Protein AF-0000000087107691 (afdb_homodimer)

Foldseek 3Di:
DPPPDDVVVVVVVVVVVVVVVVVVVVVVVVVVVVVVVVVVVVVVVVVVVVVVVVVVVVVVVVVVVVVVVVVVVVVVLQVAAAAEEEEACAFWPFDLVLLQQFLRSLLVLLVLVLVLCLVCVCVVPVPRDNPHYYAYEYEYQLVVVLVVCCVVVSHVDSVSNVSSQNNNCPNDVRHHYDNQHDDPCRSVVVRLVSQVVLLPRSSYFKYKYWGQQQPPDDPSPPPDQCPPVHRPDDPPPDHPPDDDVDDDPCVGDPDDDPVQVSSQVSVVNGTVGTRIDIDGNDPD/DPPDDDPVVVVVVVVVVVVVVVVVVVVVVVVVVVVVVVVVVVVVVVVVVVVVVVVVVVVVVVVVVVVVVVVVVVVVLQVAAAAEEEEACAFWPFDLVLLQQFLQSLLVLLVLVLVLCLVLVCVVPVPRDNPHYYAYEYEYQLVVVLVVCCVVVSYVDSVSNVSSQNNNCPNDVRHHYDNQHDDPCRSVVVSLVSQVVLLPRSSYFKYKYWGDPQPPGDPSPPPDDDDDPPPPDPPPPPRPPDDDPDDDPCPPPPPDPPSQVSSQVSVVNGTVGTRIDIDGNDPD

Secondary structure (DSSP, 8-state):
------HHHHHHHHHHHHHHHHHHHHHHHHHHHHHHHHHHHHHHHHHHHHHHHHHHHHHHHHHHHHHHHHHHHHHHHHHT-EEEEEEETTTSPBPHHHHHTHHHHHHHHHHHHHHHHHHHHHHH-TT--TT-EEEEEEEE-HHHHHHHHHHTTS-SSTHHHHHHHHHHHHH-TTEEEEE--S-HHHHHHHHHHHHHHHHH-TTEEEEEEE----TTS----------TT---------------SSS----------GGGHHHHHHHTTTBSS--EEEEE----/------HHHHHHHHHHHHHHHHHHHHHHHHHHHHHHHHHHHHHHHHHHHHHHHHHHHHHHHHHHHHHHHHHHHHHHHHHT-EEEEEEETTTSPBPHHHHHTHHHHHHHHHHHHHHHHHHHHHHH-TT--TT-EEEEEEEE-HHHHHHHHHHTTS-SSTHHHHHHHHHHHHH-TTEEEEE--S-HHHHHHHHHHHHHHHHH-TTEEEEEEE----TTS-----------S---------------S-S----------TTHHHHHHHHTTTBSS--EEEEE----

Nearest PDB structures (foldseek):
  6z2f-assembly1_A  TM=3.473E-01  e=1.505E-01  Homo sapiens
  5uof-assembly1_A  TM=3.361E-01  e=4.500E-01  Burkholderia multivorans ATCC 17616
  7lkz-assembly1_A  TM=2.094E-01  e=1.825E+00  Homo sapiens
  6z2f-assembly1_A  TM=3.328E-01  e=1.531E-01  Homo sapiens
  5uof-assembly1_A  TM=3.393E-01  e=5.480E-01  Burkholderia multivorans ATCC 17616

InterPro domains:
  IPR057683 Domain of unknown function DUF7923 [PF25540] (78-216)

Solvent-accessible surface area (backbone atoms only — not comparable to full-atom values): 30664 Å² total; per-residue (Å²): 129,83,75,78,76,57,66,69,60,52,54,53,52,49,51,53,51,52,52,52,51,50,52,52,52,50,48,52,54,50,47,52,54,50,42,53,53,42,52,50,52,36,52,52,40,52,51,51,42,51,54,50,50,54,47,50,54,51,51,50,53,52,47,52,52,50,52,50,50,44,49,50,59,51,48,54,34,60,76,52,26,26,30,35,34,35,27,33,38,76,59,31,42,62,37,66,75,34,47,67,48,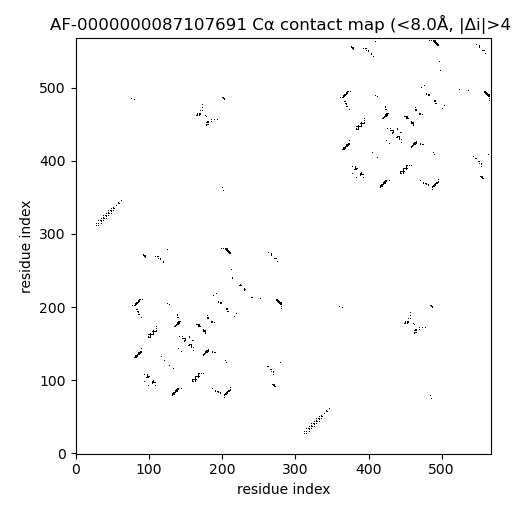12,34,64,19,14,26,50,46,39,46,51,48,50,50,46,48,61,67,43,41,53,76,76,36,75,82,56,60,89,84,46,46,70,37,38,39,32,24,18,28,49,71,59,48,35,50,52,33,42,77,68,64,69,34,94,49,61,63,34,51,55,33,11,40,23,20,22,18,53,51,34,61,46,31,41,50,33,46,19,27,81,48,89,61,31,25,54,44,25,41,51,51,54,46,49,51,32,62,56,32,79,29,26,50,34,30,33,34,31,43,60,80,66,60,80,58,79,70,76,67,78,67,87,61,65,59,61,79,34,46,76,78,77,72,73,78,76,76,62,79,80,78,66,97,61,84,83,76,68,86,65,80,63,84,74,64,79,79,62,56,58,64,44,60,56,32,50,72,50,16,78,60,50,44,69,49,77,50,64,53,76,79,122,129,84,75,78,75,57,68,68,58,53,52,53,54,49,52,54,50,53,53,50,50,51,51,50,52,50,50,52,54,51,48,51,52,49,42,51,51,44,52,50,54,34,52,52,41,51,51,50,42,52,53,50,51,54,48,50,53,52,51,51,52,51,46,51,51,49,51,50,50,46,49,48,59,53,47,56,35,60,75,52,26,28,31,35,34,35,27,32,37,76,59,30,40,64,38,67,74,36,47,68,48,11,35,63,20,14,27,50,44,40,47,52,49,51,50,47,48,60,66,44,42,53,78,76,36,75,81,56,60,91,82,46,44,69,36,37,39,33,25,18,27,50,72,58,49,36,49,51,33,40,77,67,65,67,33,94,48,62,63,35,52,55,32,12,40,24,20,22,17,51,52,34,61,47,31,42,50,33,45,19,26,81,50,88,60,32,26,54,44,27,42,51,49,52,48,50,52,32,62,57,31,79,29,26,50,34,29,33,33,31,41,60,81,69,68,81,58,80,71,77,69,78,70,86,73,80,77,71,77,88,70,74,76,75,72,71,76,73,73,74,75,80,74,65,96,65,80,85,76,74,78,71,86,62,84,70,57,83,77,55,55,59,62,43,61,56,31,51,73,48,17,77,58,52,44,70,49,76,52,67,52,76,83,121

pLDDT: mean 74.42, std 25.96, range [20.38, 98.19]

Organism: NCBI:txid702518

Sequence (568 aa):
MAAILDIANLEERWTICKVEDDRKADLIVDLFNHVEMLTRKLAEAEQSLEEKNIYIKSVKQSGAEMKLQINQLQSEKDKYSFSSVVIDGDCMLFTDELVTQGFEGGKKASGMLRQTILEQLPELDPDMPHHSQVMIRVYANLKGLAKVYHDTQILKNVEILNDFVRGFNRGSSLCDFVDAGNGKECADEKVKENFELGLNDVHCRRVLLGGSGDNGGTPIREGAGRSSGQLPSPVPFQRIQGAEAPKRQTTGIVSTHPSDDTVRGLCSRCFESFRFINLGNHSDMAAILDIANLEERWTICKVEDDRKADLIVDLFNHVEMLTRKLAEAEQSLEEKNIYIKSVKQSGAEMKLQINQLQSEKDKYSFSSVVIDGDCMLFTDELVTQGFEGGKKASGMLRQTILEQLPELDPDMPHHSQVMIRVYANLKGLAKVYHDTQILKNVEILNDFVRGFNRGSSLCDFVDAGNGKECADEKVKENFELGLNDVHCRRVLLGGSGDNGGTPIREGAGRSSGQLPSPVPFQRIQGAEAPKRQTTGIVSTHPSDDTVRGLCSRCFESFRFINLGNHSD

Radius of gyration: 42.66 Å; Cα contacts (8 Å, |Δi|>4): 763; chains: 2; bounding box: 60×155×94 Å

Structure (mmCIF, N/CA/C/O backbone):
data_AF-0000000087107691-model_v1
#
loop_
_entity.id
_entity.type
_entity.pdbx_description
1 polymer 'Ccch zinc finger dna binding protein'
#
loop_
_atom_site.group_PDB
_atom_site.id
_atom_site.type_symbol
_atom_site.label_atom_id
_atom_site.label_alt_id
_atom_site.label_comp_id
_atom_site.label_asym_id
_atom_site.label_entity_id
_atom_site.label_seq_id
_atom_site.pdbx_PDB_ins_code
_atom_site.Cartn_x
_atom_site.Cartn_y
_atom_site.Cartn_z
_atom_site.occupancy
_atom_site.B_iso_or_equiv
_atom_site.auth_seq_id
_atom_site.auth_comp_id
_atom_site.auth_asym_id
_atom_site.auth_atom_id
_atom_site.pdbx_PDB_model_num
ATOM 1 N N . MET A 1 1 ? 10.781 -95.875 -62.625 1 40.56 1 MET A N 1
ATOM 2 C CA . MET A 1 1 ? 11.305 -96.625 -61.469 1 40.56 1 MET A CA 1
ATOM 3 C C . MET A 1 1 ? 11.359 -95.688 -60.25 1 40.56 1 MET A C 1
ATOM 5 O O . MET A 1 1 ? 12.023 -94.688 -60.25 1 40.56 1 MET A O 1
ATOM 9 N N . ALA A 1 2 ? 10.305 -95.625 -59.469 1 58.41 2 ALA A N 1
ATOM 10 C CA . ALA A 1 2 ? 10.156 -94.75 -58.312 1 58.41 2 ALA A CA 1
ATOM 11 C C . ALA A 1 2 ? 11.336 -94.938 -57.344 1 58.41 2 ALA A C 1
ATOM 13 O O . ALA A 1 2 ? 11.734 -96.062 -57.062 1 58.41 2 ALA A O 1
ATOM 14 N N . ALA A 1 3 ? 12.297 -94.188 -57.438 1 61.56 3 ALA A N 1
ATOM 15 C CA . ALA A 1 3 ? 13.57 -94.188 -56.719 1 61.56 3 ALA A CA 1
ATOM 16 C C . ALA A 1 3 ? 13.359 -94.625 -55.25 1 61.56 3 ALA A C 1
ATOM 18 O O . ALA A 1 3 ? 12.477 -94.062 -54.562 1 61.56 3 ALA A O 1
ATOM 19 N N . ILE A 1 4 ? 13.547 -95.688 -54.875 1 68.88 4 ILE A N 1
ATOM 20 C CA . ILE A 1 4 ? 13.516 -96.25 -53.5 1 68.88 4 ILE A CA 1
ATOM 21 C C . ILE A 1 4 ? 14.305 -95.312 -52.562 1 68.88 4 ILE A C 1
ATOM 23 O O . ILE A 1 4 ? 15.5 -95.125 -52.781 1 68.88 4 ILE A O 1
ATOM 27 N N . LEU A 1 5 ? 13.727 -94.562 -51.906 1 73.75 5 LEU A N 1
ATOM 28 C CA . LEU A 1 5 ? 14.336 -93.562 -51 1 73.75 5 LEU A CA 1
ATOM 29 C C . LEU A 1 5 ? 15.047 -94.312 -49.844 1 73.75 5 LEU A C 1
ATOM 31 O O . LEU A 1 5 ? 14.602 -95.375 -49.438 1 73.75 5 LEU A O 1
ATOM 35 N N . ASP A 1 6 ? 16.344 -93.938 -49.656 1 87.38 6 ASP A N 1
ATOM 36 C CA . ASP A 1 6 ? 17.203 -94.438 -48.594 1 87.38 6 ASP A CA 1
ATOM 37 C C . ASP A 1 6 ? 16.641 -94.062 -47.219 1 87.38 6 ASP A C 1
ATOM 39 O O . ASP A 1 6 ? 16.469 -92.938 -46.906 1 87.38 6 ASP A O 1
ATOM 43 N N . ILE A 1 7 ? 16.219 -95.125 -46.406 1 90.38 7 ILE A N 1
ATOM 44 C CA . ILE A 1 7 ? 15.594 -95 -45.094 1 90.38 7 ILE A CA 1
ATOM 45 C C . ILE A 1 7 ? 16.5 -94.188 -44.188 1 90.38 7 ILE A C 1
ATOM 47 O O . ILE A 1 7 ? 16.016 -93.375 -43.375 1 90.38 7 ILE A O 1
ATOM 51 N N . ALA A 1 8 ? 17.781 -94.312 -44.438 1 89.88 8 ALA A N 1
ATOM 52 C CA . ALA A 1 8 ? 18.75 -93.562 -43.656 1 89.88 8 ALA A CA 1
ATOM 53 C C . ALA A 1 8 ? 18.625 -92.062 -43.906 1 89.88 8 ALA A C 1
ATOM 55 O O . ALA A 1 8 ? 18.672 -91.25 -42.969 1 89.88 8 ALA A O 1
ATOM 56 N N . ASN A 1 9 ? 18.438 -91.688 -45.062 1 90.44 9 ASN A N 1
ATOM 57 C CA . ASN A 1 9 ? 18.25 -90.312 -45.469 1 90.44 9 ASN A CA 1
ATOM 58 C C . ASN A 1 9 ? 16.938 -89.75 -44.938 1 90.44 9 ASN A C 1
ATOM 60 O O . ASN A 1 9 ? 16.891 -88.625 -44.469 1 90.44 9 ASN A O 1
ATOM 64 N N . LEU A 1 10 ? 15.945 -90.562 -44.906 1 91.56 10 LEU A N 1
ATOM 65 C CA . LEU A 1 10 ? 14.633 -90.125 -44.406 1 91.56 10 LEU A CA 1
ATOM 66 C C . LEU A 1 10 ? 14.648 -89.875 -42.906 1 91.56 10 LEU A C 1
ATOM 68 O O . LEU A 1 10 ? 14.039 -88.938 -42.406 1 91.56 10 LEU A O 1
ATOM 72 N N . GLU A 1 11 ? 15.398 -90.75 -42.25 1 92.19 11 GLU A N 1
ATOM 73 C CA . GLU A 1 11 ? 15.539 -90.625 -40.781 1 92.19 11 GLU A CA 1
ATOM 74 C C . GLU A 1 11 ? 16.312 -89.375 -40.438 1 92.19 11 GLU A C 1
ATOM 76 O O . GLU A 1 11 ? 15.984 -88.688 -39.438 1 92.19 11 GLU A O 1
ATOM 81 N N . GLU A 1 12 ? 17.297 -88.938 -41.219 1 92.06 12 GLU A N 1
ATOM 82 C CA . GLU A 1 12 ? 18.047 -87.75 -41.031 1 92.06 12 GLU A CA 1
ATOM 83 C C . GLU A 1 12 ? 17.172 -86.5 -41.219 1 92.06 12 GLU A C 1
ATOM 85 O O . GLU A 1 12 ? 17.234 -85.562 -40.406 1 92.06 12 GLU A O 1
ATOM 90 N N . ARG A 1 13 ? 16.312 -86.5 -42.188 1 92.75 13 ARG A N 1
ATOM 91 C CA . ARG A 1 13 ? 15.398 -85.438 -42.438 1 92.75 13 ARG A CA 1
ATOM 92 C C . ARG A 1 13 ? 14.398 -85.25 -41.312 1 92.75 13 ARG A C 1
ATOM 94 O O . ARG A 1 13 ? 14.07 -84.125 -40.938 1 92.75 13 ARG A O 1
ATOM 101 N N . TRP A 1 14 ? 14.008 -86.375 -40.75 1 92.25 14 TRP A N 1
ATOM 102 C CA . TRP A 1 14 ? 13.047 -86.312 -39.656 1 92.25 14 TRP A CA 1
ATOM 103 C C . TRP A 1 14 ? 13.672 -85.75 -38.406 1 92.25 14 TRP A C 1
ATOM 105 O O . TRP A 1 14 ? 13.016 -85 -37.688 1 92.25 14 TRP A O 1
ATOM 115 N N . THR A 1 15 ? 14.938 -86 -38.188 1 94.06 15 THR A N 1
ATOM 116 C CA . THR A 1 15 ? 15.656 -85.438 -37.062 1 94.06 15 THR A CA 1
ATOM 117 C C . THR A 1 15 ? 15.727 -83.938 -37.156 1 94.06 15 THR A C 1
ATOM 119 O O . THR A 1 15 ? 15.539 -83.25 -36.156 1 94.06 15 THR A O 1
ATOM 122 N N . ILE A 1 16 ? 15.938 -83.438 -38.312 1 94.75 16 ILE A N 1
ATOM 123 C CA . ILE A 1 16 ? 16 -82 -38.531 1 94.75 16 ILE A CA 1
ATOM 124 C C . ILE A 1 16 ? 14.633 -81.375 -38.25 1 94.75 16 ILE A C 1
ATOM 126 O O . ILE A 1 16 ? 14.539 -80.312 -37.625 1 94.75 16 ILE A O 1
ATOM 130 N N . CYS A 1 17 ? 13.531 -82 -38.719 1 92 17 CYS A N 1
ATOM 131 C CA . CYS A 1 17 ? 12.164 -81.562 -38.5 1 92 17 CYS A CA 1
ATOM 132 C C . CYS A 1 17 ? 11.828 -81.438 -37.031 1 92 17 CYS A C 1
ATOM 134 O O . CYS A 1 17 ? 11.195 -80.5 -36.594 1 92 17 CYS A O 1
ATOM 136 N N . LYS A 1 18 ? 12.32 -82.5 -36.344 1 93.19 18 LYS A N 1
ATOM 137 C CA . LYS A 1 18 ? 12.062 -82.5 -34.906 1 93.19 18 LYS A CA 1
ATOM 138 C C . LYS A 1 18 ? 12.711 -81.312 -34.219 1 93.19 18 LYS A C 1
ATOM 140 O O . LYS A 1 18 ? 12.086 -80.688 -33.344 1 93.19 18 LYS A O 1
ATOM 145 N N . VAL A 1 19 ? 13.922 -81 -34.562 1 95.25 19 VAL A N 1
ATOM 146 C CA . VAL A 1 19 ? 14.656 -79.875 -34 1 95.25 19 VAL A CA 1
ATOM 147 C C . VAL A 1 19 ? 13.945 -78.562 -34.344 1 95.25 19 VAL A C 1
ATOM 149 O O . VAL A 1 19 ? 13.812 -77.688 -33.469 1 95.25 19 VAL A O 1
ATOM 152 N N . GLU A 1 20 ? 13.484 -78.438 -35.562 1 93.06 20 GLU A N 1
ATOM 153 C CA . GLU A 1 20 ? 12.789 -77.188 -36 1 93.06 20 GLU A CA 1
ATOM 154 C C . GLU A 1 20 ? 11.453 -77.062 -35.281 1 93.06 20 GLU A C 1
ATOM 156 O O . GLU A 1 20 ? 11.047 -75.938 -34.969 1 93.06 20 GLU A O 1
ATOM 161 N N . ASP A 1 21 ? 10.852 -78.188 -35 1 92.56 21 ASP A N 1
ATOM 162 C CA . ASP A 1 21 ? 9.602 -78.125 -34.281 1 92.56 21 ASP A CA 1
ATOM 163 C C . ASP A 1 21 ? 9.828 -77.625 -32.844 1 92.56 21 ASP A C 1
ATOM 165 O O . ASP A 1 21 ? 9.039 -76.812 -32.344 1 92.56 21 ASP A O 1
ATOM 169 N N . ASP A 1 22 ? 10.891 -78.062 -32.312 1 95.06 22 ASP A N 1
ATOM 170 C CA . ASP A 1 22 ? 11.25 -77.625 -30.969 1 95.06 22 ASP A CA 1
ATOM 171 C C . ASP A 1 22 ? 11.586 -76.125 -30.969 1 95.06 22 ASP A C 1
ATOM 173 O O . ASP A 1 22 ? 11.172 -75.375 -30.078 1 95.06 22 ASP A O 1
ATOM 177 N N . ARG A 1 23 ? 12.273 -75.625 -31.906 1 95.25 23 ARG A N 1
ATOM 178 C CA . ARG A 1 23 ? 12.633 -74.188 -32.031 1 95.25 23 ARG A CA 1
ATOM 179 C C . ARG A 1 23 ? 11.391 -73.312 -32.188 1 95.25 23 ARG A C 1
ATOM 181 O O . ARG A 1 23 ? 11.305 -72.25 -31.609 1 95.25 23 ARG A O 1
ATOM 188 N N . LYS A 1 24 ? 10.5 -73.812 -33 1 94.06 24 LYS A N 1
ATOM 189 C CA . LYS A 1 24 ? 9.242 -73.125 -33.219 1 94.06 24 LYS A CA 1
ATOM 190 C C . LYS A 1 24 ? 8.445 -73 -31.922 1 94.06 24 LYS A C 1
ATOM 192 O O . LYS A 1 24 ? 7.879 -71.938 -31.625 1 94.06 24 LYS A O 1
ATOM 197 N N . ALA A 1 25 ? 8.422 -74.062 -31.203 1 94.75 25 ALA A N 1
ATOM 198 C CA . ALA A 1 25 ? 7.73 -74.062 -29.922 1 94.75 25 ALA A CA 1
ATOM 199 C C . ALA A 1 25 ? 8.344 -73.062 -28.953 1 94.75 25 ALA A C 1
ATOM 201 O O . ALA A 1 25 ? 7.629 -72.312 -28.297 1 94.75 25 ALA A O 1
ATOM 202 N N . ASP A 1 26 ? 9.664 -73 -28.906 1 96.94 26 ASP A N 1
ATOM 203 C CA . ASP A 1 26 ? 10.375 -72.062 -28.062 1 96.94 26 ASP A CA 1
ATOM 204 C C . ASP A 1 26 ? 10.086 -70.625 -28.484 1 96.94 26 ASP A C 1
ATOM 206 O O . ASP A 1 26 ? 9.914 -69.75 -27.641 1 96.94 26 ASP A O 1
ATOM 210 N N . LEU A 1 27 ? 10.047 -70.375 -29.766 1 97.44 27 LEU A N 1
ATOM 211 C CA . LEU A 1 27 ? 9.758 -69.062 -30.312 1 97.44 27 LEU A CA 1
ATOM 212 C C . LEU A 1 27 ? 8.383 -68.625 -29.859 1 97.44 27 LEU A C 1
ATOM 214 O O . LEU A 1 27 ? 8.219 -67.438 -29.453 1 97.44 27 LEU A O 1
ATOM 218 N N . ILE A 1 28 ? 7.391 -69.5 -29.906 1 97.12 28 ILE A N 1
ATOM 219 C CA . ILE A 1 28 ? 6.023 -69.125 -29.531 1 97.12 28 ILE A CA 1
ATOM 220 C C . ILE A 1 28 ? 5.965 -68.75 -28.047 1 97.12 28 ILE A C 1
ATOM 222 O O . ILE A 1 28 ? 5.344 -67.75 -27.688 1 97.12 28 ILE A O 1
ATOM 226 N N . VAL A 1 29 ? 6.668 -69.562 -27.25 1 97.12 29 VAL A N 1
ATOM 227 C CA . VAL A 1 29 ? 6.723 -69.312 -25.812 1 97.12 29 VAL A CA 1
ATOM 228 C C . VAL A 1 29 ? 7.363 -67.938 -25.578 1 97.12 29 VAL A C 1
ATOM 230 O O . VAL A 1 29 ? 6.852 -67.125 -24.781 1 97.12 29 VAL A O 1
ATOM 233 N N . ASP A 1 30 ? 8.438 -67.625 -26.25 1 97.69 30 ASP A N 1
ATOM 234 C CA . ASP A 1 30 ? 9.133 -66.375 -26.125 1 97.69 30 ASP A CA 1
ATOM 235 C C . ASP A 1 30 ? 8.242 -65.188 -26.547 1 97.69 30 ASP A C 1
ATOM 237 O O . ASP A 1 30 ? 8.242 -64.188 -25.906 1 97.69 30 ASP A O 1
ATOM 241 N N . LEU A 1 31 ? 7.469 -65.438 -27.609 1 97.88 31 LEU A N 1
ATOM 242 C CA . LEU A 1 31 ? 6.574 -64.375 -28.094 1 97.88 31 LEU A CA 1
ATOM 243 C C . LEU A 1 31 ? 5.477 -64.062 -27.094 1 97.88 31 LEU A C 1
ATOM 245 O O . LEU A 1 31 ? 5.16 -62.938 -26.828 1 97.88 31 LEU A O 1
ATOM 249 N N . PHE A 1 32 ? 4.965 -65.125 -26.438 1 97.88 32 PHE A N 1
ATOM 250 C CA . PHE A 1 32 ? 3.945 -64.938 -25.406 1 97.88 32 PHE A CA 1
ATOM 251 C C . PHE A 1 32 ? 4.52 -64.188 -24.203 1 97.88 32 PHE A C 1
ATOM 253 O O . PHE A 1 32 ? 3.875 -63.281 -23.656 1 97.88 32 PHE A O 1
ATOM 260 N N . ASN A 1 33 ? 5.711 -64.5 -23.797 1 97.88 33 ASN A N 1
ATOM 261 C CA . ASN A 1 33 ? 6.367 -63.812 -22.688 1 97.88 33 ASN A CA 1
ATOM 262 C C . ASN A 1 33 ? 6.617 -62.344 -23.016 1 97.88 33 ASN A C 1
ATOM 264 O O . ASN A 1 33 ? 6.418 -61.469 -22.156 1 97.88 33 ASN A O 1
ATOM 268 N N . HIS A 1 34 ? 7.027 -62.125 -24.203 1 98 34 HIS A N 1
ATOM 269 C CA . HIS A 1 34 ? 7.293 -60.75 -24.641 1 98 34 HIS A CA 1
ATOM 270 C C . HIS A 1 34 ? 6.012 -59.906 -24.672 1 98 34 HIS A C 1
ATOM 272 O O . HIS A 1 34 ? 6 -58.75 -24.25 1 98 34 HIS A O 1
ATOM 278 N N . VAL A 1 35 ? 4.953 -60.469 -25.141 1 98 35 VAL A N 1
ATOM 279 C CA . VAL A 1 35 ? 3.652 -59.812 -25.172 1 98 35 VAL A CA 1
ATOM 280 C C . VAL A 1 35 ? 3.215 -59.469 -23.75 1 98 35 VAL A C 1
ATOM 282 O O . VAL A 1 35 ? 2.736 -58.375 -23.5 1 98 35 VAL A O 1
ATOM 285 N N . GLU A 1 36 ? 3.406 -60.406 -22.859 1 97.69 36 GLU A N 1
ATOM 286 C CA . GLU A 1 36 ? 3.047 -60.188 -21.469 1 97.69 36 GLU A CA 1
ATOM 287 C C . GLU A 1 36 ? 3.857 -59.031 -20.875 1 97.69 36 GLU A C 1
ATOM 289 O O . GLU A 1 36 ? 3.307 -58.156 -20.188 1 97.69 36 GLU A O 1
ATOM 294 N N . MET A 1 37 ? 5.113 -59 -21.109 1 98.06 37 MET A N 1
ATOM 295 C CA . MET A 1 37 ? 6.004 -57.938 -20.625 1 98.06 37 MET A CA 1
ATOM 296 C C . MET A 1 37 ? 5.605 -56.594 -21.172 1 98.06 37 MET A C 1
ATOM 298 O O . MET A 1 37 ? 5.469 -55.625 -20.422 1 98.06 37 MET A O 1
ATOM 302 N N . LEU A 1 38 ? 5.352 -56.531 -22.484 1 98.19 38 LEU A N 1
ATOM 303 C CA . LEU A 1 38 ? 4.973 -55.281 -23.125 1 98.19 38 LEU A CA 1
ATOM 304 C C . LEU A 1 38 ? 3.623 -54.781 -22.609 1 98.19 38 LEU A C 1
ATOM 306 O O . LEU A 1 38 ? 3.426 -53.594 -22.406 1 98.19 38 LEU A O 1
ATOM 310 N N . THR A 1 39 ? 2.713 -55.719 -22.391 1 97.81 39 THR A N 1
ATOM 311 C CA . THR A 1 39 ? 1.396 -55.375 -21.859 1 97.81 39 THR A CA 1
ATOM 312 C C . THR A 1 39 ? 1.514 -54.75 -20.469 1 97.81 39 THR A C 1
ATOM 314 O O . THR A 1 39 ? 0.864 -53.75 -20.172 1 97.81 39 THR A O 1
ATOM 317 N N . ARG A 1 40 ? 2.359 -55.281 -19.672 1 98 40 ARG A N 1
ATOM 318 C CA . ARG A 1 40 ? 2.58 -54.781 -18.312 1 98 40 ARG A CA 1
ATOM 319 C C . ARG A 1 40 ? 3.215 -53.375 -18.359 1 98 40 ARG A C 1
ATOM 321 O O . ARG A 1 40 ? 2.764 -52.469 -17.672 1 98 40 ARG A O 1
ATOM 328 N N . LYS A 1 41 ? 4.207 -53.219 -19.125 1 98.19 41 LYS A N 1
ATOM 329 C CA . LYS A 1 41 ? 4.895 -51.938 -19.25 1 98.19 41 LYS A CA 1
ATOM 330 C C . LYS A 1 41 ? 3.949 -50.844 -19.766 1 98.19 41 LYS A C 1
ATOM 332 O O . LYS A 1 41 ? 4 -49.719 -19.312 1 98.19 41 LYS A O 1
ATOM 337 N N . LEU A 1 42 ? 3.146 -51.219 -20.719 1 97.88 42 LEU A N 1
ATOM 338 C CA . LEU A 1 42 ? 2.176 -50.281 -21.266 1 97.88 42 LEU A CA 1
ATOM 339 C C . LEU A 1 42 ? 1.162 -49.844 -20.203 1 97.88 42 LEU A C 1
ATOM 341 O O . LEU A 1 42 ? 0.84 -48.688 -20.078 1 97.88 42 LEU A O 1
ATOM 345 N N . ALA A 1 43 ? 0.691 -50.844 -19.5 1 97.62 43 ALA A N 1
ATOM 346 C CA . ALA A 1 43 ? -0.255 -50.562 -18.422 1 97.62 43 ALA A CA 1
ATOM 347 C C . ALA A 1 43 ? 0.349 -49.594 -17.406 1 97.62 43 ALA A C 1
ATOM 349 O O . ALA A 1 43 ? -0.314 -48.656 -16.953 1 97.62 43 ALA A O 1
ATOM 350 N N . GLU A 1 44 ? 1.566 -49.781 -17.016 1 97.88 44 GLU A N 1
ATOM 351 C CA . GLU A 1 44 ? 2.277 -48.906 -16.062 1 97.88 44 GLU A CA 1
ATOM 352 C C . GLU A 1 44 ? 2.441 -47.5 -16.625 1 97.88 44 GLU A C 1
ATOM 354 O O . GLU A 1 44 ? 2.24 -46.531 -15.906 1 97.88 44 GLU A O 1
ATOM 359 N N . ALA A 1 45 ? 2.801 -47.406 -17.844 1 97.69 45 ALA A N 1
ATOM 360 C CA . ALA A 1 45 ? 2.984 -46.125 -18.484 1 97.69 45 ALA A CA 1
ATOM 361 C C . ALA A 1 45 ? 1.666 -45.344 -18.562 1 97.69 45 ALA A C 1
ATOM 363 O O . ALA A 1 45 ? 1.628 -44.156 -18.297 1 97.69 45 ALA A O 1
ATOM 364 N N . GLU A 1 46 ? 0.625 -46.062 -18.875 1 97.25 46 GLU A N 1
ATOM 365 C CA . GLU A 1 46 ? -0.692 -45.438 -18.969 1 97.25 46 GLU A CA 1
ATOM 366 C C . GLU A 1 46 ? -1.179 -44.938 -17.594 1 97.25 46 GLU A C 1
ATOM 368 O O . GLU A 1 46 ? -1.789 -43.875 -17.484 1 97.25 46 GLU A O 1
ATOM 373 N N . GLN A 1 47 ? -0.937 -45.75 -16.641 1 97.44 47 GLN A N 1
ATOM 374 C CA . GLN A 1 47 ? -1.277 -45.344 -15.273 1 97.44 47 GLN A CA 1
ATOM 375 C C . GLN A 1 47 ? -0.508 -44.094 -14.859 1 97.44 47 GLN A C 1
ATOM 377 O O . GLN A 1 47 ? -1.081 -43.188 -14.273 1 97.44 47 GLN A O 1
ATOM 382 N N . SER A 1 48 ? 0.747 -44.062 -15.117 1 97.5 48 SER A N 1
ATOM 383 C CA . SER A 1 48 ? 1.579 -42.906 -14.82 1 97.5 48 SER A CA 1
ATOM 384 C C . SER A 1 48 ? 1.073 -41.656 -15.539 1 97.5 48 SER A C 1
ATOM 386 O O . SER A 1 48 ? 1.057 -40.562 -14.977 1 97.5 48 SER A O 1
ATOM 388 N N . LEU A 1 49 ? 0.722 -41.875 -16.766 1 96.69 49 LEU A N 1
ATOM 389 C CA . LEU A 1 49 ? 0.188 -40.75 -17.562 1 96.69 49 LEU A CA 1
ATOM 390 C C . LEU A 1 49 ? -1.078 -40.188 -16.922 1 96.69 49 LEU A C 1
ATOM 392 O O . LEU A 1 49 ? -1.249 -38.969 -16.844 1 96.69 49 LEU A O 1
ATOM 396 N N . GLU A 1 50 ? -1.919 -41.094 -16.5 1 96.25 50 GLU A N 1
ATOM 397 C CA . GLU A 1 50 ? -3.15 -40.656 -15.844 1 96.25 50 GLU A CA 1
ATOM 398 C C . GLU A 1 50 ? -2.85 -39.875 -14.57 1 96.25 50 GLU A C 1
ATOM 400 O O . GLU A 1 50 ? -3.463 -38.844 -14.328 1 96.25 50 GLU A O 1
ATOM 405 N N . GLU A 1 51 ? -1.968 -40.281 -13.82 1 96.12 51 GLU A N 1
ATOM 406 C CA . GLU A 1 51 ? -1.564 -39.625 -12.594 1 96.12 51 GLU A CA 1
ATOM 407 C C . GLU A 1 51 ? -1.012 -38.219 -12.898 1 96.12 51 GLU A C 1
ATOM 409 O O . GLU A 1 51 ? -1.344 -37.25 -12.211 1 96.12 51 GLU A O 1
ATOM 414 N N . LYS A 1 52 ? -0.169 -38.188 -13.922 1 96.56 52 LYS A N 1
ATOM 415 C CA . LYS A 1 52 ? 0.43 -36.906 -14.289 1 96.56 52 LYS A CA 1
ATOM 416 C C . LYS A 1 52 ? -0.626 -35.938 -14.805 1 96.56 52 LYS A C 1
ATOM 418 O O . LYS A 1 52 ? -0.559 -34.75 -14.523 1 96.56 52 LYS A O 1
ATOM 423 N N . ASN A 1 53 ? -1.563 -36.5 -15.531 1 95.06 53 ASN A N 1
ATOM 424 C CA . ASN A 1 53 ? -2.664 -35.688 -16 1 95.06 53 ASN A CA 1
ATOM 425 C C . ASN A 1 53 ? -3.457 -35.094 -14.844 1 95.06 53 ASN A C 1
ATOM 427 O O . ASN A 1 53 ? -3.812 -33.906 -14.875 1 95.06 53 ASN A O 1
ATOM 431 N N . ILE A 1 54 ? -3.711 -35.812 -13.859 1 95.56 54 ILE A N 1
ATOM 432 C CA . ILE A 1 54 ? -4.418 -35.344 -12.672 1 95.56 54 ILE A CA 1
ATOM 433 C C . ILE A 1 54 ? -3.592 -34.281 -11.969 1 95.56 54 ILE A C 1
ATOM 435 O O . ILE A 1 54 ? -4.125 -33.219 -11.57 1 95.56 54 ILE A O 1
ATOM 439 N N . TYR A 1 55 ? -2.357 -34.469 -11.883 1 94.62 55 TYR A N 1
ATOM 440 C CA . TYR A 1 55 ? -1.447 -33.531 -11.25 1 94.62 55 TYR A CA 1
ATOM 441 C C . TYR A 1 55 ? -1.405 -32.219 -12.016 1 94.62 55 TYR A C 1
ATOM 443 O O . TYR A 1 55 ? -1.471 -31.141 -11.414 1 94.62 55 TYR A O 1
ATOM 451 N N . ILE A 1 56 ? -1.279 -32.344 -13.242 1 94.19 56 ILE A N 1
ATOM 452 C CA . ILE A 1 56 ? -1.211 -31.156 -14.094 1 94.19 56 ILE A CA 1
ATOM 453 C C . ILE A 1 56 ? -2.48 -30.312 -13.93 1 94.19 56 ILE A C 1
ATOM 455 O O . ILE A 1 56 ? -2.414 -29.094 -13.82 1 94.19 56 ILE A O 1
ATOM 459 N N . LYS A 1 57 ? -3.572 -31 -13.914 1 93.88 57 LYS A N 1
ATOM 460 C CA . LYS A 1 57 ? -4.836 -30.297 -13.711 1 93.88 57 LYS A CA 1
ATOM 461 C C . LYS A 1 57 ? -4.844 -29.547 -12.375 1 93.88 57 LYS A C 1
ATOM 463 O O . LYS A 1 57 ? -5.254 -28.391 -12.312 1 93.88 57 LYS A O 1
ATOM 468 N N . SER A 1 58 ? -4.363 -30.125 -11.367 1 94.12 58 SER A N 1
ATOM 469 C CA . SER A 1 58 ? -4.305 -29.531 -10.031 1 94.12 58 SER A CA 1
ATOM 470 C C . SER A 1 58 ? -3.383 -28.328 -10.008 1 94.12 58 SER A C 1
ATOM 472 O O . SER A 1 58 ? -3.736 -27.281 -9.453 1 94.12 58 SER A O 1
ATOM 474 N N . VAL A 1 59 ? -2.303 -28.438 -10.648 1 92 59 VAL A N 1
ATOM 475 C CA . VAL A 1 59 ? -1.306 -27.375 -10.633 1 92 59 VAL A CA 1
ATOM 476 C C . VAL A 1 59 ? -1.807 -26.188 -11.453 1 92 59 VAL A C 1
ATOM 478 O O . VAL A 1 59 ? -1.57 -25.031 -11.094 1 92 59 VAL A O 1
ATOM 481 N N . LYS A 1 60 ? -2.455 -26.484 -12.477 1 90.69 60 LYS A N 1
ATOM 482 C CA . LYS A 1 60 ? -3.039 -25.422 -13.289 1 90.69 60 LYS A CA 1
ATOM 483 C C . LYS A 1 60 ? -4.074 -24.641 -12.5 1 90.69 60 LYS A C 1
ATOM 485 O O . LYS A 1 60 ? -4.113 -23.406 -12.578 1 90.69 60 LYS A O 1
ATOM 490 N N . GLN A 1 61 ? -4.836 -25.344 -11.781 1 92.88 61 GLN A N 1
ATOM 491 C CA . GLN A 1 61 ? -5.832 -24.688 -10.938 1 92.88 61 GLN A CA 1
ATOM 492 C C . GLN A 1 61 ? -5.168 -23.812 -9.875 1 92.88 61 GLN A C 1
ATOM 494 O O . GLN A 1 61 ? -5.57 -22.672 -9.672 1 92.88 61 GLN A O 1
ATOM 499 N N . SER A 1 62 ? -4.23 -24.312 -9.289 1 92.62 62 SER A N 1
ATOM 500 C CA . SER A 1 62 ? -3.486 -23.562 -8.289 1 92.62 62 SER A CA 1
ATOM 501 C C . SER A 1 62 ? -2.82 -22.328 -8.898 1 92.62 62 SER A C 1
ATOM 503 O O . SER A 1 62 ? -2.811 -21.25 -8.289 1 92.62 62 SER A O 1
ATOM 505 N N . GLY A 1 63 ? -2.273 -22.547 -10.07 1 91.75 63 GLY A N 1
ATOM 506 C CA . GLY A 1 63 ? -1.665 -21.438 -10.781 1 91.75 63 GLY A CA 1
ATOM 507 C C . GLY A 1 63 ? -2.645 -20.328 -11.094 1 91.75 63 GLY A C 1
ATOM 508 O O . GLY A 1 63 ? -2.312 -19.141 -10.961 1 91.75 63 GLY A O 1
ATOM 509 N N . ALA A 1 64 ? -3.752 -20.719 -11.438 1 92.69 64 ALA A N 1
ATOM 510 C CA . ALA A 1 64 ? -4.801 -19.75 -11.727 1 92.69 64 ALA A CA 1
ATOM 511 C C . ALA A 1 64 ? -5.18 -18.953 -10.477 1 92.69 64 ALA A C 1
ATOM 513 O O . ALA A 1 64 ? -5.375 -17.734 -10.539 1 92.69 64 ALA A O 1
ATOM 514 N N . GLU A 1 65 ? -5.23 -19.578 -9.438 1 94.19 65 GLU A N 1
ATOM 515 C CA . GLU A 1 65 ? -5.551 -18.938 -8.164 1 94.19 65 GLU A CA 1
ATOM 516 C C . GLU A 1 65 ? -4.461 -17.953 -7.754 1 94.19 65 GLU A C 1
ATOM 518 O O . GLU A 1 65 ? -4.758 -16.859 -7.285 1 94.19 65 GLU A O 1
ATOM 523 N N . MET A 1 66 ? -3.305 -18.297 -7.922 1 94.38 66 MET A N 1
ATOM 524 C CA . MET A 1 66 ? -2.176 -17.438 -7.582 1 94.38 66 MET A CA 1
ATOM 525 C C . MET A 1 66 ? -2.145 -16.203 -8.477 1 94.38 66 MET A C 1
ATOM 527 O O . MET A 1 66 ? -1.87 -15.094 -8.008 1 94.38 66 MET A O 1
ATOM 531 N N . LYS A 1 67 ? -2.426 -16.438 -9.695 1 93.31 67 LYS A N 1
ATOM 532 C CA . LYS A 1 67 ? -2.486 -15.312 -10.625 1 93.31 67 LYS A CA 1
ATOM 533 C C . LYS A 1 67 ? -3.576 -14.328 -10.219 1 93.31 67 LYS A C 1
ATOM 535 O O . LYS A 1 67 ? -3.371 -13.109 -10.273 1 93.31 67 LYS A O 1
ATOM 540 N N . LEU A 1 68 ? -4.664 -14.852 -9.789 1 93.44 68 LEU A N 1
ATOM 541 C CA . LEU A 1 68 ? -5.758 -14.016 -9.312 1 93.44 68 LEU A CA 1
ATOM 542 C C . LEU A 1 68 ? -5.34 -13.227 -8.07 1 93.44 68 LEU A C 1
ATOM 544 O O . LEU A 1 68 ? -5.66 -12.047 -7.941 1 93.44 68 LEU A O 1
ATOM 548 N N . GLN A 1 69 ? -4.656 -13.875 -7.27 1 91.94 69 GLN A N 1
ATOM 549 C CA . GLN A 1 69 ? -4.188 -13.234 -6.047 1 91.94 69 GLN A CA 1
ATOM 550 C C . GLN A 1 69 ? -3.207 -12.109 -6.355 1 91.94 69 GLN A C 1
ATOM 552 O O . GLN A 1 69 ? -3.283 -11.031 -5.758 1 91.94 69 GLN A O 1
ATOM 557 N N . ILE A 1 70 ? -2.346 -12.359 -7.207 1 90.19 70 ILE A N 1
ATOM 558 C CA . ILE A 1 70 ? -1.377 -11.352 -7.621 1 90.19 70 ILE A CA 1
ATOM 559 C C . ILE A 1 70 ? -2.107 -10.148 -8.211 1 90.19 70 ILE A C 1
ATOM 561 O O . ILE A 1 70 ? -1.822 -9 -7.852 1 90.19 70 ILE A O 1
ATOM 565 N N . ASN A 1 71 ? -3.025 -10.43 -9.047 1 89.69 71 ASN A N 1
ATOM 566 C CA . ASN A 1 71 ? -3.797 -9.359 -9.672 1 89.69 71 ASN A CA 1
ATOM 567 C C . ASN A 1 71 ? -4.566 -8.547 -8.633 1 89.69 71 ASN A C 1
ATOM 569 O O . ASN A 1 71 ? -4.648 -7.324 -8.734 1 89.69 71 ASN A O 1
ATOM 573 N N . GLN A 1 72 ? -5.082 -9.203 -7.719 1 86.69 72 GLN A N 1
ATOM 574 C CA . GLN A 1 72 ? -5.816 -8.523 -6.656 1 86.69 72 GLN A CA 1
ATOM 575 C C . GLN A 1 72 ? -4.898 -7.625 -5.836 1 86.69 72 GLN A C 1
ATOM 577 O O . GLN A 1 72 ? -5.234 -6.473 -5.562 1 86.69 72 GLN A O 1
ATOM 582 N N . LEU A 1 73 ? -3.789 -8.117 -5.523 1 81.88 73 LEU A N 1
ATOM 583 C CA . LEU A 1 73 ? -2.814 -7.355 -4.754 1 81.88 73 LEU A CA 1
ATOM 584 C C . LEU A 1 73 ? -2.334 -6.137 -5.535 1 81.88 73 LEU A C 1
ATOM 586 O O . LEU A 1 73 ? -2.172 -5.055 -4.969 1 81.88 73 LEU A O 1
ATOM 590 N N . GLN A 1 74 ? -2.238 -6.32 -6.789 1 81.62 74 GLN A N 1
ATOM 591 C CA . GLN A 1 74 ? -1.808 -5.223 -7.652 1 81.62 74 GLN A CA 1
ATOM 592 C C . GLN A 1 74 ? -2.928 -4.207 -7.848 1 81.62 74 GLN A C 1
ATOM 594 O O . GLN A 1 74 ? -2.689 -2.998 -7.812 1 81.62 74 GLN A O 1
ATOM 599 N N . SER A 1 75 ? -4.094 -4.66 -8.055 1 82.69 75 SER A N 1
ATOM 600 C CA . SER A 1 75 ? -5.242 -3.783 -8.258 1 82.69 75 SER A CA 1
ATOM 601 C C . SER A 1 75 ? -5.516 -2.93 -7.023 1 82.69 75 SER A C 1
ATOM 603 O O . SER A 1 75 ? -5.891 -1.762 -7.137 1 82.69 75 SER A O 1
ATOM 605 N N . GLU A 1 76 ? -5.359 -3.494 -5.883 1 7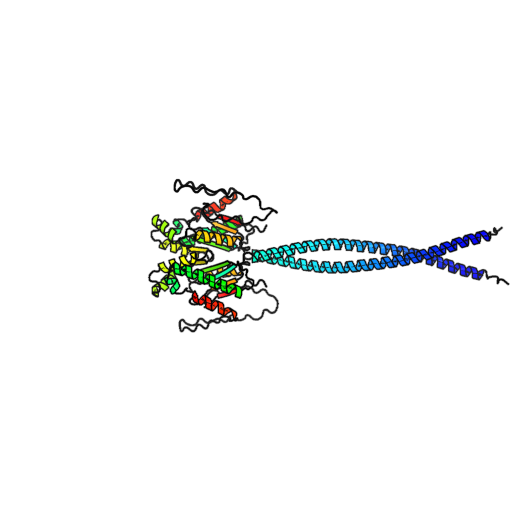6.62 76 GLU A N 1
ATOM 606 C CA . GLU A 1 76 ? -5.547 -2.76 -4.637 1 76.62 76 GLU A CA 1
ATOM 607 C C . GLU A 1 76 ? -4.574 -1.586 -4.539 1 76.62 76 GLU A C 1
ATOM 609 O O . GLU A 1 76 ? -4.93 -0.518 -4.035 1 76.62 76 GLU A O 1
ATOM 614 N N . LYS A 1 77 ? -3.455 -1.78 -5.012 1 73.5 77 LYS A N 1
ATOM 615 C CA . LYS A 1 77 ? -2.461 -0.712 -5.02 1 73.5 77 LYS A CA 1
ATOM 616 C C . LYS A 1 77 ? -2.906 0.448 -5.906 1 73.5 77 LYS A C 1
ATOM 618 O O . LYS A 1 77 ? -2.742 1.613 -5.543 1 73.5 77 LYS A O 1
ATOM 623 N N . ASP A 1 78 ? -3.559 0.13 -6.977 1 76 78 ASP A N 1
ATOM 624 C CA . ASP A 1 78 ? -3.898 1.131 -7.984 1 76 78 ASP A CA 1
ATOM 625 C C . ASP A 1 78 ? -5.203 1.843 -7.633 1 76 78 ASP A C 1
ATOM 627 O O . ASP A 1 78 ? -5.391 3.01 -7.984 1 76 78 ASP A O 1
ATOM 631 N N . LYS A 1 79 ? -6.086 1.18 -6.969 1 79.56 79 LYS A N 1
ATOM 632 C CA . LYS A 1 79 ? -7.41 1.716 -6.68 1 79.56 79 LYS A CA 1
ATOM 633 C C . LYS A 1 79 ? -7.324 2.941 -5.773 1 79.56 79 LYS A C 1
ATOM 635 O O . LYS A 1 79 ? -8.062 3.91 -5.961 1 79.56 79 LYS A O 1
ATOM 640 N N . TYR A 1 80 ? -6.363 3.012 -4.906 1 81.25 80 TYR A N 1
ATOM 641 C CA . TYR A 1 80 ? -6.285 4.086 -3.924 1 81.25 80 TYR A CA 1
ATOM 642 C C . TYR A 1 80 ? -4.965 4.84 -4.043 1 81.25 80 TYR A C 1
ATOM 644 O O . TYR A 1 80 ? -4.379 5.242 -3.037 1 81.25 80 TYR A O 1
ATOM 652 N N . SER A 1 81 ? -4.609 4.938 -5.285 1 84.75 81 SER A N 1
ATOM 653 C CA . SER A 1 81 ? -3.346 5.617 -5.547 1 84.75 81 SER A CA 1
ATOM 654 C C . SER A 1 81 ? -3.445 7.105 -5.242 1 84.75 81 SER A C 1
ATOM 656 O O . SER A 1 81 ? -4.508 7.711 -5.41 1 84.75 81 SER A O 1
ATOM 658 N N . PHE A 1 82 ? -2.385 7.691 -4.781 1 88.19 82 PHE A N 1
ATOM 659 C CA . PHE A 1 82 ? -2.314 9.125 -4.531 1 88.19 82 PHE A CA 1
ATOM 660 C C . PHE A 1 82 ? -0.896 9.648 -4.734 1 88.19 82 PHE A C 1
ATOM 662 O O . PHE A 1 82 ? 0.031 8.859 -4.949 1 88.19 82 PHE A O 1
ATOM 669 N N . SER A 1 83 ? -0.813 10.938 -4.848 1 86.62 83 SER A N 1
ATOM 670 C CA . SER A 1 83 ? 0.468 11.641 -4.859 1 86.62 83 SER A CA 1
ATOM 671 C C . SER A 1 83 ? 0.649 12.484 -3.604 1 86.62 83 SER A C 1
ATOM 673 O O . SER A 1 83 ? -0.299 13.117 -3.131 1 86.62 83 SER A O 1
ATOM 675 N N . SER A 1 84 ? 1.841 12.406 -3.061 1 90.12 84 SER A N 1
ATOM 676 C CA . SER A 1 84 ? 2.16 13.172 -1.858 1 90.12 84 SER A CA 1
ATOM 677 C C . SER A 1 84 ? 3.08 14.344 -2.178 1 90.12 84 SER A C 1
ATOM 679 O O . SER A 1 84 ? 4.137 14.164 -2.783 1 90.12 84 SER A O 1
ATOM 681 N N . VAL A 1 85 ? 2.6 15.539 -1.827 1 89.38 85 VAL A N 1
ATOM 682 C CA . VAL A 1 85 ? 3.389 16.75 -1.987 1 89.38 85 VAL A CA 1
ATOM 683 C C . VAL A 1 85 ? 3.76 17.312 -0.617 1 89.38 85 VAL A C 1
ATOM 685 O O . VAL A 1 85 ? 2.883 17.656 0.178 1 89.38 85 VAL A O 1
ATOM 688 N N . VAL A 1 86 ? 5.035 17.328 -0.32 1 91 86 VAL A N 1
ATOM 689 C CA . VAL A 1 86 ? 5.527 17.859 0.948 1 91 86 VAL A CA 1
ATOM 690 C C . VAL A 1 86 ? 6.371 19.109 0.696 1 91 86 VAL A C 1
ATOM 692 O O . VAL A 1 86 ? 7.309 19.078 -0.106 1 91 86 VAL A O 1
ATOM 695 N N . ILE A 1 87 ? 6.02 20.219 1.405 1 89.62 87 ILE A N 1
ATOM 696 C CA . ILE A 1 87 ? 6.645 21.5 1.111 1 89.62 87 ILE A CA 1
ATOM 697 C C . ILE A 1 87 ? 7.242 22.094 2.389 1 89.62 87 ILE A C 1
ATOM 699 O O . ILE A 1 87 ? 6.578 22.141 3.426 1 89.62 87 ILE A O 1
ATOM 703 N N . ASP A 1 88 ? 8.5 22.422 2.307 1 87.62 88 ASP A N 1
ATOM 704 C CA . ASP A 1 88 ? 9.109 23.25 3.342 1 87.62 88 ASP A CA 1
ATOM 705 C C . ASP A 1 88 ? 8.695 24.719 3.18 1 87.62 88 ASP A C 1
ATOM 707 O O . ASP A 1 88 ? 9.266 25.438 2.359 1 87.62 88 ASP A O 1
ATOM 711 N N . GLY A 1 89 ? 7.773 25.141 3.949 1 88.5 89 GLY A N 1
ATOM 712 C CA . GLY A 1 89 ? 7.199 26.469 3.83 1 88.5 89 GLY A CA 1
ATOM 713 C C . GLY A 1 89 ? 8.133 27.562 4.316 1 88.5 89 GLY A C 1
ATOM 714 O O . GLY A 1 89 ? 7.898 28.734 4.055 1 88.5 89 GLY A O 1
ATOM 715 N N . ASP A 1 90 ? 9.156 27.219 5.121 1 84.5 90 ASP A N 1
ATOM 716 C CA . ASP A 1 90 ? 10.141 28.203 5.539 1 84.5 90 ASP A CA 1
ATOM 717 C C . ASP A 1 90 ? 11.039 28.609 4.367 1 84.5 90 ASP A C 1
ATOM 719 O O . ASP A 1 90 ? 11.516 29.75 4.312 1 84.5 90 ASP A O 1
ATOM 723 N N . CYS A 1 91 ? 11.219 27.641 3.457 1 78.38 91 CYS A N 1
ATOM 724 C CA . CYS A 1 91 ? 12.125 27.875 2.338 1 78.38 91 CYS A CA 1
ATOM 725 C C . CYS A 1 91 ? 11.359 28.266 1.081 1 78.38 91 CYS A C 1
ATOM 727 O O . CYS A 1 91 ? 11.883 28.969 0.218 1 78.38 91 CYS A O 1
ATOM 729 N N . MET A 1 92 ? 10.227 27.781 0.986 1 82.5 92 MET A N 1
ATOM 730 C CA . MET A 1 92 ? 9.391 28.047 -0.181 1 82.5 92 MET A CA 1
ATOM 731 C C . MET A 1 92 ? 8.227 28.953 0.182 1 82.5 92 MET A C 1
ATOM 733 O O . MET A 1 92 ? 7.137 28.484 0.51 1 82.5 92 MET A O 1
ATOM 737 N N . LEU A 1 93 ? 8.484 30.188 -0.012 1 86.06 93 LEU A N 1
ATOM 738 C CA . LEU A 1 93 ? 7.488 31.172 0.403 1 86.06 93 LEU A CA 1
ATOM 739 C C . LEU A 1 93 ? 6.453 31.391 -0.693 1 86.06 93 LEU A C 1
ATOM 741 O O . LEU A 1 93 ? 6.793 31.422 -1.878 1 86.06 93 LEU A O 1
ATOM 745 N N . PHE A 1 94 ? 5.227 31.5 -0.334 1 88.62 94 PHE A N 1
ATOM 746 C CA . PHE A 1 94 ? 4.195 31.953 -1.258 1 88.62 94 PHE A CA 1
ATOM 747 C C . PHE A 1 94 ? 4.402 33.406 -1.638 1 88.62 94 PHE A C 1
ATOM 749 O O . PHE A 1 94 ? 5.047 34.156 -0.902 1 88.62 94 PHE A O 1
ATOM 756 N N . THR A 1 95 ? 3.865 33.844 -2.75 1 87.25 95 THR A N 1
ATOM 757 C CA . THR A 1 95 ? 4.051 35.219 -3.217 1 87.25 95 THR A CA 1
ATOM 758 C C . THR A 1 95 ? 3.438 36.219 -2.234 1 87.25 95 THR A C 1
ATOM 760 O O . THR A 1 95 ? 2.42 35.906 -1.602 1 87.25 95 THR A O 1
ATOM 763 N N . ASP A 1 96 ? 4.047 37.406 -2.211 1 89.31 96 ASP A N 1
ATOM 764 C CA . ASP A 1 96 ? 3.539 38.469 -1.346 1 89.31 96 ASP A CA 1
ATOM 765 C C . ASP A 1 96 ? 2.094 38.812 -1.695 1 89.31 96 ASP A C 1
ATOM 767 O O . ASP A 1 96 ? 1.292 39.125 -0.811 1 89.31 96 ASP A O 1
ATOM 771 N N . GLU A 1 97 ? 1.809 38.75 -2.979 1 90.44 97 GLU A N 1
ATOM 772 C CA . GLU A 1 97 ? 0.464 39.062 -3.449 1 90.44 97 GLU A CA 1
ATOM 773 C C . GLU A 1 97 ? -0.573 38.156 -2.826 1 90.44 97 GLU A C 1
ATOM 775 O O . GLU A 1 97 ? -1.64 38.594 -2.4 1 90.44 97 GLU A O 1
ATOM 780 N N . LEU A 1 98 ? -0.27 36.938 -2.717 1 92.81 98 LEU A N 1
ATOM 781 C CA . LEU A 1 98 ? -1.192 35.938 -2.148 1 92.81 98 LEU A CA 1
ATOM 782 C C . LEU A 1 98 ? -1.273 36.094 -0.632 1 92.81 98 LEU A C 1
ATOM 784 O O . LEU A 1 98 ? -2.367 36.156 -0.066 1 92.81 98 LEU A O 1
ATOM 788 N N . VAL A 1 99 ? -0.091 36.219 0.019 1 93.75 99 VAL A N 1
ATOM 789 C CA . VAL A 1 99 ? -0.03 36.25 1.477 1 93.75 99 VAL A CA 1
ATOM 790 C C . VAL A 1 99 ? -0.74 37.5 2.008 1 93.75 99 VAL A C 1
ATOM 792 O O . VAL A 1 99 ? -1.446 37.438 3.018 1 93.75 99 VAL A O 1
ATOM 795 N N . THR A 1 100 ? -0.626 38.594 1.278 1 94.62 100 THR A N 1
ATOM 796 C CA . THR A 1 100 ? -1.201 39.875 1.736 1 94.62 100 THR A CA 1
ATOM 797 C C . THR A 1 100 ? -2.725 39.812 1.645 1 94.62 100 THR A C 1
ATOM 799 O O . THR A 1 100 ? -3.408 40.625 2.285 1 94.62 100 THR A O 1
ATOM 802 N N . GLN A 1 101 ? -3.271 38.906 0.874 1 95.62 101 GLN A N 1
ATOM 803 C CA . GLN A 1 101 ? -4.719 38.781 0.723 1 95.62 101 GLN A CA 1
ATOM 804 C C . GLN A 1 101 ? -5.32 37.969 1.865 1 95.62 101 GLN A C 1
ATOM 806 O O . GLN A 1 101 ? -6.535 37.75 1.907 1 95.62 101 GLN A O 1
ATOM 811 N N . GLY A 1 102 ? -4.523 37.469 2.762 1 95.06 102 GLY A N 1
ATOM 812 C CA . GLY A 1 102 ? -5.008 36.781 3.934 1 95.06 102 GLY A CA 1
ATOM 813 C C . GLY A 1 102 ? -5.77 35.5 3.588 1 95.06 102 GLY A C 1
ATOM 814 O O . GLY A 1 102 ? -5.289 34.688 2.812 1 95.06 102 GLY A O 1
ATOM 815 N N . PHE A 1 103 ? -6.938 35.344 4.094 1 94.56 103 PHE A N 1
ATOM 816 C CA . PHE A 1 103 ? -7.762 34.125 3.969 1 94.56 103 PHE A CA 1
ATOM 817 C C . PHE A 1 103 ? -8 33.781 2.504 1 94.56 103 PHE A C 1
ATOM 819 O O . PHE A 1 103 ? -7.793 32.656 2.086 1 94.56 103 PHE A O 1
ATOM 826 N N . GLU A 1 104 ? -8.414 34.812 1.744 1 96.06 104 GLU A N 1
ATOM 827 C CA . GLU A 1 104 ? -8.703 34.594 0.333 1 96.06 104 GLU A CA 1
ATOM 828 C C . GLU A 1 104 ? -7.438 34.219 -0.436 1 96.06 104 GLU A C 1
ATOM 830 O O . GLU A 1 104 ? -7.48 33.375 -1.347 1 96.06 104 GLU A O 1
ATOM 835 N N . GLY A 1 105 ? -6.34 34.844 -0.098 1 95.69 105 GLY A N 1
ATOM 836 C CA . GLY A 1 105 ? -5.07 34.469 -0.707 1 95.69 105 GLY A CA 1
ATOM 837 C C . GLY A 1 105 ? -4.672 33.031 -0.436 1 95.69 105 GLY A C 1
ATOM 838 O O . GLY A 1 105 ? -4.137 32.344 -1.316 1 95.69 105 GLY A O 1
ATOM 839 N N . GLY A 1 106 ? -4.906 32.562 0.803 1 95.62 106 GLY A N 1
ATOM 840 C CA . GLY A 1 106 ? -4.637 31.172 1.15 1 95.62 106 GLY A CA 1
ATOM 841 C C . GLY A 1 106 ? -5.445 30.188 0.334 1 95.62 106 GLY A C 1
ATOM 842 O O . GLY A 1 106 ? -4.902 29.203 -0.184 1 95.62 106 GLY A O 1
ATOM 843 N N . LYS A 1 107 ? -6.699 30.438 0.212 1 94.62 107 LYS A N 1
ATOM 844 C CA . LYS A 1 107 ? -7.57 29.578 -0.59 1 94.62 107 LYS A CA 1
ATOM 845 C C . LYS A 1 107 ? -7.09 29.5 -2.035 1 94.62 107 LYS A C 1
ATOM 847 O O . LYS A 1 107 ? -7.008 28.422 -2.613 1 94.62 107 LYS A O 1
ATOM 852 N N . LYS A 1 108 ? -6.777 30.672 -2.533 1 94.5 108 LYS A N 1
ATOM 853 C CA . LYS A 1 108 ? -6.273 30.734 -3.902 1 94.5 108 LYS A CA 1
ATOM 854 C C . LYS A 1 108 ? -4.969 29.969 -4.043 1 94.5 108 LYS A C 1
ATOM 856 O O . LYS A 1 108 ? -4.766 29.25 -5.027 1 94.5 108 LYS A O 1
ATOM 861 N N . ALA A 1 109 ? -4.082 30.109 -3.086 1 93.44 109 ALA A N 1
ATOM 862 C CA . ALA A 1 109 ? -2.777 29.453 -3.117 1 93.44 109 ALA A CA 1
ATOM 863 C C . ALA A 1 109 ? -2.934 27.938 -3.156 1 93.44 109 ALA A C 1
ATOM 865 O O . ALA A 1 109 ? -2.283 27.266 -3.959 1 93.44 109 ALA A O 1
ATOM 866 N N . SER A 1 110 ? -3.779 27.406 -2.244 1 93.62 110 SER A N 1
ATOM 867 C CA . SER A 1 110 ? -4.004 25.969 -2.209 1 93.62 110 SER A CA 1
ATOM 868 C C . SER A 1 110 ? -4.59 25.469 -3.525 1 93.62 110 SER A C 1
ATOM 870 O O . SER A 1 110 ? -4.184 24.422 -4.031 1 93.62 110 SER A O 1
ATOM 872 N N . GLY A 1 111 ? -5.539 26.188 -4.051 1 91.62 111 GLY A N 1
ATOM 873 C CA . GLY A 1 111 ? -6.137 25.812 -5.324 1 91.62 111 GLY A CA 1
ATOM 874 C C . GLY A 1 111 ? -5.152 25.859 -6.48 1 91.62 111 GLY A C 1
ATOM 875 O O . GLY A 1 111 ? -5.109 24.938 -7.297 1 91.62 111 GLY A O 1
ATOM 876 N N . MET A 1 112 ? -4.395 26.906 -6.547 1 88.38 112 MET A N 1
ATOM 877 C CA . MET A 1 112 ? -3.396 27.047 -7.602 1 88.38 112 MET A CA 1
ATOM 878 C C . MET A 1 112 ? -2.35 25.953 -7.523 1 88.38 112 MET A C 1
ATOM 880 O O . MET A 1 112 ? -1.972 25.375 -8.539 1 88.38 112 MET A O 1
ATOM 884 N N . LEU A 1 113 ? -1.924 25.703 -6.332 1 87.56 113 LEU A N 1
ATOM 885 C CA . LEU A 1 113 ? -0.926 24.656 -6.121 1 87.56 113 LEU A CA 1
ATOM 886 C C . LEU A 1 113 ? -1.463 23.297 -6.559 1 87.56 113 LEU A C 1
ATOM 888 O O . LEU A 1 113 ? -0.799 22.578 -7.301 1 87.56 113 LEU A O 1
ATOM 892 N N . ARG A 1 114 ? -2.623 22.953 -6.109 1 88.62 114 ARG A N 1
ATOM 893 C CA . ARG A 1 114 ? -3.254 21.672 -6.457 1 88.62 114 ARG A CA 1
ATOM 894 C C . ARG A 1 114 ? -3.424 21.547 -7.969 1 88.62 114 ARG A C 1
ATOM 896 O O . ARG A 1 114 ? -3.104 20.516 -8.547 1 88.62 114 ARG A O 1
ATOM 903 N N . GLN A 1 115 ? -3.922 22.594 -8.586 1 85.94 115 GLN A N 1
ATOM 904 C CA . GLN A 1 115 ? -4.137 22.578 -10.023 1 85.94 115 GLN A CA 1
ATOM 905 C C . GLN A 1 115 ? -2.82 22.391 -10.773 1 85.94 115 GLN A C 1
ATOM 907 O O . GLN A 1 115 ? -2.76 21.625 -11.742 1 85.94 115 GLN A O 1
ATOM 912 N N . THR A 1 116 ? -1.86 23.094 -10.352 1 81.44 116 THR A N 1
ATOM 913 C CA . THR A 1 116 ? -0.548 23 -10.977 1 81.44 116 THR A CA 1
ATOM 914 C C . THR A 1 116 ? -0.02 21.562 -10.891 1 81.44 116 THR A C 1
ATOM 916 O O . THR A 1 116 ? 0.486 21.031 -11.875 1 81.44 116 THR A O 1
ATOM 919 N N . ILE A 1 117 ? -0.148 20.953 -9.75 1 82.38 117 ILE A N 1
ATOM 920 C CA . ILE A 1 117 ? 0.337 19.594 -9.539 1 82.38 117 ILE A CA 1
ATOM 921 C C . ILE A 1 117 ? -0.461 18.625 -10.398 1 82.38 117 ILE A C 1
ATOM 923 O O . ILE A 1 117 ? 0.114 17.766 -11.07 1 82.38 117 ILE A O 1
ATOM 927 N N . LEU A 1 118 ? -1.732 18.781 -10.398 1 83.44 118 LEU A N 1
ATOM 928 C CA . LEU A 1 118 ? -2.602 17.906 -11.172 1 83.44 118 LEU A CA 1
ATOM 929 C C . LEU A 1 118 ? -2.27 17.984 -12.664 1 83.44 118 LEU A C 1
ATOM 931 O O . LEU A 1 118 ? -2.355 16.984 -13.375 1 83.44 118 LEU A O 1
ATOM 935 N N . GLU A 1 119 ? -1.936 19.141 -13.07 1 78.69 119 GLU A N 1
ATOM 936 C CA . GLU A 1 119 ? -1.589 19.344 -14.477 1 78.69 119 GLU A CA 1
ATOM 937 C C . GLU A 1 119 ? -0.25 18.688 -14.805 1 78.69 119 GLU A C 1
ATOM 939 O O . GLU A 1 119 ? -0.029 18.25 -15.945 1 78.69 119 GLU A O 1
ATOM 944 N N . GLN A 1 120 ? 0.562 18.531 -13.844 1 75.5 120 GLN A N 1
ATOM 945 C CA . GLN A 1 120 ? 1.909 18.016 -14.078 1 75.5 120 GLN A CA 1
ATOM 946 C C . GLN A 1 120 ? 1.955 16.5 -13.914 1 75.5 120 GLN A C 1
ATOM 948 O O . GLN A 1 120 ? 2.814 15.836 -14.5 1 75.5 120 GLN A O 1
ATOM 953 N N . LEU A 1 121 ? 1.071 15.977 -13.164 1 77.75 121 LEU A N 1
ATOM 954 C CA . LEU A 1 121 ? 1.114 14.57 -12.766 1 77.75 121 LEU A CA 1
ATOM 955 C C . LEU A 1 121 ? 1.049 13.664 -13.992 1 77.75 121 LEU A C 1
ATOM 957 O O . LEU A 1 121 ? 1.807 12.695 -14.094 1 77.75 121 LEU A O 1
ATOM 961 N N . PRO A 1 122 ? 0.189 13.977 -15.055 1 77.94 122 PRO A N 1
ATOM 962 C CA . PRO A 1 122 ? 0.129 13.102 -16.234 1 77.94 122 PRO A CA 1
ATOM 963 C C . PRO A 1 122 ? 1.454 13.039 -16.984 1 77.94 122 PRO A C 1
ATOM 965 O O . PRO A 1 122 ? 1.766 12.016 -17.609 1 77.94 122 PRO A O 1
ATOM 968 N N . GLU A 1 123 ? 2.184 14.102 -16.922 1 73.25 123 GLU A N 1
ATOM 969 C CA . GLU A 1 123 ? 3.488 14.125 -17.578 1 73.25 123 GLU A CA 1
ATOM 970 C C . GLU A 1 123 ? 4.512 13.305 -16.781 1 73.25 123 GLU A C 1
ATOM 972 O O . GLU A 1 123 ? 5.367 12.641 -17.375 1 73.25 123 GLU A O 1
ATOM 977 N N . LEU A 1 124 ? 4.395 13.328 -15.5 1 70.19 124 LEU A N 1
ATOM 978 C CA . LEU A 1 124 ? 5.328 12.633 -14.625 1 70.19 124 LEU A CA 1
ATOM 979 C C . LEU A 1 124 ? 5.012 11.141 -14.562 1 70.19 124 LEU A C 1
ATOM 981 O O . LEU A 1 124 ? 5.922 10.312 -14.445 1 70.19 124 LEU A O 1
ATOM 985 N N . ASP A 1 125 ? 3.742 10.867 -14.578 1 74.69 125 ASP A N 1
ATOM 986 C CA . ASP A 1 125 ? 3.266 9.484 -14.5 1 74.69 125 ASP A CA 1
ATOM 987 C C . ASP A 1 125 ? 2.07 9.266 -15.43 1 74.69 125 ASP A C 1
ATOM 989 O O . ASP A 1 125 ? 0.92 9.43 -15.016 1 74.69 125 ASP A O 1
ATOM 993 N N . PRO A 1 126 ? 2.375 8.867 -16.688 1 77.88 126 PRO A N 1
ATOM 994 C CA . PRO A 1 126 ? 1.301 8.68 -17.656 1 77.88 126 PRO A CA 1
ATOM 995 C C . PRO A 1 126 ? 0.319 7.582 -17.25 1 77.88 126 PRO A C 1
ATOM 997 O O . PRO A 1 126 ? -0.833 7.586 -17.703 1 77.88 126 PRO A O 1
ATOM 1000 N N . ASP A 1 127 ? 0.725 6.742 -16.391 1 77.12 127 ASP A N 1
ATOM 1001 C CA . ASP A 1 127 ? -0.125 5.617 -16 1 77.12 127 ASP A CA 1
ATOM 1002 C C . ASP A 1 127 ? -0.904 5.934 -14.734 1 77.12 127 ASP A C 1
ATOM 1004 O O . ASP A 1 127 ? -1.635 5.082 -14.219 1 77.12 127 ASP A O 1
ATOM 1008 N N . MET A 1 128 ? -0.759 7.145 -14.258 1 78.06 128 MET A N 1
ATOM 1009 C CA . MET A 1 128 ? -1.467 7.52 -13.039 1 78.06 128 MET A CA 1
ATOM 1010 C C . MET A 1 128 ? -2.973 7.547 -13.266 1 78.06 128 MET A C 1
ATOM 1012 O O . MET A 1 128 ? -3.443 8.125 -14.25 1 78.06 128 MET A O 1
ATOM 1016 N N . PRO A 1 129 ? -3.652 6.863 -12.414 1 79.5 129 PRO A N 1
ATOM 1017 C CA . PRO A 1 129 ? -5.109 6.93 -12.562 1 79.5 129 PRO A CA 1
ATOM 1018 C C . PRO A 1 129 ? -5.645 8.359 -12.5 1 79.5 129 PRO A C 1
ATOM 1020 O O . PRO A 1 129 ? -5.125 9.18 -11.742 1 79.5 129 PRO A O 1
ATOM 1023 N N . HIS A 1 130 ? -6.73 8.641 -13.188 1 78.69 130 HIS A N 1
ATOM 1024 C CA . HIS A 1 130 ? -7.32 9.969 -13.281 1 78.69 130 HIS A CA 1
ATOM 1025 C C . HIS A 1 130 ? -7.93 10.398 -11.953 1 78.69 130 HIS A C 1
ATOM 1027 O O . HIS A 1 130 ? -8.039 11.594 -11.672 1 78.69 130 HIS A O 1
ATOM 1033 N N . HIS A 1 131 ? -8.281 9.391 -11.164 1 80.12 131 HIS A N 1
ATOM 1034 C CA . HIS A 1 131 ? -8.945 9.695 -9.906 1 80.12 131 HIS A CA 1
ATOM 1035 C C . HIS A 1 131 ? -7.945 9.773 -8.758 1 80.12 131 HIS A C 1
ATOM 1037 O O . HIS A 1 131 ? -8.336 9.805 -7.59 1 80.12 131 HIS A O 1
ATOM 1043 N N . SER A 1 132 ? -6.664 9.859 -9.148 1 83.19 132 SER A N 1
ATOM 1044 C CA . SER A 1 132 ? -5.645 9.867 -8.109 1 83.19 132 SER A CA 1
ATOM 1045 C C . SER A 1 132 ? -5.719 11.148 -7.273 1 83.19 132 SER A C 1
ATOM 1047 O O . SER A 1 132 ? -5.895 12.234 -7.816 1 83.19 132 SER A O 1
ATOM 1049 N N . GLN A 1 133 ? -5.664 10.953 -5.973 1 87.88 133 GLN A N 1
ATOM 1050 C CA . GLN A 1 133 ? -5.734 12.07 -5.039 1 87.88 133 GLN A CA 1
ATOM 1051 C C . GLN A 1 133 ? -4.363 12.711 -4.844 1 87.88 133 GLN A C 1
ATOM 1053 O O . GLN A 1 133 ? -3.334 12.062 -5.059 1 87.88 133 GLN A O 1
ATOM 1058 N N . VAL A 1 134 ? -4.441 14.008 -4.574 1 90.38 134 VAL A N 1
ATOM 1059 C CA . VAL A 1 134 ? -3.209 14.727 -4.277 1 90.38 134 VAL A CA 1
ATOM 1060 C C . VAL A 1 134 ? -3.242 15.234 -2.836 1 90.38 134 VAL A C 1
ATOM 1062 O O . VAL A 1 134 ? -4.168 15.945 -2.443 1 90.38 134 VAL A O 1
ATOM 1065 N N . MET A 1 135 ? -2.316 14.781 -2.088 1 93.06 135 MET A N 1
ATOM 1066 C CA . MET A 1 135 ? -2.158 15.242 -0.711 1 93.06 135 MET A CA 1
ATOM 1067 C C . MET A 1 135 ? -1.028 16.25 -0.603 1 93.06 135 MET A C 1
ATOM 1069 O O . MET A 1 135 ? 0.106 15.977 -0.994 1 93.06 135 MET A O 1
ATOM 1073 N N . ILE A 1 136 ? -1.322 17.438 -0.119 1 93.5 136 ILE A N 1
ATOM 1074 C CA . ILE A 1 136 ? -0.331 18.5 0.005 1 93.5 136 ILE A CA 1
ATOM 1075 C C . ILE A 1 136 ? -0.139 18.859 1.478 1 93.5 136 ILE A C 1
ATOM 1077 O O . ILE A 1 136 ? -1.109 19.141 2.188 1 93.5 136 ILE A O 1
ATOM 1081 N N . ARG A 1 137 ? 1.098 18.828 1.917 1 95.38 137 ARG A N 1
ATOM 1082 C CA . ARG A 1 137 ? 1.442 19.219 3.279 1 95.38 137 ARG A CA 1
ATOM 1083 C C . ARG A 1 137 ? 2.551 20.266 3.281 1 95.38 137 ARG A C 1
ATOM 1085 O O . ARG A 1 137 ? 3.627 20.047 2.727 1 95.38 137 ARG A O 1
ATOM 1092 N N . VAL A 1 138 ? 2.254 21.422 3.883 1 94.19 138 VAL A N 1
ATOM 1093 C CA . VAL A 1 138 ? 3.221 22.5 4.035 1 94.19 138 VAL A CA 1
ATOM 1094 C C . VAL A 1 138 ? 3.592 22.656 5.508 1 94.19 138 VAL A C 1
ATOM 1096 O O . VAL A 1 138 ? 2.715 22.734 6.371 1 94.19 138 VAL A O 1
ATOM 1099 N N . TYR A 1 139 ? 4.855 22.609 5.801 1 94.25 139 TYR A N 1
ATOM 1100 C CA . TYR A 1 139 ? 5.344 22.812 7.164 1 94.25 139 TYR A CA 1
ATOM 1101 C C . TYR A 1 139 ? 6.207 24.062 7.258 1 94.25 139 TYR A C 1
ATOM 1103 O O . TYR A 1 139 ? 7.113 24.266 6.441 1 94.25 139 TYR A O 1
ATOM 1111 N N . ALA A 1 140 ? 5.895 24.922 8.211 1 92.69 140 ALA A N 1
ATOM 1112 C CA . ALA A 1 140 ? 6.688 26.141 8.391 1 92.69 140 ALA A CA 1
ATOM 1113 C C . ALA A 1 140 ? 6.629 26.625 9.836 1 92.69 140 ALA A C 1
ATOM 1115 O O . ALA A 1 140 ? 5.699 26.281 10.57 1 92.69 140 ALA A O 1
ATOM 1116 N N . ASN A 1 141 ? 7.684 27.297 10.242 1 92.81 141 ASN A N 1
ATOM 1117 C CA . ASN A 1 141 ? 7.664 28.062 11.477 1 92.81 141 ASN A CA 1
ATOM 1118 C C . ASN A 1 141 ? 6.852 29.344 11.312 1 92.81 141 ASN A C 1
ATOM 1120 O O . ASN A 1 141 ? 7.398 30.391 10.961 1 92.81 141 ASN A O 1
ATOM 1124 N N . LEU A 1 142 ? 5.57 29.281 11.648 1 93.31 142 LEU A N 1
ATOM 1125 C CA . LEU A 1 142 ? 4.66 30.375 11.352 1 93.31 142 LEU A CA 1
ATOM 1126 C C . LEU A 1 142 ? 5.012 31.609 12.172 1 93.31 142 LEU A C 1
ATOM 1128 O O . LEU A 1 142 ? 4.898 32.75 11.688 1 93.31 142 LEU A O 1
ATOM 1132 N N . LYS A 1 143 ? 5.395 31.391 13.43 1 90.56 143 LYS A N 1
ATOM 1133 C CA . LYS A 1 143 ? 5.793 32.531 14.258 1 90.56 143 LYS A CA 1
ATOM 1134 C C . LYS A 1 143 ? 6.992 33.25 13.656 1 90.56 143 LYS A C 1
ATOM 1136 O O . LYS A 1 143 ? 7 34.469 13.562 1 90.56 143 LYS A O 1
ATOM 1141 N N . GLY A 1 144 ? 7.98 32.406 13.258 1 90.25 144 GLY A N 1
ATOM 1142 C CA . GLY A 1 144 ? 9.148 33 12.609 1 90.25 144 GLY A CA 1
ATOM 1143 C C . GLY A 1 144 ? 8.82 33.688 11.297 1 90.25 144 GLY A C 1
ATOM 1144 O O . GLY A 1 144 ? 9.32 34.781 11.023 1 90.25 144 GLY A O 1
ATOM 1145 N N . LEU A 1 145 ? 8.008 33.125 10.508 1 90.12 145 LEU A N 1
ATOM 1146 C CA . LEU A 1 145 ? 7.602 33.688 9.219 1 90.12 145 LEU A CA 1
ATOM 1147 C C . LEU A 1 145 ? 6.848 35 9.414 1 90.12 145 LEU A C 1
ATOM 1149 O O . LEU A 1 145 ? 7.066 35.969 8.664 1 90.12 145 LEU A O 1
ATOM 1153 N N . ALA A 1 146 ? 5.93 35 10.367 1 90.94 146 ALA A N 1
ATOM 1154 C CA . ALA A 1 146 ? 5.164 36.219 10.656 1 90.94 146 ALA A CA 1
ATOM 1155 C C . ALA A 1 146 ? 6.09 37.375 11.016 1 90.94 146 ALA A C 1
ATOM 1157 O O . ALA A 1 146 ? 5.875 38.5 10.578 1 90.94 146 ALA A O 1
ATOM 1158 N N . LYS A 1 147 ? 7.09 37.094 11.789 1 89.06 147 LYS A N 1
ATOM 1159 C CA . LYS A 1 147 ? 8.07 38.094 12.164 1 89.06 147 LYS A CA 1
ATOM 1160 C C . LYS A 1 147 ? 8.82 38.625 10.945 1 89.06 147 LYS A C 1
ATOM 1162 O O . LYS A 1 147 ? 9.031 39.812 10.82 1 89.06 147 LYS A O 1
ATOM 1167 N N . VAL A 1 148 ? 9.211 37.719 10.078 1 88 148 VAL A N 1
ATOM 1168 C CA . VAL A 1 148 ? 9.922 38.094 8.859 1 88 148 VAL A CA 1
ATOM 1169 C C . VAL A 1 148 ? 9.047 39.031 8.016 1 88 148 VAL A C 1
ATOM 1171 O O . VAL A 1 148 ? 9.5 40.062 7.551 1 88 148 VAL A O 1
ATOM 1174 N N . TYR A 1 149 ? 7.762 38.688 7.84 1 89.75 149 TYR A N 1
ATOM 1175 C CA . TYR A 1 149 ? 6.832 39.5 7.043 1 89.75 149 TYR A CA 1
ATOM 1176 C C . TYR A 1 149 ? 6.617 40.875 7.672 1 89.75 149 TYR A C 1
ATOM 1178 O O . TYR A 1 149 ? 6.48 41.875 6.965 1 89.75 149 TYR A O 1
ATOM 1186 N N . HIS A 1 150 ? 6.59 40.875 8.992 1 91.19 150 HIS A N 1
ATOM 1187 C CA . HIS A 1 150 ? 6.414 42.125 9.703 1 91.19 150 HIS A CA 1
ATOM 1188 C C . HIS A 1 150 ? 7.645 43.031 9.562 1 91.19 150 HIS A C 1
ATOM 1190 O O . HIS A 1 150 ? 7.523 44.219 9.258 1 91.19 150 HIS A O 1
ATOM 1196 N N . ASP A 1 151 ? 8.82 42.469 9.758 1 90.25 151 ASP A N 1
ATOM 1197 C CA . ASP A 1 151 ? 10.07 43.188 9.711 1 90.25 151 ASP A CA 1
ATOM 1198 C C . ASP A 1 151 ? 10.328 43.75 8.32 1 90.2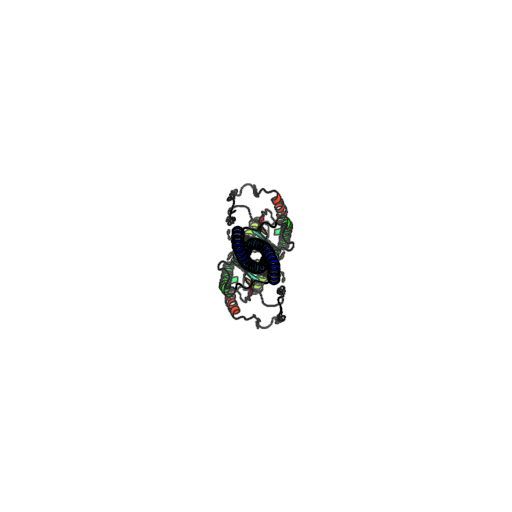5 151 ASP A C 1
ATOM 1200 O O . ASP A 1 151 ? 10.93 44.812 8.172 1 90.25 151 ASP A O 1
ATOM 1204 N N . THR A 1 152 ? 9.875 43.031 7.332 1 90.06 152 THR A N 1
ATOM 1205 C CA . THR A 1 152 ? 10.07 43.438 5.953 1 90.06 152 THR A CA 1
ATOM 1206 C C . THR A 1 152 ? 8.922 44.344 5.496 1 90.06 152 THR A C 1
ATOM 1208 O O . THR A 1 152 ? 8.875 44.75 4.34 1 90.06 152 THR A O 1
ATOM 1211 N N . GLN A 1 153 ? 7.926 44.594 6.305 1 89.5 153 GLN A N 1
ATOM 1212 C CA . GLN A 1 153 ? 6.801 45.5 6.094 1 89.5 153 GLN A CA 1
ATOM 1213 C C . GLN A 1 153 ? 5.91 45 4.953 1 89.5 153 GLN A C 1
ATOM 1215 O O . GLN A 1 153 ? 5.363 45.812 4.199 1 89.5 153 GLN A O 1
ATOM 1220 N N . ILE A 1 154 ? 5.988 43.719 4.805 1 89.06 154 ILE A N 1
ATOM 1221 C CA . ILE A 1 154 ? 5.086 43.125 3.822 1 89.06 154 ILE A CA 1
ATOM 1222 C C . ILE A 1 154 ? 3.693 42.969 4.426 1 89.06 154 ILE A C 1
ATOM 1224 O O . ILE A 1 154 ? 2.689 43.25 3.76 1 89.06 154 ILE A O 1
ATOM 1228 N N . LEU A 1 155 ? 3.605 42.5 5.668 1 91.62 155 LEU A N 1
ATOM 1229 C CA . LEU A 1 155 ? 2.354 42.406 6.41 1 91.62 155 LEU A CA 1
ATOM 1230 C C . LEU A 1 155 ? 2.336 43.406 7.566 1 91.62 155 LEU A C 1
ATOM 1232 O O . LEU A 1 155 ? 3.295 43.469 8.336 1 91.62 155 LEU A O 1
ATOM 1236 N N . LYS A 1 156 ? 1.323 44.25 7.625 1 87.88 156 LYS A N 1
ATOM 1237 C CA . LYS A 1 156 ? 1.159 45.188 8.727 1 87.88 156 LYS A CA 1
ATOM 1238 C C . LYS A 1 156 ? 0.703 44.469 9.992 1 87.88 156 LYS A C 1
ATOM 1240 O O . LYS A 1 156 ? 1.08 44.875 11.102 1 87.88 156 LYS A O 1
ATOM 1245 N N . ASN A 1 157 ? -0.137 43.531 9.797 1 90.31 157 ASN A N 1
ATOM 1246 C CA . ASN A 1 157 ? -0.694 42.719 10.883 1 90.31 157 ASN A CA 1
ATOM 1247 C C . ASN A 1 157 ? -0.332 41.25 10.734 1 90.31 157 ASN A C 1
ATOM 1249 O O . ASN A 1 157 ? -0.63 40.625 9.711 1 90.31 157 ASN A O 1
ATOM 1253 N N . VAL A 1 158 ? 0.278 40.719 11.789 1 84.69 158 VAL A N 1
ATOM 1254 C CA . VAL A 1 158 ? 0.76 39.344 11.766 1 84.69 158 VAL A CA 1
ATOM 1255 C C . VAL A 1 158 ? -0.424 38.375 11.656 1 84.69 158 VAL A C 1
ATOM 1257 O O . VAL A 1 158 ? -0.272 37.25 11.188 1 84.69 158 VAL A O 1
ATOM 1260 N N . GLU A 1 159 ? -1.6 38.812 11.984 1 90.06 159 GLU A N 1
ATOM 1261 C CA . GLU A 1 159 ? -2.795 37.969 11.945 1 90.06 159 GLU A CA 1
ATOM 1262 C C . GLU A 1 159 ? -3.156 37.594 10.508 1 90.06 159 GLU A C 1
ATOM 1264 O O . GLU A 1 159 ? -3.842 36.594 10.273 1 90.06 159 GLU A O 1
ATOM 1269 N N . ILE A 1 160 ? -2.674 38.406 9.578 1 94.38 160 ILE A N 1
ATOM 1270 C CA . ILE A 1 160 ? -2.98 38.188 8.172 1 94.38 160 ILE A CA 1
ATOM 1271 C C . ILE A 1 160 ? -2.383 36.844 7.73 1 94.38 160 ILE A C 1
ATOM 1273 O O . ILE A 1 160 ? -2.994 36.125 6.945 1 94.38 160 ILE A O 1
ATOM 1277 N N . LEU A 1 161 ? -1.202 36.531 8.219 1 94.31 161 LEU A N 1
ATOM 1278 C CA . LEU A 1 161 ? -0.58 35.25 7.875 1 94.31 161 LEU A CA 1
ATOM 1279 C C . LEU A 1 161 ? -1.412 34.094 8.391 1 94.31 161 LEU A C 1
ATOM 1281 O O . LEU A 1 161 ? -1.59 33.094 7.691 1 94.31 161 LEU A O 1
ATOM 1285 N N . ASN A 1 162 ? -1.899 34.188 9.641 1 92.69 162 ASN A N 1
ATOM 1286 C CA . ASN A 1 162 ? -2.768 33.125 10.188 1 92.69 162 ASN A CA 1
ATOM 1287 C C . ASN A 1 162 ? -4.023 32.969 9.344 1 92.69 162 ASN A C 1
ATOM 1289 O O . ASN A 1 162 ? -4.473 31.828 9.117 1 92.69 162 ASN A O 1
ATOM 1293 N N . ASP A 1 163 ? -4.539 34.094 8.914 1 94.62 163 ASP A N 1
ATOM 1294 C CA . ASP A 1 163 ? -5.699 34.031 8.023 1 94.62 163 ASP A CA 1
ATOM 1295 C C . ASP A 1 163 ? -5.352 33.312 6.715 1 94.62 163 ASP A C 1
ATOM 1297 O O . ASP A 1 163 ? -6.156 32.531 6.195 1 94.62 163 ASP A O 1
ATOM 1301 N N . PHE A 1 164 ? -4.195 33.594 6.191 1 95.75 164 PHE A N 1
ATOM 1302 C CA . PHE A 1 164 ? -3.721 32.938 4.977 1 95.75 164 PHE A CA 1
ATOM 1303 C C . PHE A 1 164 ? -3.662 31.438 5.168 1 95.75 164 PHE A C 1
ATOM 1305 O O . PHE A 1 164 ? -4.141 30.672 4.324 1 95.75 164 PHE A O 1
ATOM 1312 N N . VAL A 1 165 ? -3.053 31.016 6.27 1 95.88 165 VAL A N 1
ATOM 1313 C CA . VAL A 1 165 ? -2.896 29.594 6.566 1 95.88 165 VAL A CA 1
ATOM 1314 C C . VAL A 1 165 ? -4.27 28.953 6.699 1 95.88 165 VAL A C 1
ATOM 1316 O O . VAL A 1 165 ? -4.496 27.844 6.184 1 95.88 165 VAL A O 1
ATOM 1319 N N . ARG A 1 166 ? -5.16 29.594 7.352 1 94.25 166 ARG A N 1
ATOM 1320 C CA . ARG A 1 166 ? -6.523 29.094 7.484 1 94.25 166 ARG A CA 1
ATOM 1321 C C . ARG A 1 166 ? -7.184 28.938 6.121 1 94.25 166 ARG A C 1
ATOM 1323 O O . ARG A 1 166 ? -7.844 27.922 5.855 1 94.25 166 ARG A O 1
ATOM 1330 N N . GLY A 1 167 ? -7.062 29.953 5.352 1 94.94 167 GLY A N 1
ATOM 1331 C CA . GLY A 1 167 ? -7.578 29.875 3.996 1 94.94 167 GLY A CA 1
ATOM 1332 C C . GLY A 1 167 ? -6.988 28.719 3.203 1 94.94 167 GLY A C 1
ATOM 1333 O O . GLY A 1 167 ? -7.715 28 2.516 1 94.94 167 GLY A O 1
ATOM 1334 N N . PHE A 1 168 ? -5.723 28.578 3.262 1 95.56 168 PHE A N 1
ATOM 1335 C CA . PHE A 1 168 ? -5.031 27.484 2.586 1 95.56 168 PHE A CA 1
ATOM 1336 C C . PHE A 1 168 ? -5.605 26.141 3.01 1 95.56 168 PHE A C 1
ATOM 1338 O O . PHE A 1 168 ? -5.887 25.281 2.166 1 95.56 168 PHE A O 1
ATOM 1345 N N . ASN A 1 169 ? -5.793 25.938 4.348 1 95.81 169 ASN A N 1
ATOM 1346 C CA . ASN A 1 169 ? -6.262 24.672 4.91 1 95.81 169 ASN A CA 1
ATOM 1347 C C . ASN A 1 169 ? -7.715 24.391 4.535 1 95.81 169 ASN A C 1
ATOM 1349 O O . ASN A 1 169 ? -8.148 23.25 4.523 1 95.81 169 ASN A O 1
ATOM 1353 N N . ARG A 1 170 ? -8.406 25.375 4.168 1 92.25 170 ARG A N 1
ATOM 1354 C CA . ARG A 1 170 ? -9.812 25.219 3.799 1 92.25 170 ARG A CA 1
ATOM 1355 C C . ARG A 1 170 ? -9.953 24.922 2.312 1 92.25 170 ARG A C 1
ATOM 1357 O O . ARG A 1 170 ? -11 24.438 1.87 1 92.25 170 ARG A O 1
ATOM 1364 N N . GLY A 1 171 ? -8.977 25.203 1.59 1 88.81 171 GLY A N 1
ATOM 1365 C CA . GLY A 1 171 ? -9.062 25.094 0.143 1 88.81 171 GLY A CA 1
ATOM 1366 C C . GLY A 1 171 ? -9.32 23.672 -0.321 1 88.81 171 GLY A C 1
ATOM 1367 O O . GLY A 1 171 ? -9.984 23.453 -1.338 1 88.81 171 GLY A O 1
ATOM 1368 N N . SER A 1 172 ? -8.766 22.734 0.386 1 88.75 172 SER A N 1
ATOM 1369 C CA . SER A 1 172 ? -8.953 21.312 0.089 1 88.75 172 SER A CA 1
ATOM 1370 C C . SER A 1 172 ? -8.812 20.469 1.348 1 88.75 172 SER A C 1
ATOM 1372 O O . SER A 1 172 ? -8 20.766 2.221 1 88.75 172 SER A O 1
ATOM 1374 N N . SER A 1 173 ? -9.531 19.391 1.332 1 90.19 173 SER A N 1
ATOM 1375 C CA . SER A 1 173 ? -9.531 18.516 2.5 1 90.19 173 SER A CA 1
ATOM 1376 C C . SER A 1 173 ? -8.195 17.797 2.658 1 90.19 173 SER A C 1
ATOM 1378 O O . SER A 1 173 ? -7.863 17.328 3.748 1 90.19 173 SER A O 1
ATOM 1380 N N . LEU A 1 174 ? -7.41 17.781 1.609 1 92.81 174 LEU A N 1
ATOM 1381 C CA . LEU A 1 174 ? -6.148 17.047 1.673 1 92.81 174 LEU A CA 1
ATOM 1382 C C . LEU A 1 174 ? -4.965 18 1.573 1 92.81 174 LEU A C 1
ATOM 1384 O O . LEU A 1 174 ? -3.838 17.578 1.311 1 92.81 174 LEU A O 1
ATOM 1388 N N . CYS A 1 175 ? -5.246 19.328 1.819 1 93.56 175 CYS A N 1
ATOM 1389 C CA . CYS A 1 175 ? -4.195 20.328 1.899 1 93.56 175 CYS A CA 1
ATOM 1390 C C . CYS A 1 175 ? -4.055 20.859 3.32 1 93.56 175 CYS A C 1
ATOM 1392 O O . CYS A 1 175 ? -5.023 21.359 3.902 1 93.56 175 CYS A O 1
ATOM 1394 N N . ASP A 1 176 ? -2.857 20.641 3.809 1 96.31 176 ASP A N 1
ATOM 1395 C CA . ASP A 1 176 ? -2.621 21.094 5.176 1 96.31 176 ASP A CA 1
ATOM 1396 C C . ASP A 1 176 ? -1.386 21.984 5.254 1 96.31 176 ASP A C 1
ATOM 1398 O O . ASP A 1 176 ? -0.316 21.625 4.766 1 96.31 176 ASP A O 1
ATOM 1402 N N . PHE A 1 177 ? -1.603 23.141 5.754 1 96.62 177 PHE A N 1
ATOM 1403 C CA . PHE A 1 177 ? -0.52 24.016 6.188 1 96.62 177 PHE A CA 1
ATOM 1404 C C . PHE A 1 177 ? -0.356 23.969 7.699 1 96.62 177 PHE A C 1
ATOM 1406 O O . PHE A 1 177 ? -1.248 24.391 8.445 1 96.62 177 PHE A O 1
ATOM 1413 N N . VAL A 1 178 ? 0.778 23.422 8.148 1 96.69 178 VAL A N 1
ATOM 1414 C CA . VAL A 1 178 ? 0.971 23.094 9.562 1 96.69 178 VAL A CA 1
ATOM 1415 C C . VAL A 1 178 ? 2.039 24.016 10.156 1 96.69 178 VAL A C 1
ATOM 1417 O O . VAL A 1 178 ? 3.1 24.203 9.562 1 96.69 178 VAL A O 1
ATOM 1420 N N . ASP A 1 179 ? 1.713 24.609 11.305 1 95.38 179 ASP A N 1
ATOM 1421 C CA . ASP A 1 179 ? 2.713 25.328 12.078 1 95.38 179 ASP A CA 1
ATOM 1422 C 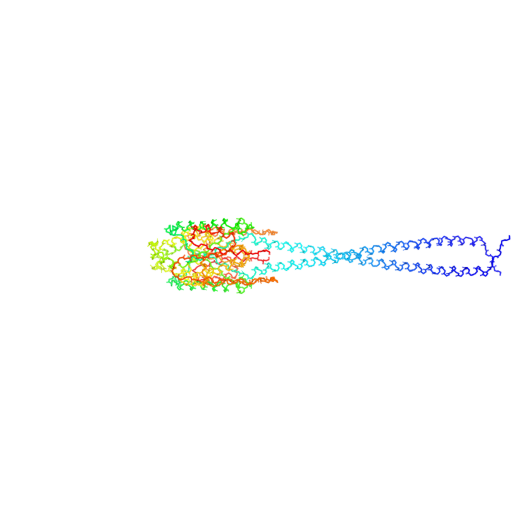C . ASP A 1 179 ? 3.658 24.359 12.789 1 95.38 179 ASP A C 1
ATOM 1424 O O . ASP A 1 179 ? 3.324 23.828 13.852 1 95.38 179 ASP A O 1
ATOM 1428 N N . ALA A 1 180 ? 4.859 24.203 12.219 1 93.25 180 ALA A N 1
ATOM 1429 C CA . ALA A 1 180 ? 5.82 23.219 12.734 1 93.25 180 ALA A CA 1
ATOM 1430 C C . ALA A 1 180 ? 6.555 23.766 13.953 1 93.25 180 ALA A C 1
ATOM 1432 O O . ALA A 1 180 ? 7.242 23.016 14.656 1 93.25 180 ALA A O 1
ATOM 1433 N N . GLY A 1 181 ? 6.453 25.109 14.234 1 89.06 181 GLY A N 1
ATOM 1434 C CA . GLY A 1 181 ? 7.102 25.703 15.398 1 89.06 181 GLY A CA 1
ATOM 1435 C C . GLY A 1 181 ? 8.508 26.188 15.117 1 89.06 181 GLY A C 1
ATOM 1436 O O . GLY A 1 181 ? 8.977 26.125 13.977 1 89.06 181 GLY A O 1
ATOM 1437 N N . ASN A 1 182 ? 9.258 26.828 16.062 1 79.19 182 ASN A N 1
ATOM 1438 C CA . ASN A 1 182 ? 10.477 27.609 15.914 1 79.19 182 ASN A CA 1
ATOM 1439 C C . ASN A 1 182 ? 11.719 26.734 15.93 1 79.19 182 ASN A C 1
ATOM 1441 O O . ASN A 1 182 ? 12.812 27.188 15.578 1 79.19 182 ASN A O 1
ATOM 1445 N N . GLY A 1 183 ? 11.641 25.531 16.016 1 68.06 183 GLY A N 1
ATOM 1446 C CA . GLY A 1 183 ? 12.883 24.781 16.047 1 68.06 183 GLY A CA 1
ATOM 1447 C C . GLY A 1 183 ? 13.461 24.516 14.664 1 68.06 183 GLY A C 1
ATOM 1448 O O . GLY A 1 183 ? 12.711 24.312 13.711 1 68.06 183 GLY A O 1
ATOM 1449 N N . LYS A 1 184 ? 14.82 25.094 14.391 1 57.97 184 LYS A N 1
ATOM 1450 C CA . LYS A 1 184 ? 15.492 24.922 13.109 1 57.97 184 LYS A CA 1
ATOM 1451 C C . LYS A 1 184 ? 15.219 23.547 12.523 1 57.97 184 LYS A C 1
ATOM 1453 O O . LYS A 1 184 ? 15.016 23.406 11.32 1 57.97 184 LYS A O 1
ATOM 1458 N N . GLU A 1 185 ? 14.992 22.672 13.43 1 67.06 185 GLU A N 1
ATOM 1459 C CA . GLU A 1 185 ? 14.953 21.266 12.992 1 67.06 185 GLU A CA 1
ATOM 1460 C C . GLU A 1 185 ? 13.523 20.75 12.961 1 67.06 185 GLU A C 1
ATOM 1462 O O . GLU A 1 185 ? 13.281 19.625 12.508 1 67.06 185 GLU A O 1
ATOM 1467 N N . CYS A 1 186 ? 12.484 21.672 13.18 1 81.81 186 CYS A N 1
ATOM 1468 C CA . CYS A 1 186 ? 11.148 21.109 13.344 1 81.81 186 CYS A CA 1
ATOM 1469 C C . CYS A 1 186 ? 10.477 20.906 11.992 1 81.81 186 CYS A C 1
ATOM 1471 O O . CYS A 1 186 ? 10.094 19.781 11.656 1 81.81 186 CYS A O 1
ATOM 1473 N N . ALA A 1 187 ? 10.469 21.984 11.18 1 86.81 187 ALA A N 1
ATOM 1474 C CA . ALA A 1 187 ? 9.852 21.859 9.859 1 86.81 187 ALA A CA 1
ATOM 1475 C C . ALA A 1 187 ? 10.609 20.859 9 1 86.81 187 ALA A C 1
ATOM 1477 O O . ALA A 1 187 ? 10 20.047 8.297 1 86.81 187 ALA A O 1
ATOM 1478 N N . ASP A 1 188 ? 11.906 20.828 9.141 1 83.38 188 ASP A N 1
ATOM 1479 C CA . ASP A 1 188 ? 12.75 19.922 8.367 1 83.38 188 ASP A CA 1
ATOM 1480 C C . ASP A 1 188 ? 12.453 18.453 8.719 1 83.38 188 ASP A C 1
ATOM 1482 O O . ASP A 1 188 ? 12.375 17.609 7.828 1 83.38 188 ASP A O 1
ATOM 1486 N N . GLU A 1 189 ? 12.367 18.219 9.945 1 87.19 189 GLU A N 1
ATOM 1487 C CA . GLU A 1 189 ? 12.109 16.859 10.398 1 87.19 189 GLU A CA 1
ATOM 1488 C C . GLU A 1 189 ? 10.734 16.375 9.938 1 87.19 189 GLU A C 1
ATOM 1490 O O . GLU A 1 189 ? 10.578 15.227 9.531 1 87.19 189 GLU A O 1
ATOM 1495 N N . LYS A 1 190 ? 9.781 17.266 10.008 1 92.38 190 LYS A N 1
ATOM 1496 C CA . LYS A 1 190 ? 8.438 16.922 9.555 1 92.38 190 LYS A CA 1
ATOM 1497 C C . LYS A 1 190 ? 8.422 16.656 8.055 1 92.38 190 LYS A C 1
ATOM 1499 O O . LYS A 1 190 ? 7.824 15.68 7.594 1 92.38 190 LYS A O 1
ATOM 1504 N N . VAL A 1 191 ? 9.062 17.484 7.309 1 88.88 191 VAL A N 1
ATOM 1505 C CA . VAL A 1 191 ? 9.156 17.312 5.863 1 88.88 191 VAL A CA 1
ATOM 1506 C C . VAL A 1 191 ? 9.812 15.977 5.539 1 88.88 191 VAL A C 1
ATOM 1508 O O . VAL A 1 191 ? 9.297 15.203 4.73 1 88.88 191 VAL A O 1
ATOM 1511 N N . LYS A 1 192 ? 10.875 15.672 6.195 1 85.56 192 LYS A N 1
ATOM 1512 C CA . LYS A 1 192 ? 11.617 14.438 5.969 1 85.56 192 LYS A CA 1
ATOM 1513 C C . LYS A 1 192 ? 10.742 13.211 6.258 1 85.56 192 LYS A C 1
ATOM 1515 O O . LYS A 1 192 ? 10.656 12.305 5.434 1 85.56 192 LYS A O 1
ATOM 1520 N N . GLU A 1 193 ? 10.133 13.172 7.41 1 88.12 193 GLU A N 1
ATOM 1521 C CA . GLU A 1 193 ? 9.352 12.008 7.824 1 88.12 193 GLU A CA 1
ATOM 1522 C C . GLU A 1 193 ? 8.141 11.805 6.918 1 88.12 193 GLU A C 1
ATOM 1524 O O . GLU A 1 193 ? 7.812 10.672 6.555 1 88.12 193 GLU A O 1
ATOM 1529 N N . ASN A 1 194 ? 7.539 12.922 6.59 1 89.94 194 ASN A N 1
ATOM 1530 C CA . ASN A 1 194 ? 6.371 12.797 5.723 1 89.94 194 ASN A CA 1
ATOM 1531 C C . ASN A 1 194 ? 6.77 12.43 4.293 1 89.94 194 ASN A C 1
ATOM 1533 O O . ASN A 1 194 ? 6.039 11.719 3.605 1 89.94 194 ASN A O 1
ATOM 1537 N N . PHE A 1 195 ? 7.906 12.883 3.895 1 85.69 195 PHE A N 1
ATOM 1538 C CA . PHE A 1 195 ? 8.461 12.477 2.609 1 85.69 195 PHE A CA 1
ATOM 1539 C C . PHE A 1 195 ? 8.727 10.977 2.586 1 85.69 195 PHE A C 1
ATOM 1541 O O . PHE A 1 195 ? 8.336 10.289 1.646 1 85.69 195 PHE A O 1
ATOM 1548 N N . GLU A 1 196 ? 9.273 10.492 3.635 1 84.06 196 GLU A N 1
ATOM 1549 C CA . GLU A 1 196 ? 9.594 9.07 3.74 1 84.06 196 GLU A CA 1
ATOM 1550 C C . GLU A 1 196 ? 8.328 8.219 3.783 1 84.06 196 GLU A C 1
ATOM 1552 O O . GLU A 1 196 ? 8.289 7.137 3.199 1 84.06 196 GLU A O 1
ATOM 1557 N N . LEU A 1 197 ? 7.336 8.703 4.48 1 86 197 LEU A N 1
ATOM 1558 C CA . LEU A 1 197 ? 6.062 7.996 4.523 1 86 197 LEU A CA 1
ATOM 1559 C C . LEU A 1 197 ? 5.48 7.832 3.121 1 86 197 LEU A C 1
ATOM 1561 O O . LEU A 1 197 ? 5 6.754 2.766 1 86 197 LEU A O 1
ATOM 1565 N N . GLY A 1 198 ? 5.535 8.93 2.346 1 85.31 198 GLY A N 1
ATOM 1566 C CA . GLY A 1 198 ? 5.059 8.859 0.975 1 85.31 198 GLY A CA 1
ATOM 1567 C C . GLY A 1 198 ? 5.867 7.91 0.109 1 85.31 198 GLY A C 1
ATOM 1568 O O . GLY A 1 198 ? 5.301 7.137 -0.67 1 85.31 198 GLY A O 1
ATOM 1569 N N . LEU A 1 199 ? 7.117 7.906 0.307 1 81 199 LEU A N 1
ATOM 1570 C CA . LEU A 1 199 ? 8.023 7.074 -0.478 1 81 199 LEU A CA 1
ATOM 1571 C C . LEU A 1 199 ? 7.777 5.594 -0.199 1 81 199 LEU A C 1
ATOM 1573 O O . LEU A 1 199 ? 7.879 4.762 -1.104 1 81 199 LEU A O 1
ATOM 1577 N N . ASN A 1 200 ? 7.441 5.32 0.979 1 81.06 200 ASN A N 1
ATOM 1578 C CA . ASN A 1 200 ? 7.332 3.93 1.411 1 81.06 200 ASN A CA 1
ATOM 1579 C C . ASN A 1 200 ? 5.918 3.393 1.226 1 81.06 200 ASN A C 1
ATOM 1581 O O . ASN A 1 200 ? 5.676 2.195 1.382 1 81.06 200 ASN A O 1
ATOM 1585 N N . ASP A 1 201 ? 5.027 4.281 0.887 1 83.94 201 ASP A N 1
ATOM 1586 C CA . ASP A 1 201 ? 3.639 3.875 0.69 1 83.94 201 ASP A CA 1
ATOM 1587 C C . ASP A 1 201 ? 3.414 3.355 -0.729 1 83.94 201 ASP A C 1
ATOM 1589 O O . ASP A 1 201 ? 3.641 4.078 -1.702 1 83.94 201 ASP A O 1
ATOM 1593 N N . VAL A 1 202 ? 2.955 2.135 -0.854 1 80.69 202 VAL A N 1
ATOM 1594 C CA . VAL A 1 202 ? 2.814 1.495 -2.156 1 80.69 202 VAL A CA 1
ATOM 1595 C C . VAL A 1 202 ? 1.694 2.17 -2.947 1 80.69 202 VAL A C 1
ATOM 1597 O O . VAL A 1 202 ? 1.63 2.047 -4.172 1 80.69 202 VAL A O 1
ATOM 1600 N N . HIS A 1 203 ? 0.778 2.848 -2.189 1 84.19 203 HIS A N 1
ATOM 1601 C CA . HIS A 1 203 ? -0.307 3.547 -2.867 1 84.19 203 HIS A CA 1
ATOM 1602 C C . HIS A 1 203 ? 0.155 4.898 -3.398 1 84.19 203 HIS A C 1
ATOM 1604 O O . HIS A 1 203 ? -0.518 5.508 -4.234 1 84.19 203 HIS A O 1
ATOM 1610 N N . CYS A 1 204 ? 1.22 5.355 -2.826 1 86.25 204 CYS A N 1
ATOM 1611 C CA . CYS A 1 204 ? 1.748 6.645 -3.252 1 86.25 204 CYS A CA 1
ATOM 1612 C C . CYS A 1 204 ? 2.553 6.508 -4.539 1 86.25 204 CYS A C 1
ATOM 1614 O O . CYS A 1 204 ? 3.676 6 -4.523 1 86.25 204 CYS A O 1
ATOM 1616 N N . ARG A 1 205 ? 2.037 7.047 -5.625 1 81.62 205 ARG A N 1
ATOM 1617 C CA . ARG A 1 205 ? 2.645 6.848 -6.938 1 81.62 205 ARG A CA 1
ATOM 1618 C C . ARG A 1 205 ? 3.742 7.871 -7.195 1 81.62 205 ARG A C 1
ATOM 1620 O O . ARG A 1 205 ? 4.707 7.594 -7.914 1 81.62 205 ARG A O 1
ATOM 1627 N N . ARG A 1 206 ? 3.492 9.039 -6.582 1 82 206 ARG A N 1
ATOM 1628 C CA . ARG A 1 206 ? 4.453 10.125 -6.762 1 82 206 ARG A CA 1
ATOM 1629 C C . ARG A 1 206 ? 4.629 10.922 -5.473 1 82 206 ARG A C 1
ATOM 1631 O O . ARG A 1 206 ? 3.65 11.211 -4.781 1 82 206 ARG A O 1
ATOM 1638 N N . VAL A 1 207 ? 5.902 11.219 -5.18 1 85.25 207 VAL A N 1
ATOM 1639 C CA . VAL A 1 207 ? 6.211 12.102 -4.062 1 85.25 207 VAL A CA 1
ATOM 1640 C C . VAL A 1 207 ? 6.957 13.336 -4.574 1 85.25 207 VAL A C 1
ATOM 1642 O O . VAL A 1 207 ? 7.965 13.219 -5.273 1 85.25 207 VAL A O 1
ATOM 1645 N N . LEU A 1 208 ? 6.359 14.477 -4.312 1 82.5 208 LEU A N 1
ATOM 1646 C CA . LEU A 1 208 ? 6.969 15.742 -4.699 1 82.5 208 LEU A CA 1
ATOM 1647 C C . LEU A 1 208 ? 7.438 16.516 -3.469 1 82.5 208 LEU A C 1
ATOM 1649 O O . LEU A 1 208 ? 6.707 16.609 -2.479 1 82.5 208 LEU A O 1
ATOM 1653 N N . LEU A 1 209 ? 8.625 16.984 -3.5 1 83.19 209 LEU A N 1
ATOM 1654 C CA . LEU A 1 209 ? 9.203 17.75 -2.402 1 83.19 209 LEU A CA 1
ATOM 1655 C C . LEU A 1 209 ? 9.469 19.188 -2.826 1 83.19 209 LEU A C 1
ATOM 1657 O O . LEU A 1 209 ? 10.078 19.438 -3.867 1 83.19 209 LEU A O 1
ATOM 1661 N N . GLY A 1 210 ? 8.867 20.094 -2.037 1 78.62 210 GLY A N 1
ATOM 1662 C CA . GLY A 1 210 ? 9.156 21.516 -2.223 1 78.62 210 GLY A CA 1
ATOM 1663 C C . GLY A 1 210 ? 10.094 22.078 -1.172 1 78.62 210 GLY A C 1
ATOM 1664 O O . GLY A 1 210 ? 9.75 22.141 0.01 1 78.62 210 GLY A O 1
ATOM 1665 N N . GLY A 1 211 ? 11.312 22.375 -1.322 1 70.94 211 GLY A N 1
ATOM 1666 C CA . GLY A 1 211 ? 12.289 22.922 -0.394 1 70.94 211 GLY A CA 1
ATOM 1667 C C . GLY A 1 211 ? 13.5 23.516 -1.086 1 70.94 211 GLY A C 1
ATOM 1668 O O . GLY A 1 211 ? 13.578 23.516 -2.316 1 70.94 211 GLY A O 1
ATOM 1669 N N . SER A 1 212 ? 14.312 24.469 -0.145 1 53.03 212 SER A N 1
ATOM 1670 C CA . SER A 1 212 ? 15.5 25.109 -0.701 1 53.03 212 SER A CA 1
ATOM 1671 C C . SER A 1 212 ? 16.578 24.078 -1.041 1 53.03 212 SER A C 1
ATOM 1673 O O . SER A 1 212 ? 16.656 23.031 -0.405 1 53.03 212 SER A O 1
ATOM 1675 N N . GLY A 1 213 ? 16.844 23.797 -2.01 1 43.97 213 GLY A N 1
ATOM 1676 C CA . GLY A 1 213 ? 17.969 22.984 -2.451 1 43.97 213 GLY A CA 1
ATOM 1677 C C . GLY A 1 213 ? 19.188 23.094 -1.557 1 43.97 213 GLY A C 1
ATOM 1678 O O . GLY A 1 213 ? 20.25 22.562 -1.872 1 43.97 213 GLY A O 1
ATOM 1679 N N . ASP A 1 214 ? 19.328 24.047 -0.599 1 39.28 214 ASP A N 1
ATOM 1680 C CA . ASP A 1 214 ? 20.609 24.078 0.101 1 39.28 214 ASP A CA 1
ATOM 1681 C C . ASP A 1 214 ? 20.766 22.828 0.98 1 39.28 214 ASP A C 1
ATOM 1683 O O . ASP A 1 214 ? 19.812 22.375 1.611 1 39.28 214 ASP A O 1
ATOM 1687 N N . ASN A 1 215 ? 21.781 21.969 0.799 1 35.81 215 ASN A N 1
ATOM 1688 C CA . ASN A 1 215 ? 22.328 20.75 1.398 1 35.81 215 ASN A CA 1
ATOM 1689 C C . ASN A 1 215 ? 22.344 20.844 2.922 1 35.81 215 ASN A C 1
ATOM 1691 O O . ASN A 1 215 ? 23.016 20.047 3.586 1 35.81 215 ASN A O 1
ATOM 1695 N N . GLY A 1 216 ? 22.266 21.906 3.521 1 34.22 216 GLY A N 1
ATOM 1696 C CA . GLY A 1 216 ? 22.578 21.703 4.926 1 34.22 216 GLY A CA 1
ATOM 1697 C C . GLY A 1 216 ? 21.656 20.719 5.609 1 34.22 216 GLY A C 1
ATOM 1698 O O . GLY A 1 216 ? 21.828 20.391 6.785 1 34.22 216 GLY A O 1
ATOM 1699 N N . GLY A 1 217 ? 20.453 20.688 5.273 1 35.03 217 GLY A N 1
ATOM 1700 C CA . GLY A 1 217 ? 19.672 19.781 6.086 1 35.03 217 GLY A CA 1
ATOM 1701 C C . GLY A 1 217 ? 19.906 18.328 5.75 1 35.03 217 GLY A C 1
ATOM 1702 O O . GLY A 1 217 ? 20.688 18.016 4.855 1 35.03 217 GLY A O 1
ATOM 1703 N N . THR A 1 218 ? 19.438 17.281 6.582 1 35.03 218 THR A N 1
ATOM 1704 C CA . THR A 1 218 ? 19.672 15.836 6.633 1 35.03 218 THR A CA 1
ATOM 1705 C C . THR A 1 218 ? 19.531 15.219 5.242 1 35.03 218 THR A C 1
ATOM 1707 O O . THR A 1 218 ? 18.547 15.453 4.547 1 35.03 218 THR A O 1
ATOM 1710 N N . PRO A 1 219 ? 20.688 14.891 4.672 1 34.19 219 PRO A N 1
ATOM 1711 C CA . PRO A 1 219 ? 20.672 14.062 3.461 1 34.19 219 PRO A CA 1
ATOM 1712 C C . PRO A 1 219 ? 19.5 13.094 3.432 1 34.19 219 PRO A C 1
ATOM 1714 O O . PRO A 1 219 ? 19.266 12.367 4.402 1 34.19 219 PRO A O 1
ATOM 1717 N N . ILE A 1 220 ? 18.375 13.578 3.018 1 34.88 220 ILE A N 1
ATOM 1718 C CA . ILE A 1 220 ? 17.469 12.438 2.824 1 34.88 220 ILE A CA 1
ATOM 1719 C C . ILE A 1 220 ? 18.234 11.289 2.18 1 34.88 220 ILE A C 1
ATOM 1721 O O . ILE A 1 220 ? 18.703 11.398 1.048 1 34.88 220 ILE A O 1
ATOM 1725 N N . ARG A 1 221 ? 19.109 10.523 2.977 1 28.45 221 ARG A N 1
ATOM 1726 C CA . ARG A 1 221 ? 19.844 9.359 2.502 1 28.45 221 ARG A CA 1
ATOM 1727 C C . ARG A 1 221 ? 19.078 8.648 1.389 1 28.45 221 ARG A C 1
ATOM 1729 O O . ARG A 1 221 ? 17.875 8.414 1.504 1 28.45 221 ARG A O 1
ATOM 1736 N N . GLU A 1 222 ? 19.641 8.656 0.261 1 31.28 222 GLU A N 1
ATOM 1737 C CA . GLU A 1 222 ? 19.234 7.773 -0.83 1 31.28 222 GLU A CA 1
ATOM 1738 C C . GLU A 1 222 ? 18.953 6.359 -0.321 1 31.28 222 GLU A C 1
ATOM 1740 O O . GLU A 1 222 ? 19.859 5.68 0.165 1 31.28 222 GLU A O 1
ATOM 1745 N N . GLY A 1 223 ? 18.172 6.102 0.505 1 27.22 223 GLY A N 1
ATOM 1746 C CA . GLY A 1 223 ? 18.016 4.715 0.908 1 27.22 223 GLY A CA 1
ATOM 1747 C C . GLY A 1 223 ? 18.391 3.729 -0.183 1 27.22 223 GLY A C 1
ATOM 1748 O O . GLY A 1 223 ? 18.531 4.109 -1.346 1 27.22 223 GLY A O 1
ATOM 1749 N N . ALA A 1 224 ? 18.75 2.393 0.165 1 26.16 224 ALA A N 1
ATOM 1750 C CA . ALA A 1 224 ? 19.266 1.147 -0.408 1 26.16 224 ALA A CA 1
ATOM 1751 C C . ALA A 1 224 ? 18.75 0.95 -1.831 1 26.16 224 ALA A C 1
ATOM 1753 O O . ALA A 1 224 ? 17.531 0.872 -2.053 1 26.16 224 ALA A O 1
ATOM 1754 N N . GLY A 1 225 ? 19.531 1.414 -2.854 1 26.44 225 GLY A N 1
ATOM 1755 C CA . GLY A 1 225 ? 19.438 0.916 -4.215 1 26.44 225 GLY A CA 1
ATOM 1756 C C . GLY A 1 225 ? 19.312 -0.594 -4.293 1 26.44 225 GLY A C 1
ATOM 1757 O O . GLY A 1 225 ? 19.922 -1.314 -3.504 1 26.44 225 GLY A O 1
ATOM 1758 N N . ARG A 1 226 ? 18.5 -1.158 -4.773 1 28.89 226 ARG A N 1
ATOM 1759 C CA . ARG A 1 226 ? 18.469 -2.592 -5.039 1 28.89 226 ARG A CA 1
ATOM 1760 C C . ARG A 1 226 ? 19.625 -3.014 -5.941 1 28.89 226 ARG A C 1
ATOM 1762 O O . ARG A 1 226 ? 20.047 -2.248 -6.812 1 28.89 226 ARG A O 1
ATOM 1769 N N . SER A 1 227 ? 20.75 -3.777 -5.562 1 25.64 227 SER A N 1
ATOM 1770 C CA . SER A 1 227 ? 21.656 -4.613 -6.348 1 25.64 227 SER A CA 1
ATOM 1771 C C . SER A 1 227 ? 21.031 -4.996 -7.688 1 25.64 227 SER A C 1
ATOM 1773 O O . SER A 1 227 ? 20.016 -5.676 -7.73 1 25.64 227 SER A O 1
ATOM 1775 N N . SER A 1 228 ? 21.125 -4.57 -8.883 1 26.88 228 SER A N 1
ATOM 1776 C CA . SER A 1 228 ? 21.531 -5.43 -9.992 1 26.88 228 SER A CA 1
ATOM 1777 C C . SER A 1 228 ? 22.969 -5.914 -9.828 1 26.88 228 SER A C 1
ATOM 1779 O O . SER A 1 228 ? 23.875 -5.109 -9.586 1 26.88 228 SER A O 1
ATOM 1781 N N . GLY A 1 229 ? 23.312 -7.375 -9.352 1 29.77 229 GLY A N 1
ATOM 1782 C CA . GLY A 1 229 ? 21.906 -7.379 -8.961 1 29.77 229 GLY A CA 1
ATOM 1783 C C . GLY A 1 229 ? 21.391 -5.996 -8.617 1 29.77 229 GLY A C 1
ATOM 1784 O O . GLY A 1 229 ? 20.391 -5.867 -7.891 1 29.77 229 GLY A O 1
ATOM 1785 N N . GLN A 1 230 ? 21.875 -4.91 -9.023 1 23.67 230 GLN A N 1
ATOM 1786 C CA . GLN A 1 230 ? 23.078 -4.078 -8.938 1 23.67 230 GLN A CA 1
ATOM 1787 C C . GLN A 1 230 ? 22.719 -2.615 -8.695 1 23.67 230 GLN A C 1
ATOM 1789 O O . GLN A 1 230 ? 22 -2.004 -9.492 1 23.67 230 GLN A O 1
ATOM 1794 N N . LEU A 1 231 ? 23.047 -2.215 -7.633 1 26.48 231 LEU A N 1
ATOM 1795 C CA . LEU A 1 231 ? 22.875 -0.853 -7.141 1 26.48 231 LEU A CA 1
ATOM 1796 C C . LEU A 1 231 ? 23.922 0.078 -7.746 1 26.48 231 LEU A C 1
ATOM 1798 O O . LEU A 1 231 ? 25.109 -0.13 -7.566 1 26.48 231 LEU A O 1
ATOM 1802 N N . PRO A 1 232 ? 23.859 0.555 -9.117 1 24.89 232 PRO A N 1
ATOM 1803 C CA . PRO A 1 232 ? 24.906 1.479 -9.578 1 24.89 232 PRO A CA 1
ATOM 1804 C C . PRO A 1 232 ? 25.359 2.439 -8.484 1 24.89 232 PRO A C 1
ATOM 1806 O O . PRO A 1 232 ? 24.672 2.607 -7.477 1 24.89 232 PRO A O 1
ATOM 1809 N N . SER A 1 233 ? 26.609 3.074 -8.68 1 24.81 233 SER A N 1
ATOM 1810 C CA . SER A 1 233 ? 27.438 4.012 -7.93 1 24.81 233 SER A CA 1
ATOM 1811 C C . SER A 1 233 ? 26.625 5.184 -7.41 1 24.81 233 SER A C 1
ATOM 1813 O O . SER A 1 233 ? 25.594 5.543 -8 1 24.81 233 SER A O 1
ATOM 1815 N N . PRO A 1 234 ? 27.016 5.555 -6.23 1 26.03 234 PRO A N 1
ATOM 1816 C CA . PRO A 1 234 ? 26.531 6.656 -5.391 1 26.03 234 PRO A CA 1
ATOM 1817 C C . PRO A 1 234 ? 26.625 8.016 -6.086 1 26.03 234 PRO A C 1
ATOM 1819 O O . PRO A 1 234 ? 27.719 8.422 -6.496 1 26.03 234 PRO A O 1
ATOM 1822 N N . VAL A 1 235 ? 25.953 8.172 -7.207 1 24.42 235 VAL A N 1
ATOM 1823 C CA . VAL A 1 235 ? 26.281 9.484 -7.754 1 24.42 235 VAL A CA 1
ATOM 1824 C C . VAL A 1 235 ? 26.344 10.508 -6.629 1 24.42 235 VAL A C 1
ATOM 1826 O O . VAL A 1 235 ? 25.469 10.555 -5.77 1 24.42 235 VAL A O 1
ATOM 1829 N N . PRO A 1 236 ? 27.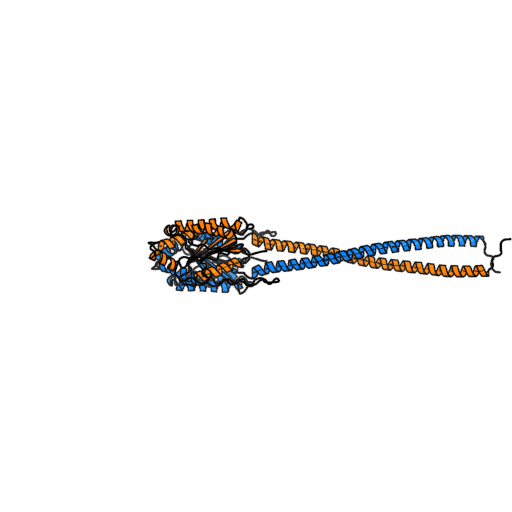625 10.984 -6.387 1 24 236 PRO A N 1
ATOM 1830 C CA . PRO A 1 236 ? 27.938 12 -5.375 1 24 236 PRO A CA 1
ATOM 1831 C C . PRO A 1 236 ? 26.984 13.188 -5.406 1 24 236 PRO A C 1
ATOM 1833 O O . PRO A 1 236 ? 26.672 13.703 -6.48 1 24 236 PRO A O 1
ATOM 1836 N N . PHE A 1 237 ? 26.109 13.039 -4.625 1 25.22 237 PHE A N 1
ATOM 1837 C CA . PHE A 1 237 ? 25.281 14.234 -4.496 1 25.22 237 PHE A CA 1
ATOM 1838 C C . PHE A 1 237 ? 26.156 15.461 -4.234 1 25.22 237 PHE A C 1
ATOM 1840 O O . PHE A 1 237 ? 26.828 15.539 -3.207 1 25.22 237 PHE A O 1
ATOM 1847 N N . GLN A 1 238 ? 26.797 16 -5.32 1 23.2 238 GLN A N 1
ATOM 1848 C CA . GLN A 1 238 ? 27.609 17.219 -5.258 1 23.2 238 GLN A CA 1
ATOM 1849 C C . GLN A 1 238 ? 26.953 18.266 -4.363 1 23.2 238 GLN A C 1
ATOM 1851 O O . GLN A 1 238 ? 25.75 18.5 -4.461 1 23.2 238 GLN A O 1
ATOM 1856 N N . ARG A 1 239 ? 27.688 18.656 -3.35 1 24.58 239 ARG A N 1
ATOM 1857 C CA . ARG A 1 239 ? 27.609 19.625 -2.252 1 24.58 239 ARG A CA 1
ATOM 1858 C C . ARG A 1 239 ? 27.297 21.016 -2.773 1 24.58 239 ARG A C 1
ATOM 1860 O O . ARG A 1 239 ? 28.094 21.594 -3.531 1 24.58 239 ARG A O 1
ATOM 1867 N N . ILE A 1 240 ? 26.125 21.344 -2.99 1 23.25 240 ILE A N 1
ATOM 1868 C CA . ILE A 1 240 ? 26.062 22.75 -3.4 1 23.25 240 ILE A CA 1
ATOM 1869 C C . ILE A 1 240 ? 26.438 23.641 -2.223 1 23.25 240 ILE A C 1
ATOM 1871 O O . ILE A 1 240 ? 25.891 23.5 -1.127 1 23.25 240 ILE A O 1
ATOM 1875 N N . GLN A 1 241 ? 27.672 24.297 -2.09 1 23.12 241 GLN A N 1
ATOM 1876 C CA . GLN A 1 241 ? 28.312 25.312 -1.254 1 23.12 241 GLN A CA 1
ATOM 1877 C C . GLN A 1 241 ? 27.422 26.547 -1.099 1 23.12 241 GLN A C 1
ATOM 1879 O O . GLN A 1 241 ? 26.969 27.125 -2.092 1 23.12 241 GLN A O 1
ATOM 1884 N N . GLY A 1 242 ? 26.75 26.641 -0.023 1 23.47 242 GLY A N 1
ATOM 1885 C CA . GLY A 1 242 ? 25.891 27.766 0.301 1 23.47 242 GLY A CA 1
ATOM 1886 C C . GLY A 1 242 ? 26.625 29.078 0.4 1 23.47 242 GLY A C 1
ATOM 1887 O O . GLY A 1 242 ? 27.688 29.156 1.025 1 23.47 242 GLY A O 1
ATOM 1888 N N . ALA A 1 243 ? 26.422 30.031 -0.725 1 22.09 243 ALA A N 1
ATOM 1889 C CA . ALA A 1 243 ? 26.922 31.391 -0.802 1 22.09 243 ALA A CA 1
ATOM 1890 C C . ALA A 1 243 ? 26.578 32.188 0.469 1 22.09 243 ALA A C 1
ATOM 1892 O O . ALA A 1 243 ? 25.625 31.844 1.165 1 22.09 243 ALA A O 1
ATOM 1893 N N . GLU A 1 244 ? 27.438 33.062 0.861 1 23.27 244 GLU A N 1
ATOM 1894 C CA . GLU A 1 244 ? 27.391 34.219 1.752 1 23.27 244 GLU A CA 1
ATOM 1895 C C . GLU A 1 244 ? 26.125 35.031 1.54 1 23.27 244 GLU A C 1
ATOM 1897 O O . GLU A 1 244 ? 25.531 34.969 0.468 1 23.27 244 GLU A O 1
ATOM 1902 N N . ALA A 1 245 ? 25.406 35.625 2.473 1 25.78 245 ALA A N 1
ATOM 1903 C CA . ALA A 1 245 ? 24.344 36.656 2.408 1 25.78 245 ALA A CA 1
ATOM 1904 C C . ALA A 1 245 ? 24.609 37.656 1.298 1 25.78 245 ALA A C 1
ATOM 1906 O O . ALA A 1 245 ? 23.828 38.594 1.089 1 25.78 245 ALA A O 1
ATOM 1907 N N . PRO A 1 246 ? 25.922 37.625 0.594 1 22.53 246 PRO A N 1
ATOM 1908 C CA . PRO A 1 246 ? 26.016 38.656 -0.449 1 22.53 246 PRO A CA 1
ATOM 1909 C C . PRO A 1 246 ? 25.094 38.375 -1.63 1 22.53 246 PRO A C 1
ATOM 1911 O O . PRO A 1 246 ? 24.578 37.281 -1.774 1 22.53 246 PRO A O 1
ATOM 1914 N N . LYS A 1 247 ? 25.516 38.75 -2.912 1 26.5 247 LYS A N 1
ATOM 1915 C CA . LYS A 1 247 ? 24.953 38.875 -4.254 1 26.5 247 LYS A CA 1
ATOM 1916 C C . LYS A 1 247 ? 24.25 37.562 -4.66 1 26.5 247 LYS A C 1
ATOM 1918 O O . LYS A 1 247 ? 24.812 36.469 -4.52 1 26.5 247 LYS A O 1
ATOM 1923 N N . ARG A 1 248 ? 22.984 37.656 -5.105 1 26.12 248 ARG A N 1
ATOM 1924 C CA . ARG A 1 248 ? 21.75 36.906 -5.246 1 26.12 248 ARG A CA 1
ATOM 1925 C C . ARG A 1 248 ? 21.906 35.75 -6.223 1 26.12 248 ARG A C 1
ATOM 1927 O O . ARG A 1 248 ? 20.984 35.406 -6.945 1 26.12 248 ARG A O 1
ATOM 1934 N N . GLN A 1 249 ? 23.078 35.344 -6.445 1 20.52 249 GLN A N 1
ATOM 1935 C CA . GLN A 1 249 ? 23.25 34.5 -7.633 1 20.52 249 GLN A CA 1
ATOM 1936 C C . GLN A 1 249 ? 22.672 33.125 -7.41 1 20.52 249 GLN A C 1
ATOM 1938 O O . GLN A 1 249 ? 23.078 32.406 -6.496 1 20.52 249 GLN A O 1
ATOM 1943 N N . THR A 1 250 ? 21.438 32.906 -7.68 1 24.22 250 THR A N 1
ATOM 1944 C CA . THR A 1 250 ? 20.438 31.844 -7.605 1 24.22 250 THR A CA 1
ATOM 1945 C C . THR A 1 250 ? 20.891 30.641 -8.414 1 24.22 250 THR A C 1
ATOM 1947 O O . THR A 1 250 ? 20.125 29.688 -8.617 1 24.22 250 THR A O 1
ATOM 1950 N N . THR A 1 251 ? 22.156 30.109 -8.273 1 23.05 251 THR A N 1
ATOM 1951 C CA . THR A 1 251 ? 22.531 29.141 -9.297 1 23.05 251 THR A CA 1
ATOM 1952 C C . THR A 1 251 ? 21.875 27.781 -9.023 1 23.05 251 THR A C 1
ATOM 1954 O O . THR A 1 251 ? 22.328 27.047 -8.156 1 23.05 251 THR A O 1
ATOM 1957 N N . GLY A 1 252 ? 20.688 27.719 -8.672 1 23.44 252 GLY A N 1
ATOM 1958 C CA . GLY A 1 252 ? 19.984 26.609 -8.031 1 23.44 252 GLY A CA 1
ATOM 1959 C C . GLY A 1 252 ? 20.062 25.312 -8.812 1 23.44 252 GLY A C 1
ATOM 1960 O O . GLY A 1 252 ? 20.484 24.281 -8.281 1 23.44 252 GLY A O 1
ATOM 1961 N N . ILE A 1 253 ? 19.328 25.062 -9.914 1 27.28 253 ILE A N 1
ATOM 1962 C CA . ILE A 1 253 ? 18.453 23.953 -10.266 1 27.28 253 ILE A CA 1
ATOM 1963 C C . ILE A 1 253 ? 19.25 22.891 -11 1 27.28 253 ILE A C 1
ATOM 1965 O O . ILE A 1 253 ? 19.688 23.094 -12.133 1 27.28 253 ILE A O 1
ATOM 1969 N N . VAL A 1 254 ? 20.219 22.125 -10.477 1 25.88 254 VAL A N 1
ATOM 1970 C CA . VAL A 1 254 ? 20.922 21.688 -11.672 1 25.88 254 VAL A CA 1
ATOM 1971 C C . VAL A 1 254 ? 20.25 20.422 -12.219 1 25.88 254 VAL A C 1
ATOM 1973 O O . VAL A 1 254 ? 20.531 20 -13.344 1 25.88 254 VAL A O 1
ATOM 1976 N N . SER A 1 255 ? 19.25 19.781 -11.688 1 26.27 255 SER A N 1
ATOM 1977 C CA . SER A 1 255 ? 19.281 18.547 -12.469 1 26.27 255 SER A CA 1
ATOM 1978 C C . SER A 1 255 ? 18.797 18.781 -13.891 1 26.27 255 SER A C 1
ATOM 1980 O O . SER A 1 255 ? 17.859 19.562 -14.109 1 26.27 255 SER A O 1
ATOM 1982 N N . THR A 1 256 ? 19.516 18.328 -14.977 1 27.34 256 THR A N 1
ATOM 1983 C CA . THR A 1 256 ? 19.766 18.562 -16.391 1 27.34 256 THR A CA 1
ATOM 1984 C C . THR A 1 256 ? 18.734 17.812 -17.25 1 27.34 256 THR A C 1
ATOM 1986 O O . THR A 1 256 ? 18.875 17.734 -18.469 1 27.34 256 THR A O 1
ATOM 1989 N N . HIS A 1 257 ? 17.969 16.766 -16.719 1 28.69 257 HIS A N 1
ATOM 1990 C CA . HIS A 1 257 ? 17.344 16.328 -17.969 1 28.69 257 HIS A CA 1
ATOM 1991 C C . HIS A 1 257 ? 16.328 17.344 -18.469 1 28.69 257 HIS A C 1
ATOM 1993 O O . HIS A 1 257 ? 15.758 18.094 -17.656 1 28.69 257 HIS A O 1
ATOM 1999 N N . PRO A 1 258 ? 15.945 17.531 -19.75 1 31.36 258 PRO A N 1
ATOM 2000 C CA . PRO A 1 258 ? 15.156 18.547 -20.453 1 31.36 258 PRO A CA 1
ATOM 2001 C C . PRO A 1 258 ? 13.758 18.719 -19.859 1 31.36 258 PRO A C 1
ATOM 2003 O O . PRO A 1 258 ? 13.227 19.828 -19.844 1 31.36 258 PRO A O 1
ATOM 2006 N N . SER A 1 259 ? 13.008 17.703 -19.453 1 32.5 259 SER A N 1
ATOM 2007 C CA . SER A 1 259 ? 11.594 17.797 -19.125 1 32.5 259 SER A CA 1
ATOM 2008 C C . SER A 1 259 ? 11.383 18.438 -17.75 1 32.5 259 SER A C 1
ATOM 2010 O O . SER A 1 259 ? 10.242 18.594 -17.312 1 32.5 259 SER A O 1
ATOM 2012 N N . ASP A 1 260 ? 12.18 18.656 -16.844 1 36.16 260 ASP A N 1
ATOM 2013 C CA . ASP A 1 260 ? 12.305 19.344 -15.562 1 36.16 260 ASP A CA 1
ATOM 2014 C C . ASP A 1 260 ? 11.859 20.797 -15.672 1 36.16 260 ASP A C 1
ATOM 2016 O O . ASP A 1 260 ? 11.539 21.438 -14.664 1 36.16 260 ASP A O 1
ATOM 2020 N N . ASP A 1 261 ? 11.844 21.297 -16.734 1 35.78 261 ASP A N 1
ATOM 2021 C CA . ASP A 1 261 ? 11.555 22.703 -17.031 1 35.78 261 ASP A CA 1
ATOM 2022 C C . ASP A 1 261 ? 10.086 23.031 -16.766 1 35.78 261 ASP A C 1
ATOM 2024 O O . ASP A 1 261 ? 9.758 24.141 -16.344 1 35.78 261 ASP A O 1
ATOM 2028 N N . THR A 1 262 ? 9.305 22.094 -17 1 34.56 262 THR A N 1
ATOM 2029 C CA . THR A 1 262 ? 7.887 22.422 -17.016 1 34.56 262 THR A CA 1
ATOM 2030 C C . THR A 1 262 ? 7.371 22.625 -15.586 1 34.56 262 THR A C 1
ATOM 2032 O O . THR A 1 262 ? 6.543 23.5 -15.336 1 34.56 262 THR A O 1
ATOM 2035 N N . VAL A 1 263 ? 7.75 21.812 -14.68 1 40.41 263 VAL A N 1
ATOM 2036 C CA . VAL A 1 263 ? 7.293 22 -13.305 1 40.41 263 VAL A CA 1
ATOM 2037 C C . VAL A 1 263 ? 7.754 23.359 -12.789 1 40.41 263 VAL A C 1
ATOM 2039 O O . VAL A 1 263 ? 7.062 23.984 -11.984 1 40.41 263 VAL A O 1
ATOM 2042 N N . ARG A 1 264 ? 8.883 23.828 -13.297 1 41.06 264 ARG A N 1
ATOM 2043 C CA . ARG A 1 264 ? 9.438 25.109 -12.906 1 41.06 264 ARG A CA 1
ATOM 2044 C C . ARG A 1 264 ? 8.477 26.25 -13.219 1 41.06 264 ARG A C 1
ATOM 2046 O O . ARG A 1 264 ? 8.336 27.188 -12.438 1 41.06 264 ARG A O 1
ATOM 2053 N N . GLY A 1 265 ? 7.992 26.156 -14.383 1 39.06 265 GLY A N 1
ATOM 2054 C CA . GLY A 1 265 ? 7.152 27.266 -14.805 1 39.06 265 GLY A CA 1
ATOM 2055 C C . GLY A 1 265 ? 5.926 27.453 -13.938 1 39.06 265 GLY A C 1
ATOM 2056 O O . GLY A 1 265 ? 5.535 28.578 -13.641 1 39.06 265 GLY A O 1
ATOM 2057 N N . LEU A 1 266 ? 5.234 26.406 -13.719 1 41.97 266 LEU A N 1
ATOM 2058 C CA . LEU A 1 266 ? 3.928 26.484 -13.086 1 41.97 266 LEU A CA 1
ATOM 2059 C C . LEU A 1 266 ? 4.066 26.859 -11.609 1 41.97 266 LEU A C 1
ATOM 2061 O O . LEU A 1 266 ? 3.246 27.609 -11.078 1 41.97 266 LEU A O 1
ATOM 2065 N N . CYS A 1 267 ? 5.113 26.359 -10.969 1 47.59 267 CYS A N 1
ATOM 2066 C CA . CYS A 1 267 ? 5.277 26.656 -9.555 1 47.59 267 CYS A CA 1
ATOM 2067 C C . CYS A 1 267 ? 5.742 28.094 -9.359 1 47.59 267 CYS A C 1
ATOM 2069 O O . CYS A 1 267 ? 5.68 28.641 -8.25 1 47.59 267 CYS A O 1
ATOM 2071 N N . SER A 1 268 ? 6.199 28.719 -10.414 1 46.66 268 SER A N 1
ATOM 2072 C CA . SER A 1 268 ? 6.609 30.109 -10.281 1 46.66 268 SER A CA 1
ATOM 2073 C C . SER A 1 268 ? 5.43 31 -9.898 1 46.66 268 SER A C 1
ATOM 2075 O O . SER A 1 268 ? 5.617 32.094 -9.336 1 46.66 268 SER A O 1
ATOM 2077 N N . ARG A 1 269 ? 4.297 30.438 -10.172 1 45.16 269 ARG A N 1
ATOM 2078 C CA . ARG A 1 269 ? 3.156 31.297 -9.875 1 45.16 269 ARG A CA 1
ATOM 2079 C C . ARG A 1 269 ? 2.811 31.25 -8.391 1 45.16 269 ARG A C 1
ATOM 2081 O O . ARG A 1 269 ? 2.277 32.219 -7.84 1 45.16 269 ARG A O 1
ATOM 2088 N N . CYS A 1 270 ? 3.008 30.078 -7.754 1 45.66 270 CYS A N 1
ATOM 2089 C CA . CYS A 1 270 ? 2.602 29.969 -6.355 1 45.66 270 CYS A CA 1
ATOM 2090 C C . CYS A 1 270 ? 3.771 30.266 -5.426 1 45.66 270 CYS A C 1
ATOM 2092 O O . CYS A 1 270 ? 3.576 30.766 -4.312 1 45.66 270 CYS A O 1
ATOM 2094 N N . PHE A 1 271 ? 5.035 29.875 -6.059 1 49.72 271 PHE A N 1
ATOM 2095 C CA . PHE A 1 271 ? 6.199 29.938 -5.184 1 49.72 271 PHE A CA 1
ATOM 2096 C C . PHE A 1 271 ? 7.258 30.875 -5.762 1 49.72 271 PHE A C 1
ATOM 2098 O O . PHE A 1 271 ? 7.363 31.016 -6.98 1 49.72 271 PHE A O 1
ATOM 2105 N N . GLU A 1 272 ? 7.801 31.656 -5.066 1 44.03 272 GLU A N 1
ATOM 2106 C CA . GLU A 1 272 ? 8.953 32.406 -5.562 1 44.03 272 GLU A CA 1
ATOM 2107 C C . GLU A 1 272 ? 10.023 31.469 -6.121 1 44.03 272 GLU A C 1
ATOM 2109 O O . GLU A 1 272 ? 10.688 31.797 -7.105 1 44.03 272 GLU A O 1
ATOM 2114 N N . SER A 1 273 ? 10.375 30.234 -5.477 1 39.25 273 SER A N 1
ATOM 2115 C CA . SER A 1 273 ? 11.352 29.25 -5.926 1 39.25 273 SER A CA 1
ATOM 2116 C C . SER A 1 273 ? 10.891 27.828 -5.594 1 39.25 273 SER A C 1
ATOM 2118 O O . SER A 1 273 ? 10.445 27.562 -4.477 1 39.25 273 SER A O 1
ATOM 2120 N N . PHE A 1 274 ? 10.141 27.156 -6.52 1 46.47 274 PHE A N 1
ATOM 2121 C CA . PHE A 1 274 ? 9.68 25.812 -6.191 1 46.47 274 PHE A CA 1
ATOM 2122 C C . PHE A 1 274 ? 10.539 24.766 -6.883 1 46.47 274 PHE A C 1
ATOM 2124 O O . PHE A 1 274 ? 10.852 24.891 -8.07 1 46.47 274 PHE A O 1
ATOM 2131 N N . ARG A 1 275 ? 11.367 24.031 -6.188 1 42.78 275 ARG A N 1
ATOM 2132 C CA . ARG A 1 275 ? 12.023 22.875 -6.766 1 42.78 275 ARG A CA 1
ATOM 2133 C C . ARG A 1 275 ? 11.375 21.578 -6.297 1 42.78 275 ARG A C 1
ATOM 2135 O O . ARG A 1 275 ? 11.188 21.359 -5.098 1 42.78 275 ARG A O 1
ATOM 2142 N N . PHE A 1 276 ? 10.523 20.969 -7.152 1 45.34 276 PHE A N 1
ATOM 2143 C CA . PHE A 1 276 ? 9.938 19.672 -6.777 1 45.34 276 PHE A CA 1
ATOM 2144 C C . PHE A 1 276 ? 10.914 18.547 -7.066 1 45.34 276 PHE A C 1
ATOM 2146 O O . PHE A 1 276 ? 11.617 18.562 -8.078 1 45.34 276 PHE A O 1
ATOM 2153 N N . ILE A 1 277 ? 11.312 17.797 -6.074 1 42.44 277 ILE A N 1
ATOM 2154 C CA . ILE A 1 277 ? 11.969 16.516 -6.285 1 42.44 277 ILE A CA 1
ATOM 2155 C C . ILE A 1 277 ? 10.922 15.422 -6.457 1 42.44 277 ILE A C 1
ATOM 2157 O O . ILE A 1 277 ? 10.008 15.289 -5.637 1 42.44 277 ILE A O 1
ATOM 2161 N N . ASN A 1 278 ? 10.766 14.906 -7.707 1 42.81 278 ASN A N 1
ATOM 2162 C CA . ASN A 1 278 ? 9.844 13.82 -8.008 1 42.81 278 ASN A CA 1
ATOM 2163 C C . ASN A 1 278 ? 10.484 12.453 -7.762 1 42.81 278 ASN A C 1
ATOM 2165 O O . ASN A 1 278 ? 11.539 12.148 -8.32 1 42.81 278 ASN A O 1
ATOM 2169 N N . LEU A 1 279 ? 10.055 11.758 -6.719 1 43.09 279 LEU A N 1
ATOM 2170 C CA . LEU A 1 279 ? 10.531 10.391 -6.531 1 43.09 279 LEU A CA 1
ATOM 2171 C C . LEU A 1 279 ? 9.422 9.383 -6.84 1 43.09 279 LEU A C 1
ATOM 2173 O O . LEU A 1 279 ? 8.328 9.461 -6.277 1 43.09 279 LEU A O 1
ATOM 2177 N N . GLY A 1 280 ? 9.211 8.945 -8.18 1 41.5 280 GLY A N 1
ATOM 2178 C CA . GLY A 1 280 ? 8.266 7.914 -8.578 1 41.5 280 GLY A CA 1
ATOM 2179 C C . GLY A 1 280 ? 8.492 6.59 -7.867 1 41.5 280 GLY A C 1
ATOM 2180 O O . GLY A 1 280 ? 9.625 6.23 -7.559 1 41.5 280 GLY A O 1
ATOM 2181 N N . ASN A 1 281 ? 7.453 6.066 -7.125 1 45.81 281 ASN A N 1
ATOM 2182 C CA . ASN A 1 281 ? 7.559 4.691 -6.645 1 45.81 281 ASN A CA 1
ATOM 2183 C C . ASN A 1 281 ? 7.613 3.699 -7.801 1 45.81 281 ASN A C 1
ATOM 2185 O O . ASN A 1 281 ? 6.75 3.711 -8.68 1 45.81 281 ASN A O 1
ATOM 2189 N N . HIS A 1 282 ? 8.773 3.303 -8.516 1 35.69 282 HIS A N 1
ATOM 2190 C CA . HIS A 1 282 ? 9.031 2.467 -9.68 1 35.69 282 HIS A CA 1
ATOM 2191 C C . HIS A 1 282 ? 8.398 1.089 -9.523 1 35.69 282 HIS A C 1
ATOM 2193 O O . HIS A 1 282 ? 8.797 0.313 -8.656 1 35.69 282 HIS A O 1
ATOM 2199 N N . SER A 1 283 ? 7.141 0.805 -9.562 1 33.41 283 SER A N 1
ATOM 2200 C CA . SER A 1 283 ? 6.832 -0.56 -9.977 1 33.41 283 SER A CA 1
ATOM 2201 C C . SER A 1 283 ? 7.43 -0.871 -11.344 1 33.41 283 SER A C 1
ATOM 2203 O O . SER A 1 283 ? 7.117 -1.9 -11.945 1 33.41 283 SER A O 1
ATOM 2205 N N . ASP A 1 284 ? 8.617 -0.748 -11.789 1 27.11 284 ASP A N 1
ATOM 2206 C CA . ASP A 1 284 ? 8.984 -1.524 -12.977 1 27.11 284 ASP A CA 1
ATOM 2207 C C . ASP A 1 284 ? 9.023 -3.018 -12.656 1 27.11 284 ASP A C 1
ATOM 2209 O O . ASP A 1 284 ? 9.539 -3.422 -11.609 1 27.11 284 ASP A O 1
ATOM 2213 N N . MET B 1 1 ? 3.18 -109.875 -35.062 1 39.56 1 MET B N 1
ATOM 2214 C CA . MET B 1 1 ? 2.709 -109.438 -36.406 1 39.56 1 MET B CA 1
ATOM 2215 C C . MET B 1 1 ? 2.537 -107.938 -36.469 1 39.56 1 MET B C 1
ATOM 2217 O O . MET B 1 1 ? 1.789 -107.312 -35.656 1 39.56 1 MET B O 1
ATOM 2221 N N . ALA B 1 2 ? 3.535 -107.188 -36.844 1 58.19 2 ALA B N 1
ATOM 2222 C CA . ALA B 1 2 ? 3.57 -105.688 -36.906 1 58.19 2 ALA B CA 1
ATOM 2223 C C . ALA B 1 2 ? 2.375 -105.188 -37.688 1 58.19 2 ALA B C 1
ATOM 2225 O O . ALA B 1 2 ? 2.057 -105.688 -38.75 1 58.19 2 ALA B O 1
ATOM 2226 N N . ALA B 1 3 ? 1.338 -104.812 -37.094 1 61.09 3 ALA B N 1
ATOM 2227 C CA . ALA B 1 3 ? 0.048 -104.438 -37.625 1 61.09 3 ALA B CA 1
ATOM 2228 C C . ALA B 1 3 ? 0.231 -103.5 -38.812 1 61.09 3 ALA B C 1
ATOM 2230 O O . ALA B 1 3 ? 1.006 -102.5 -38.75 1 61.09 3 ALA B O 1
ATOM 2231 N N . ILE B 1 4 ? 0.166 -103.875 -39.938 1 68.25 4 ILE B N 1
ATOM 2232 C CA . ILE B 1 4 ? 0.201 -103.125 -41.188 1 68.25 4 ILE B CA 1
ATOM 2233 C C . ILE B 1 4 ? -0.738 -101.938 -41.125 1 68.25 4 ILE B C 1
ATOM 2235 O O . ILE B 1 4 ? -1.943 -102.125 -40.906 1 68.25 4 ILE B O 1
ATOM 2239 N N . LEU B 1 5 ? -0.313 -100.875 -40.844 1 73.44 5 LEU B N 1
ATOM 2240 C CA . LEU B 1 5 ? -1.077 -99.625 -40.719 1 73.44 5 LEU B CA 1
ATOM 2241 C C . LEU B 1 5 ? -1.752 -99.25 -42.062 1 73.44 5 LEU B C 1
ATOM 2243 O O . LEU B 1 5 ? -1.201 -99.562 -43.125 1 73.44 5 LEU B O 1
ATOM 2247 N N . ASP B 1 6 ? -3.074 -99.062 -41.938 1 87.25 6 ASP B N 1
ATOM 2248 C CA . ASP B 1 6 ? -3.92 -98.625 -43.062 1 87.25 6 ASP B CA 1
ATOM 2249 C C . ASP B 1 6 ? -3.461 -97.25 -43.625 1 87.25 6 ASP B C 1
ATOM 2251 O O . ASP B 1 6 ? -3.443 -96.25 -42.906 1 87.25 6 ASP B O 1
ATOM 2255 N N . ILE B 1 7 ? -2.98 -97.25 -44.906 1 90.44 7 ILE B N 1
ATOM 2256 C CA . ILE B 1 7 ? -2.447 -96.062 -45.594 1 90.44 7 ILE B CA 1
ATOM 2257 C C . ILE B 1 7 ? -3.488 -94.938 -45.594 1 90.44 7 ILE B C 1
ATOM 2259 O O . ILE B 1 7 ? -3.143 -93.75 -45.5 1 90.44 7 ILE B O 1
ATOM 2263 N N . ALA B 1 8 ? -4.73 -95.375 -45.594 1 89.94 8 ALA B N 1
ATOM 2264 C CA . ALA B 1 8 ? -5.805 -94.375 -45.562 1 89.94 8 ALA B CA 1
ATOM 2265 C C . ALA B 1 8 ? -5.84 -93.625 -44.25 1 89.94 8 ALA B C 1
ATOM 2267 O O . ALA B 1 8 ? -6.039 -92.438 -44.188 1 89.94 8 ALA B O 1
ATOM 2268 N N . ASN B 1 9 ? -5.637 -94.312 -43.219 1 90.38 9 ASN B N 1
ATOM 2269 C CA . ASN B 1 9 ? -5.586 -93.75 -41.875 1 90.38 9 ASN B CA 1
ATOM 2270 C C . ASN B 1 9 ? -4.383 -92.812 -41.719 1 90.38 9 ASN B C 1
ATOM 2272 O O . ASN B 1 9 ? -4.496 -91.75 -41.125 1 90.38 9 ASN B O 1
ATOM 2276 N N . LEU B 1 10 ? -3.291 -93.188 -42.312 1 91.69 10 LEU B N 1
ATOM 2277 C CA . LEU B 1 10 ? -2.064 -92.375 -42.219 1 91.69 10 LEU B CA 1
ATOM 2278 C C . LEU B 1 10 ? -2.191 -91.062 -43 1 91.69 10 LEU B C 1
ATOM 2280 O O . LEU B 1 10 ? -1.715 -90.062 -42.562 1 91.69 10 LEU B O 1
ATOM 2284 N N . GLU B 1 11 ? -2.885 -91.188 -44.094 1 92.12 11 GLU B N 1
ATOM 2285 C CA . GLU B 1 11 ? -3.115 -90 -44.906 1 92.12 11 GLU B CA 1
ATOM 2286 C C . GLU B 1 11 ? -4.043 -89 -44.219 1 92.12 11 GLU B C 1
ATOM 2288 O O . GLU B 1 11 ? -3.854 -87.812 -44.312 1 92.12 11 GLU B O 1
ATOM 2293 N N . GLU B 1 12 ? -5.004 -89.5 -43.469 1 92.06 12 GLU B N 1
ATOM 2294 C CA . GLU B 1 12 ? -5.914 -88.688 -42.688 1 92.06 12 GLU B CA 1
ATOM 2295 C C . GLU B 1 12 ? -5.176 -87.938 -41.562 1 92.06 12 GLU B C 1
ATOM 2297 O O . GLU B 1 12 ? -5.391 -86.75 -41.344 1 92.06 12 GLU B O 1
ATOM 2302 N N . ARG B 1 13 ? -4.273 -88.625 -40.906 1 92.69 13 ARG B N 1
ATOM 2303 C CA . ARG B 1 13 ? -3.475 -88 -39.844 1 92.69 13 ARG B CA 1
ATOM 2304 C C . ARG B 1 13 ? -2.568 -86.875 -40.375 1 92.69 13 ARG B C 1
ATOM 2306 O O . ARG B 1 13 ? -2.387 -85.875 -39.75 1 92.69 13 ARG B O 1
ATOM 2313 N N . TRP B 1 14 ? -2.068 -87.125 -41.562 1 92.31 14 TRP B N 1
ATOM 2314 C CA . TRP B 1 14 ? -1.181 -86.125 -42.188 1 92.31 14 TRP B CA 1
ATOM 2315 C C . TRP B 1 14 ? -1.939 -84.875 -42.562 1 92.31 14 TRP B C 1
ATOM 2317 O O . TRP B 1 14 ? -1.419 -83.75 -42.406 1 92.31 14 TRP B O 1
ATOM 2327 N N . THR B 1 15 ? -3.195 -85.062 -42.969 1 94.19 15 THR B N 1
ATOM 2328 C CA . THR B 1 15 ? -4.035 -83.875 -43.312 1 94.19 15 THR B CA 1
ATOM 2329 C C . THR B 1 15 ? -4.273 -83 -42.062 1 94.19 15 THR B C 1
ATOM 2331 O O . THR B 1 15 ? -4.219 -81.812 -42.156 1 94.19 15 THR B O 1
ATOM 2334 N N . ILE B 1 16 ? -4.469 -83.625 -40.938 1 94.81 16 ILE B N 1
ATOM 2335 C CA . ILE B 1 16 ? -4.68 -82.938 -39.688 1 94.81 16 ILE B CA 1
ATOM 2336 C C . ILE B 1 16 ? -3.408 -82.188 -39.312 1 94.81 16 ILE B C 1
ATOM 2338 O O . ILE B 1 16 ? -3.469 -81 -38.906 1 94.81 16 ILE B O 1
ATOM 2342 N N . CYS B 1 17 ? -2.217 -82.75 -39.5 1 92.06 17 CYS B N 1
ATOM 2343 C CA . CYS B 1 17 ? -0.926 -82.188 -39.188 1 92.06 17 CYS B CA 1
ATOM 2344 C C . CYS B 1 17 ? -0.69 -80.938 -40.031 1 92.06 17 CYS B C 1
ATOM 2346 O O . CYS B 1 17 ? -0.189 -79.938 -39.531 1 92.06 17 CYS B O 1
ATOM 2348 N N . LYS B 1 18 ? -1.097 -81.125 -41.281 1 93.38 18 LYS B N 1
ATOM 2349 C CA . LYS B 1 18 ? -0.917 -79.938 -42.219 1 93.38 18 LYS B CA 1
ATOM 2350 C C . LYS B 1 18 ? -1.733 -78.75 -41.75 1 93.38 18 LYS B C 1
ATOM 2352 O O . LYS B 1 18 ? -1.234 -77.625 -41.75 1 93.38 18 LYS B O 1
ATOM 2357 N N . VAL B 1 19 ? -2.959 -79 -41.344 1 95.38 19 VAL B N 1
ATOM 2358 C CA . VAL B 1 19 ? -3.846 -77.938 -40.875 1 95.38 19 VAL B CA 1
ATOM 2359 C C . VAL B 1 19 ? -3.275 -77.312 -39.594 1 95.38 19 VAL B C 1
ATOM 2361 O O . VAL B 1 19 ? -3.287 -76.062 -39.438 1 95.38 19 VAL B O 1
ATOM 2364 N N . GLU B 1 20 ? -2.762 -78.062 -38.688 1 93.06 20 GLU B N 1
ATOM 2365 C CA . GLU B 1 20 ? -2.184 -77.625 -37.438 1 93.06 20 GLU B CA 1
ATOM 2366 C C . GLU B 1 20 ? -0.921 -76.75 -37.688 1 93.06 20 GLU B C 1
ATOM 2368 O O . GLU B 1 20 ? -0.666 -75.812 -37 1 93.06 20 GLU B O 1
ATOM 2373 N N . ASP B 1 21 ? -0.208 -77.188 -38.688 1 92.69 21 ASP B N 1
ATOM 2374 C CA . ASP B 1 21 ? 0.986 -76.438 -39.062 1 92.69 21 ASP B CA 1
ATOM 2375 C C . ASP B 1 21 ? 0.623 -75.062 -39.562 1 92.69 21 ASP B C 1
ATOM 2377 O O . ASP B 1 21 ? 1.286 -74.062 -39.25 1 92.69 21 ASP B O 1
ATOM 2381 N N . ASP B 1 22 ? -0.411 -75.062 -40.344 1 95.06 22 ASP B N 1
ATOM 2382 C CA . ASP B 1 22 ? -0.893 -73.75 -40.844 1 95.06 22 ASP B CA 1
ATOM 2383 C C . ASP B 1 22 ? -1.396 -72.875 -39.688 1 95.06 22 ASP B C 1
ATOM 2385 O O . ASP B 1 22 ? -1.129 -71.688 -39.656 1 95.06 22 ASP B O 1
ATOM 2389 N N . ARG B 1 23 ? -2.094 -73.375 -38.75 1 95.31 23 ARG B N 1
ATOM 2390 C CA . ARG B 1 23 ? -2.605 -72.688 -37.562 1 95.31 23 ARG B CA 1
ATOM 2391 C C . ARG B 1 23 ? -1.464 -72.062 -36.75 1 95.31 23 ARG B C 1
ATOM 2393 O O . ARG B 1 23 ? -1.536 -70.938 -36.281 1 95.31 23 ARG B O 1
ATOM 2400 N N . LYS B 1 24 ? -0.466 -72.875 -36.562 1 94.06 24 LYS B N 1
ATOM 2401 C CA . LYS B 1 24 ? 0.706 -72.5 -35.812 1 94.06 24 LYS B CA 1
ATOM 2402 C C . LYS B 1 24 ? 1.411 -71.312 -36.5 1 94.06 24 LYS B C 1
ATOM 2404 O O . LYS B 1 24 ? 1.836 -70.375 -35.844 1 94.06 24 LYS B O 1
ATOM 2409 N N . ALA B 1 25 ? 1.525 -71.438 -37.812 1 94.88 25 ALA B N 1
ATOM 2410 C CA . ALA B 1 25 ? 2.137 -70.375 -38.562 1 94.88 25 ALA B CA 1
ATOM 2411 C C . ALA B 1 25 ? 1.355 -69.062 -38.438 1 94.88 25 ALA B C 1
ATOM 2413 O O . ALA B 1 25 ? 1.942 -68 -38.219 1 94.88 25 ALA B O 1
ATOM 2414 N N . ASP B 1 26 ? 0.036 -69.125 -38.5 1 96.94 26 ASP B N 1
ATOM 2415 C CA . ASP B 1 26 ? -0.831 -68 -38.312 1 96.94 26 ASP B CA 1
ATOM 2416 C C . ASP B 1 26 ? -0.677 -67.375 -36.938 1 96.94 26 ASP B C 1
ATOM 2418 O O . ASP B 1 26 ? -0.657 -66.125 -36.781 1 96.94 26 ASP B O 1
ATOM 2422 N N . LEU B 1 27 ? -0.59 -68.188 -35.938 1 97.44 27 LEU B N 1
ATOM 2423 C CA . LEU B 1 27 ? -0.417 -67.75 -34.562 1 97.44 27 LEU B CA 1
ATOM 2424 C C . LEU B 1 27 ? 0.868 -66.938 -34.406 1 97.44 27 LEU B C 1
ATOM 2426 O O . LEU B 1 27 ? 0.871 -65.938 -33.75 1 97.44 27 LEU B O 1
ATOM 2430 N N . ILE B 1 28 ? 1.947 -67.438 -35 1 97.12 28 ILE B N 1
ATOM 2431 C CA . ILE B 1 28 ? 3.248 -66.75 -34.906 1 97.12 28 ILE B CA 1
ATOM 2432 C C . ILE B 1 28 ? 3.18 -65.375 -35.562 1 97.12 28 ILE B C 1
ATOM 2434 O O . ILE B 1 28 ? 3.658 -64.375 -34.969 1 97.12 28 ILE B O 1
ATOM 2438 N N . VAL B 1 29 ? 2.537 -65.375 -36.719 1 97.19 29 VAL B N 1
ATOM 2439 C CA . VAL B 1 29 ? 2.377 -64.062 -37.438 1 97.19 29 VAL B CA 1
ATOM 2440 C C . VAL B 1 29 ? 1.574 -63.125 -36.562 1 97.19 29 VAL B C 1
ATOM 2442 O O . VAL B 1 29 ? 1.949 -61.969 -36.406 1 97.19 29 VAL B O 1
ATOM 2445 N N . ASP B 1 30 ? 0.513 -63.562 -35.969 1 97.62 30 ASP B N 1
ATOM 2446 C CA . ASP B 1 30 ? -0.334 -62.75 -35.094 1 97.62 30 ASP B CA 1
ATOM 2447 C C . ASP B 1 30 ? 0.443 -62.25 -33.875 1 97.62 30 ASP B C 1
ATOM 2449 O O . ASP B 1 30 ? 0.29 -61.094 -33.469 1 97.62 30 ASP B O 1
ATOM 2453 N N . LEU B 1 31 ? 1.286 -63.125 -33.344 1 97.88 31 LEU B N 1
ATOM 2454 C CA . LEU B 1 31 ? 2.086 -62.75 -32.156 1 97.88 31 LEU B CA 1
ATOM 2455 C C . LEU B 1 31 ? 3.09 -61.656 -32.531 1 97.88 31 LEU B C 1
ATOM 2457 O O . LEU B 1 31 ? 3.256 -60.688 -31.766 1 97.88 31 LEU B O 1
ATOM 2461 N N . PHE B 1 32 ? 3.67 -61.75 -33.688 1 97.88 32 PHE B N 1
ATOM 2462 C CA . PHE B 1 32 ? 4.602 -60.719 -34.125 1 97.88 32 PHE B CA 1
ATOM 2463 C C . PHE B 1 32 ? 3.885 -59.406 -34.344 1 97.88 32 PHE B C 1
ATOM 2465 O O . PHE B 1 32 ? 4.395 -58.344 -33.969 1 97.88 32 PHE B O 1
ATOM 2472 N N . ASN B 1 33 ? 2.725 -59.406 -34.938 1 97.94 33 ASN B N 1
ATOM 2473 C CA . ASN B 1 33 ? 1.937 -58.188 -35.125 1 97.94 33 ASN B CA 1
ATOM 2474 C C . ASN B 1 33 ? 1.542 -57.531 -33.812 1 97.94 33 ASN B C 1
ATOM 2476 O O . ASN B 1 33 ? 1.598 -56.312 -33.656 1 97.94 33 ASN B O 1
ATOM 2480 N N . HIS B 1 34 ? 1.167 -58.375 -32.906 1 97.94 34 HIS B N 1
ATOM 2481 C CA . HIS B 1 34 ? 0.773 -57.875 -31.578 1 97.94 34 HIS B CA 1
ATOM 2482 C C . HIS B 1 34 ? 1.954 -57.25 -30.844 1 97.94 34 HIS B C 1
ATOM 2484 O O . HIS B 1 34 ? 1.812 -56.219 -30.219 1 97.94 34 HIS B O 1
ATOM 2490 N N . VAL B 1 35 ? 3.09 -57.844 -30.938 1 98 35 VAL B N 1
ATOM 2491 C CA . VAL B 1 35 ? 4.309 -57.312 -30.328 1 98 35 VAL B CA 1
ATOM 2492 C C . VAL B 1 35 ? 4.633 -55.938 -30.938 1 98 35 VAL B C 1
ATOM 2494 O O . VAL B 1 35 ? 4.973 -55 -30.219 1 98 35 VAL B O 1
ATOM 2497 N N . GLU B 1 36 ? 4.5 -55.875 -32.25 1 97.75 36 GLU B N 1
ATOM 2498 C CA . GLU B 1 36 ? 4.758 -54.625 -32.938 1 97.75 36 GLU B CA 1
ATOM 2499 C C . GLU B 1 36 ? 3.797 -53.531 -32.438 1 97.75 36 GLU B C 1
ATOM 2501 O O . GLU B 1 36 ? 4.211 -52.406 -32.188 1 97.75 36 GLU B O 1
ATOM 2506 N N . MET B 1 37 ? 2.561 -53.844 -32.344 1 98.06 37 MET B N 1
ATOM 2507 C CA . MET B 1 37 ? 1.534 -52.906 -31.891 1 98.06 37 MET B CA 1
ATOM 2508 C C . MET B 1 37 ? 1.807 -52.438 -30.469 1 98.06 37 MET B C 1
ATOM 2510 O O . MET B 1 37 ? 1.793 -51.25 -30.188 1 98.06 37 MET B O 1
ATOM 2514 N N . LEU B 1 38 ? 2.121 -53.375 -29.594 1 98.19 38 LEU B N 1
ATOM 2515 C CA . LEU B 1 38 ? 2.391 -53.031 -28.188 1 98.19 38 LEU B CA 1
ATOM 2516 C C . LEU B 1 38 ? 3.648 -52.188 -28.062 1 98.19 38 LEU B C 1
ATOM 2518 O O . LEU B 1 38 ? 3.701 -51.25 -27.25 1 98.19 38 LEU B O 1
ATOM 2522 N N . THR B 1 39 ? 4.645 -52.5 -28.875 1 97.81 39 THR B N 1
ATOM 2523 C CA . THR B 1 39 ? 5.883 -51.719 -28.875 1 97.81 39 THR B CA 1
ATOM 2524 C C . THR B 1 39 ? 5.629 -50.281 -29.281 1 97.81 39 THR B C 1
ATOM 2526 O O . THR B 1 39 ? 6.145 -49.344 -28.656 1 97.81 39 THR B O 1
ATOM 2529 N N . ARG B 1 40 ? 4.801 -50.094 -30.234 1 98 40 ARG B N 1
ATOM 2530 C CA . ARG B 1 40 ? 4.453 -48.75 -30.703 1 98 40 ARG B CA 1
ATOM 2531 C C . ARG B 1 40 ? 3.674 -48 -29.641 1 98 40 ARG B C 1
ATOM 2533 O O . ARG B 1 40 ? 3.984 -46.844 -29.344 1 98 40 ARG B O 1
ATOM 2540 N N . LYS B 1 41 ? 2.709 -48.594 -29.078 1 98.19 41 LYS B N 1
ATOM 2541 C CA . LYS B 1 41 ? 1.893 -47.969 -28.047 1 98.19 41 LYS B CA 1
ATOM 2542 C C . LYS B 1 41 ? 2.738 -47.562 -26.828 1 98.19 41 LYS B C 1
ATOM 2544 O O . LYS B 1 41 ? 2.539 -46.5 -26.234 1 98.19 41 LYS B O 1
ATOM 2549 N N . LEU B 1 42 ? 3.637 -48.438 -26.484 1 97.88 42 LEU B N 1
ATOM 2550 C CA . LEU B 1 42 ? 4.527 -48.156 -25.359 1 97.88 42 LEU B CA 1
ATOM 2551 C C . LEU B 1 42 ? 5.43 -46.969 -25.656 1 97.88 42 LEU B C 1
ATOM 2553 O O . LEU B 1 42 ? 5.613 -46.094 -24.797 1 97.88 42 LEU B O 1
ATOM 2557 N N . ALA B 1 43 ? 5.965 -47 -26.828 1 97.62 43 ALA B N 1
ATOM 2558 C CA . ALA B 1 43 ? 6.812 -45.906 -27.234 1 97.62 43 ALA B CA 1
ATOM 2559 C C . ALA B 1 43 ? 6.051 -44.562 -27.172 1 97.62 43 ALA B C 1
ATOM 2561 O O . ALA B 1 43 ? 6.582 -43.562 -26.703 1 97.62 43 ALA B O 1
ATOM 2562 N N . GLU B 1 44 ? 4.84 -44.5 -27.609 1 97.88 44 GLU B N 1
ATOM 2563 C CA . GLU B 1 44 ? 3.992 -43.312 -27.578 1 97.88 44 GLU B CA 1
ATOM 2564 C C . GLU B 1 44 ? 3.701 -42.875 -26.156 1 97.88 44 GLU B C 1
ATOM 2566 O O . GLU B 1 44 ? 3.752 -41.688 -25.844 1 97.88 44 GLU B O 1
ATOM 2571 N N . ALA B 1 45 ? 3.398 -43.812 -25.328 1 97.69 45 ALA B N 1
ATOM 2572 C CA . ALA B 1 45 ? 3.107 -43.531 -23.922 1 97.69 45 ALA B CA 1
ATOM 2573 C C . ALA B 1 45 ? 4.332 -42.969 -23.219 1 97.69 45 ALA B C 1
ATOM 2575 O O . ALA B 1 45 ? 4.223 -42 -22.453 1 97.69 45 ALA B O 1
ATOM 2576 N N . GLU B 1 46 ? 5.453 -43.531 -23.5 1 97.19 46 GLU B N 1
ATOM 2577 C CA . GLU B 1 46 ? 6.695 -43.062 -22.891 1 97.19 46 GLU B CA 1
ATOM 2578 C C . GLU B 1 46 ? 7.051 -41.656 -23.375 1 97.19 46 GLU B C 1
ATOM 2580 O O . GLU B 1 46 ? 7.531 -40.844 -22.578 1 97.19 46 GLU B O 1
ATOM 2585 N N . GLN B 1 47 ? 6.844 -41.438 -24.609 1 97.5 47 GLN B N 1
ATOM 2586 C CA . GLN B 1 47 ? 7.059 -40.094 -25.141 1 97.5 47 GLN B CA 1
ATOM 2587 C C . GLN B 1 47 ? 6.133 -39.062 -24.469 1 97.5 47 GLN B C 1
ATOM 2589 O O . GLN B 1 47 ? 6.57 -38 -24.094 1 97.5 47 GLN B O 1
ATOM 2594 N N . SER B 1 48 ? 4.902 -39.375 -24.344 1 97.5 48 SER B N 1
ATOM 2595 C CA . SER B 1 48 ? 3.932 -38.531 -23.672 1 97.5 48 SER B CA 1
ATOM 2596 C C . SER B 1 48 ? 4.332 -38.25 -22.234 1 97.5 48 SER B C 1
ATOM 2598 O O . SER B 1 48 ? 4.195 -37.125 -21.75 1 97.5 48 SER B O 1
ATOM 2600 N N . LEU B 1 49 ? 4.773 -39.281 -21.594 1 96.69 49 LEU B N 1
ATOM 2601 C CA . LEU B 1 49 ? 5.227 -39.156 -20.219 1 96.69 49 LEU B CA 1
ATOM 2602 C C . LEU B 1 49 ? 6.383 -38.156 -20.125 1 96.69 49 LEU B C 1
ATOM 2604 O O . LEU B 1 49 ? 6.41 -37.312 -19.219 1 96.69 49 LEU B O 1
ATOM 2608 N N . GLU B 1 50 ? 7.285 -38.281 -21.031 1 96.31 50 GLU B N 1
ATOM 2609 C CA . GLU B 1 50 ? 8.422 -37.375 -21.047 1 96.31 50 GLU B CA 1
ATOM 2610 C C . GLU B 1 50 ? 7.965 -35.938 -21.25 1 96.31 50 GLU B C 1
ATOM 2612 O O . GLU B 1 50 ? 8.445 -35.031 -20.578 1 96.31 50 GLU B O 1
ATOM 2617 N N . GLU B 1 51 ? 7.109 -35.719 -22.109 1 96.12 51 GLU B N 1
ATOM 2618 C CA . GLU B 1 51 ? 6.566 -34.406 -22.375 1 96.12 51 GLU B CA 1
ATOM 2619 C C . GLU B 1 51 ? 5.875 -33.812 -21.141 1 96.12 51 GLU B C 1
ATOM 2621 O O . GLU B 1 51 ? 6.062 -32.656 -20.812 1 96.12 51 GLU B O 1
ATOM 2626 N N . LYS B 1 52 ? 5.09 -34.688 -20.531 1 96.5 52 LYS B N 1
ATOM 2627 C CA . LYS B 1 52 ? 4.371 -34.25 -19.344 1 96.5 52 LYS B CA 1
ATOM 2628 C C . LYS B 1 52 ? 5.332 -33.938 -18.203 1 96.5 52 LYS B C 1
ATOM 2630 O O . LYS B 1 52 ? 5.117 -32.969 -17.453 1 96.5 52 LYS B O 1
ATOM 2635 N N . ASN B 1 53 ? 6.363 -34.75 -18.125 1 95 53 ASN B N 1
ATOM 2636 C CA . ASN B 1 53 ? 7.391 -34.469 -17.125 1 95 53 ASN B CA 1
ATOM 2637 C C . ASN B 1 53 ? 8.047 -33.094 -17.359 1 95 53 ASN B C 1
ATOM 2639 O O . ASN B 1 53 ? 8.266 -32.344 -16.406 1 95 53 ASN B O 1
ATOM 2643 N N . ILE B 1 54 ? 8.328 -32.75 -18.531 1 95.56 54 ILE B N 1
ATOM 2644 C CA . ILE B 1 54 ? 8.914 -31.469 -18.875 1 95.56 54 ILE B CA 1
ATOM 2645 C C . ILE B 1 54 ? 7.934 -30.359 -18.531 1 95.56 54 ILE B C 1
ATOM 2647 O O . ILE B 1 54 ? 8.328 -29.328 -17.953 1 95.56 54 ILE B O 1
ATOM 2651 N N . TYR B 1 55 ? 6.73 -30.531 -18.812 1 94.62 55 TYR B N 1
ATOM 2652 C CA . TYR B 1 55 ? 5.688 -29.562 -18.547 1 94.62 55 TYR B CA 1
ATOM 2653 C C . TYR B 1 55 ? 5.535 -29.328 -17.047 1 94.62 55 TYR B C 1
ATOM 2655 O O . TYR B 1 55 ? 5.449 -28.188 -16.578 1 94.62 55 TYR B O 1
ATOM 2663 N N . ILE B 1 56 ? 5.492 -30.375 -16.359 1 94.25 56 ILE B N 1
ATOM 2664 C CA . ILE B 1 56 ? 5.336 -30.297 -14.914 1 94.25 56 ILE B CA 1
ATOM 2665 C C . ILE B 1 56 ? 6.492 -29.516 -14.312 1 94.25 56 ILE B C 1
ATOM 2667 O O . ILE B 1 56 ? 6.285 -28.672 -13.438 1 94.25 56 ILE B O 1
ATOM 2671 N N . LYS B 1 57 ? 7.652 -29.797 -14.781 1 93.94 57 LYS B N 1
ATOM 2672 C CA . LYS B 1 57 ? 8.82 -29.047 -14.305 1 93.94 57 LYS B CA 1
ATOM 2673 C C . LYS B 1 57 ? 8.672 -27.562 -14.57 1 93.94 57 LYS B C 1
ATOM 2675 O O . LYS B 1 57 ? 8.945 -26.734 -13.695 1 93.94 57 LYS B O 1
ATOM 2680 N N . SER B 1 58 ? 8.203 -27.188 -15.688 1 94.12 58 SER B N 1
ATOM 2681 C CA . SER B 1 58 ? 8.008 -25.797 -16.078 1 94.12 58 SER B CA 1
ATOM 2682 C C . SER B 1 58 ? 6.957 -25.125 -15.211 1 94.12 58 SER B C 1
ATOM 2684 O O . SER B 1 58 ? 7.16 -24 -14.734 1 94.12 58 SER B O 1
ATOM 2686 N N . VAL B 1 59 ? 5.934 -25.812 -14.961 1 92.06 59 VAL B N 1
ATOM 2687 C CA . VAL B 1 59 ? 4.824 -25.25 -14.195 1 92.06 59 VAL B CA 1
ATOM 2688 C C . VAL B 1 59 ? 5.23 -25.094 -12.734 1 92.06 59 VAL B C 1
ATOM 2690 O O . VAL B 1 59 ? 4.848 -24.109 -12.086 1 92.06 59 VAL B O 1
ATOM 2693 N N . LYS B 1 60 ? 5.961 -26 -12.289 1 90.62 60 LYS B N 1
ATOM 2694 C CA . LYS B 1 60 ? 6.465 -25.891 -10.922 1 90.62 60 LYS B CA 1
ATOM 2695 C C . LYS B 1 60 ? 7.363 -24.672 -10.75 1 90.62 60 LYS B C 1
ATOM 2697 O O . LYS B 1 60 ? 7.27 -23.953 -9.75 1 90.62 60 LYS B O 1
ATOM 2702 N N . GLN B 1 61 ? 8.164 -24.469 -11.703 1 92.94 61 GLN B N 1
ATOM 2703 C CA . GLN B 1 61 ? 9.031 -23.297 -11.68 1 92.94 61 GLN B CA 1
ATOM 2704 C C . GLN B 1 61 ? 8.219 -22 -11.719 1 92.94 61 GLN B C 1
ATOM 2706 O O . GLN B 1 61 ? 8.469 -21.078 -10.945 1 92.94 61 GLN B O 1
ATOM 2711 N N . SER B 1 62 ? 7.301 -21.969 -12.531 1 92.69 62 SER B N 1
ATOM 2712 C CA . SER B 1 62 ? 6.422 -20.797 -12.625 1 92.69 62 SER B CA 1
ATOM 2713 C C . SER B 1 62 ? 5.656 -20.578 -11.32 1 92.69 62 SER B C 1
ATOM 2715 O O . SER B 1 62 ? 5.492 -19.438 -10.875 1 92.69 62 SER B O 1
ATOM 2717 N N . GLY B 1 63 ? 5.207 -21.688 -10.781 1 91.75 63 GLY B N 1
ATOM 2718 C CA . GLY B 1 63 ? 4.516 -21.609 -9.508 1 91.75 63 GLY B CA 1
ATOM 2719 C C . GLY B 1 63 ? 5.375 -21.047 -8.398 1 91.75 63 GLY B C 1
ATOM 2720 O O . GLY B 1 63 ? 4.906 -20.25 -7.582 1 91.75 63 GLY B O 1
ATOM 2721 N N . ALA B 1 64 ? 6.539 -21.422 -8.43 1 92.69 64 ALA B N 1
ATOM 2722 C CA . ALA B 1 64 ? 7.48 -20.922 -7.434 1 92.69 64 ALA B CA 1
ATOM 2723 C C . ALA B 1 64 ? 7.699 -19.422 -7.598 1 92.69 64 ALA B C 1
ATOM 2725 O O . ALA B 1 64 ? 7.758 -18.688 -6.609 1 92.69 64 ALA B O 1
ATOM 2726 N N . GLU B 1 65 ? 7.766 -19 -8.742 1 94.19 65 GLU B N 1
ATOM 2727 C CA . GLU B 1 65 ? 7.941 -17.578 -9.039 1 94.19 65 GLU B CA 1
ATOM 2728 C C . GLU B 1 65 ? 6.727 -16.766 -8.594 1 94.19 65 GLU B C 1
ATOM 2730 O O . GLU B 1 65 ? 6.867 -15.688 -8.023 1 94.19 65 GLU B O 1
ATOM 2735 N N . MET B 1 66 ? 5.629 -17.234 -8.805 1 94.38 66 MET B N 1
ATOM 2736 C CA . MET B 1 66 ? 4.395 -16.562 -8.422 1 94.38 66 MET B CA 1
ATOM 2737 C C . MET B 1 66 ? 4.266 -16.484 -6.902 1 94.38 66 MET B C 1
ATOM 2739 O O . MET B 1 66 ? 3.84 -15.461 -6.359 1 94.38 66 MET B O 1
ATOM 2743 N N . LYS B 1 67 ? 4.637 -17.547 -6.301 1 93.38 67 LYS B N 1
ATOM 2744 C CA . LYS B 1 67 ? 4.617 -17.562 -4.844 1 93.38 67 LYS B CA 1
ATOM 2745 C C . LYS B 1 67 ? 5.566 -16.5 -4.273 1 93.38 67 LYS B C 1
ATOM 2747 O O . LYS B 1 67 ? 5.227 -15.812 -3.314 1 93.38 67 LYS B O 1
ATOM 2752 N N . LEU B 1 68 ? 6.688 -16.375 -4.883 1 93.38 68 LEU B N 1
ATOM 2753 C CA . LEU B 1 68 ? 7.648 -15.359 -4.477 1 93.38 68 LEU B CA 1
ATOM 2754 C C . LEU B 1 68 ? 7.078 -13.961 -4.68 1 93.38 68 LEU B C 1
ATOM 2756 O O . LEU B 1 68 ? 7.254 -13.086 -3.83 1 93.38 68 LEU B O 1
ATOM 2760 N N . GLN B 1 69 ? 6.441 -13.82 -5.734 1 91.88 69 GLN B N 1
ATOM 2761 C CA . GLN B 1 69 ? 5.836 -12.531 -6.039 1 91.88 69 GLN B CA 1
ATOM 2762 C C . GLN B 1 69 ? 4.754 -12.18 -5.027 1 91.88 69 GLN B C 1
ATOM 2764 O O . GLN B 1 69 ? 4.676 -11.039 -4.566 1 91.88 69 GLN B O 1
ATOM 2769 N N . ILE B 1 70 ? 3.963 -13.094 -4.73 1 90.38 70 ILE B N 1
ATOM 2770 C CA . ILE B 1 70 ? 2.91 -12.891 -3.742 1 90.38 70 ILE B CA 1
ATOM 2771 C C . ILE B 1 70 ? 3.529 -12.516 -2.398 1 90.38 70 ILE B C 1
ATOM 2773 O O . ILE B 1 70 ? 3.098 -11.555 -1.757 1 90.38 70 ILE B O 1
ATOM 2777 N N . ASN B 1 71 ? 4.516 -13.227 -2.039 1 89.69 71 ASN B N 1
ATOM 2778 C CA . ASN B 1 71 ? 5.191 -12.953 -0.776 1 89.69 71 ASN B CA 1
ATOM 2779 C C . ASN B 1 71 ? 5.812 -11.562 -0.759 1 89.69 71 ASN B C 1
ATOM 2781 O O . ASN B 1 71 ? 5.758 -10.867 0.256 1 89.69 71 ASN B O 1
ATOM 2785 N N . GLN B 1 72 ? 6.34 -11.211 -1.805 1 86.44 72 GLN B N 1
ATOM 2786 C CA . GLN B 1 72 ? 6.941 -9.883 -1.917 1 86.44 72 GLN 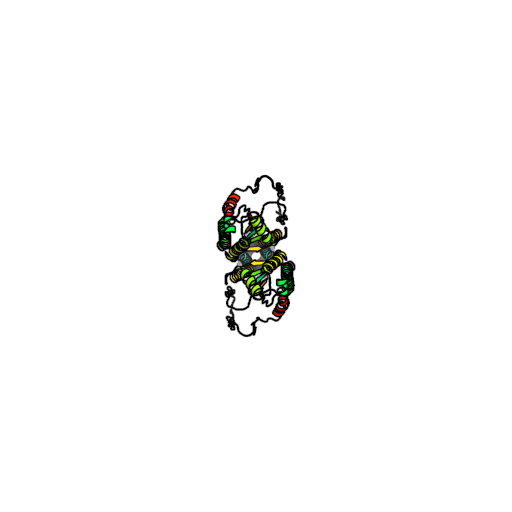B CA 1
ATOM 2787 C C . GLN B 1 72 ? 5.883 -8.789 -1.791 1 86.44 72 GLN B C 1
ATOM 2789 O O . GLN B 1 72 ? 6.07 -7.82 -1.053 1 86.44 72 GLN B O 1
ATOM 2794 N N . LEU B 1 73 ? 4.836 -8.969 -2.441 1 81.75 73 LEU B N 1
ATOM 2795 C CA . LEU B 1 73 ? 3.74 -8.008 -2.393 1 81.75 73 LEU B CA 1
ATOM 2796 C C . LEU B 1 73 ? 3.17 -7.902 -0.983 1 81.75 73 LEU B C 1
ATOM 2798 O O . LEU B 1 73 ? 2.855 -6.805 -0.516 1 81.75 73 LEU B O 1
ATOM 2802 N N . GLN B 1 74 ? 3.158 -9 -0.332 1 81.56 74 GLN B N 1
ATOM 2803 C CA . GLN B 1 74 ? 2.652 -9.023 1.036 1 81.56 74 GLN B CA 1
ATOM 2804 C C . GLN B 1 74 ? 3.66 -8.422 2.008 1 81.56 74 GLN B C 1
ATOM 2806 O O . GLN B 1 74 ? 3.287 -7.66 2.904 1 81.56 74 GLN B O 1
ATOM 2811 N N . SER B 1 75 ? 4.879 -8.734 1.845 1 82.44 75 SER B N 1
ATOM 2812 C CA . SER B 1 75 ? 5.93 -8.219 2.715 1 82.44 75 SER B CA 1
ATOM 2813 C C . SER B 1 75 ? 6.039 -6.699 2.609 1 82.44 75 SER B C 1
ATOM 2815 O O . SER B 1 75 ? 6.281 -6.016 3.607 1 82.44 75 SER B O 1
ATOM 2817 N N . GLU B 1 76 ? 5.891 -6.188 1.442 1 76.19 76 GLU B N 1
ATOM 2818 C CA . GLU B 1 76 ? 5.934 -4.746 1.23 1 76.19 76 GLU B CA 1
ATOM 2819 C C . GLU B 1 76 ? 4.828 -4.043 2.016 1 76.19 76 GLU B C 1
ATOM 2821 O O . GLU B 1 76 ? 5.035 -2.943 2.535 1 76.19 76 GLU B O 1
ATOM 2826 N N . LYS B 1 77 ? 3.775 -4.656 2.113 1 73.31 77 LYS B N 1
ATOM 2827 C CA . LYS B 1 77 ? 2.668 -4.105 2.887 1 73.31 77 LYS B CA 1
ATOM 2828 C C . LYS B 1 77 ? 3.023 -4.012 4.367 1 73.31 77 LYS B C 1
ATOM 2830 O O . LYS B 1 77 ? 2.703 -3.023 5.027 1 73.31 77 LYS B O 1
ATOM 2835 N N . ASP B 1 78 ? 3.768 -4.969 4.832 1 75.75 78 ASP B N 1
ATOM 2836 C CA . ASP B 1 78 ? 4.043 -5.082 6.262 1 75.75 78 ASP B CA 1
ATOM 2837 C C . ASP B 1 78 ? 5.242 -4.223 6.66 1 75.75 78 ASP B C 1
ATOM 2839 O O . ASP B 1 78 ? 5.316 -3.736 7.789 1 75.75 78 ASP B O 1
ATOM 2843 N N . LYS B 1 79 ? 6.156 -4.023 5.785 1 79.25 79 LYS B N 1
ATOM 2844 C CA . LYS B 1 79 ? 7.406 -3.334 6.094 1 79.25 79 LYS B CA 1
ATOM 2845 C C . LYS B 1 79 ? 7.152 -1.877 6.469 1 79.25 79 LYS B C 1
ATOM 2847 O O . LYS B 1 79 ? 7.789 -1.345 7.379 1 79.25 79 LYS B O 1
ATOM 2852 N N . TYR B 1 80 ? 6.16 -1.245 5.914 1 81.06 80 TYR B N 1
ATOM 2853 C CA . TYR B 1 80 ? 5.926 0.178 6.129 1 81.06 80 TYR B CA 1
ATOM 2854 C C . TYR B 1 80 ? 4.535 0.421 6.699 1 81.06 80 TYR B C 1
ATOM 2856 O O . TYR B 1 80 ? 3.859 1.381 6.32 1 81.06 80 TYR B O 1
ATOM 2864 N N . SER B 1 81 ? 4.242 -0.506 7.562 1 84.88 81 SER B N 1
ATOM 2865 C CA . SER B 1 81 ? 2.922 -0.414 8.18 1 84.88 81 SER B CA 1
ATOM 2866 C C . SER B 1 81 ? 2.84 0.768 9.133 1 84.88 81 SER B C 1
ATOM 2868 O O . SER B 1 81 ? 3.836 1.139 9.758 1 84.88 81 SER B O 1
ATOM 2870 N N . PHE B 1 82 ? 1.696 1.38 9.227 1 88.31 82 PHE B N 1
ATOM 2871 C CA . PHE B 1 82 ? 1.457 2.469 10.164 1 88.31 82 PHE B CA 1
ATOM 2872 C C . PHE B 1 82 ? 0.003 2.48 10.625 1 88.31 82 PHE B C 1
ATOM 2874 O O . PHE B 1 82 ? -0.82 1.72 10.109 1 88.31 82 PHE B O 1
ATOM 2881 N N . SER B 1 83 ? -0.223 3.197 11.688 1 87 83 SER B N 1
ATOM 2882 C CA . SER B 1 83 ? -1.57 3.486 12.164 1 87 83 SER B CA 1
ATOM 2883 C C . SER B 1 83 ? -1.909 4.965 12.008 1 87 83 SER B C 1
ATOM 2885 O O . SER B 1 83 ? -1.062 5.828 12.234 1 87 83 SER B O 1
ATOM 2887 N N . SER B 1 84 ? -3.113 5.199 11.547 1 90.38 84 SER B N 1
ATOM 2888 C CA . SER B 1 84 ? -3.578 6.57 11.344 1 90.38 84 SER B CA 1
ATOM 2889 C C . SER B 1 84 ? -4.602 6.965 12.406 1 90.38 84 SER B C 1
ATOM 2891 O O . SER B 1 84 ? -5.598 6.27 12.609 1 90.38 84 SER B O 1
ATOM 2893 N N . VAL B 1 85 ? -4.273 8.039 13.117 1 89.62 85 VAL B N 1
ATOM 2894 C CA . VAL B 1 85 ? -5.18 8.602 14.117 1 89.62 85 VAL B CA 1
ATOM 2895 C C . VAL B 1 85 ? -5.68 9.969 13.648 1 89.62 85 VAL B C 1
ATOM 2897 O O . VAL B 1 85 ? -4.887 10.891 13.461 1 89.62 85 VAL B O 1
ATOM 2900 N N . VAL B 1 86 ? -6.961 10.062 13.406 1 91.31 86 VAL B N 1
ATOM 2901 C CA . VAL B 1 86 ? -7.57 11.32 12.977 1 91.31 86 VAL B CA 1
ATOM 2902 C C . VAL B 1 86 ? -8.531 11.82 14.055 1 91.31 86 VAL B C 1
ATOM 2904 O O . VAL B 1 86 ? -9.422 11.086 14.492 1 91.31 86 VAL B O 1
ATOM 2907 N N . ILE B 1 87 ? -8.336 13.102 14.484 1 89.81 87 ILE B N 1
ATOM 2908 C CA . ILE B 1 87 ? -9.086 13.617 15.625 1 89.81 87 ILE B CA 1
ATOM 2909 C C . ILE B 1 87 ? -9.812 14.906 15.234 1 89.81 87 ILE B C 1
ATOM 2911 O O . ILE B 1 87 ? -9.211 15.805 14.648 1 89.81 87 ILE B O 1
ATOM 2915 N N . ASP B 1 88 ? -11.094 14.914 15.469 1 87.94 88 ASP B N 1
ATOM 2916 C CA . ASP B 1 88 ? -11.836 16.172 15.414 1 87.94 88 ASP B CA 1
ATOM 2917 C C . ASP B 1 88 ? -11.578 17.016 16.672 1 87.94 88 ASP B C 1
ATOM 2919 O O . ASP B 1 88 ? -12.18 16.781 17.719 1 87.94 88 ASP B O 1
ATOM 2923 N N . GLY B 1 89 ? -10.75 17.969 16.531 1 88.81 89 GLY B N 1
ATOM 2924 C CA . GLY B 1 89 ? -10.32 18.781 17.672 1 88.81 89 GLY B CA 1
ATOM 2925 C C . GLY B 1 89 ? -11.391 19.734 18.141 1 88.81 89 GLY B C 1
ATOM 2926 O O . GLY B 1 89 ? -11.273 20.312 19.234 1 88.81 89 GLY B O 1
ATOM 2927 N N . ASP B 1 90 ? -12.406 20.016 17.312 1 84.75 90 ASP B N 1
ATOM 2928 C CA . ASP B 1 90 ? -13.516 20.859 17.75 1 84.75 90 ASP B CA 1
ATOM 2929 C C . ASP B 1 90 ? -14.383 20.125 18.766 1 84.75 90 ASP B C 1
ATOM 2931 O O . ASP B 1 90 ? -14.984 20.75 19.656 1 84.75 90 ASP B O 1
ATOM 2935 N N . CYS B 1 91 ? -14.414 18.781 18.594 1 78.81 91 CYS B N 1
ATOM 2936 C CA . CYS B 1 91 ? -15.289 17.969 19.438 1 78.81 91 CYS B CA 1
ATOM 2937 C C . CYS B 1 91 ? -14.5 17.328 20.578 1 78.81 91 CYS B C 1
ATOM 2939 O O . CYS B 1 91 ? -15.055 17.047 21.641 1 78.81 91 CYS B O 1
ATOM 2941 N N . MET B 1 92 ? -13.32 17.094 20.344 1 82.81 92 MET B N 1
ATOM 2942 C CA . MET B 1 92 ? -12.461 16.453 21.328 1 82.81 92 MET B CA 1
ATOM 2943 C C . MET B 1 92 ? -11.422 17.438 21.859 1 82.81 92 MET B C 1
ATOM 2945 O O . MET B 1 92 ? -10.297 17.484 21.359 1 82.81 92 MET B O 1
ATOM 2949 N N . LEU B 1 93 ? -11.805 18.031 22.922 1 86.56 93 LEU B N 1
ATOM 2950 C CA . LEU B 1 93 ? -10.945 19.078 23.453 1 86.56 93 LEU B CA 1
ATOM 2951 C C . LEU B 1 93 ? -9.883 18.484 24.375 1 86.56 93 LEU B C 1
ATOM 2953 O O . LEU B 1 93 ? -10.164 17.562 25.141 1 86.56 93 LEU B O 1
ATOM 2957 N N . PHE B 1 94 ? -8.695 18.969 24.297 1 89 94 PHE B N 1
ATOM 2958 C CA . PHE B 1 94 ? -7.672 18.656 25.281 1 89 94 PHE B CA 1
ATOM 2959 C C . PHE B 1 94 ? -8.023 19.266 26.641 1 89 94 PHE B C 1
ATOM 2961 O O . PHE B 1 94 ? -8.773 20.234 26.703 1 89 94 PHE B O 1
ATOM 2968 N N . THR B 1 95 ? -7.477 18.734 27.703 1 87.88 95 THR B N 1
ATOM 2969 C CA . THR B 1 95 ? -7.785 19.219 29.047 1 87.88 95 THR B CA 1
ATOM 2970 C C . THR B 1 95 ? -7.34 20.672 29.203 1 87.88 95 THR B C 1
ATOM 2972 O O . THR B 1 95 ? -6.328 21.094 28.641 1 87.88 95 THR B O 1
ATOM 2975 N N . ASP B 1 96 ? -8.07 21.375 30.094 1 89.69 96 ASP B N 1
ATOM 2976 C CA . ASP B 1 96 ? -7.727 22.766 30.375 1 89.69 96 ASP B CA 1
ATOM 2977 C C . ASP B 1 96 ? -6.312 22.875 30.953 1 89.69 96 ASP B C 1
ATOM 2979 O O . ASP B 1 96 ? -5.598 23.844 30.656 1 89.69 96 ASP B O 1
ATOM 2983 N N . GLU B 1 97 ? -5.965 21.891 31.734 1 90.69 97 GLU B N 1
ATOM 2984 C CA . GLU B 1 97 ? -4.641 21.875 32.344 1 90.69 97 GLU B CA 1
ATOM 2985 C C . GLU B 1 97 ? -3.543 21.891 31.281 1 90.69 97 GLU B C 1
ATOM 2987 O O . GLU B 1 97 ? -2.559 22.625 31.406 1 90.69 97 GLU B O 1
ATOM 2992 N N . LEU B 1 98 ? -3.717 21.172 30.266 1 93.06 98 LEU B N 1
ATOM 2993 C CA . LEU B 1 98 ? -2.725 21.094 29.203 1 93.06 98 LEU B CA 1
ATOM 2994 C C . LEU B 1 98 ? -2.738 22.359 28.359 1 93.06 98 LEU B C 1
ATOM 2996 O O . LEU B 1 98 ? -1.687 22.938 28.078 1 93.06 98 LEU B O 1
ATOM 3000 N N . VAL B 1 99 ? -3.959 22.812 27.984 1 93.88 99 VAL B N 1
ATOM 3001 C CA . VAL B 1 99 ? -4.098 23.938 27.062 1 93.88 99 VAL B CA 1
ATOM 3002 C C . VAL B 1 99 ? -3.555 25.203 27.703 1 93.88 99 VAL B C 1
ATOM 3004 O O . VAL B 1 99 ? -2.895 26.016 27.047 1 93.88 99 VAL B O 1
ATOM 3007 N N . THR B 1 100 ? -3.744 25.344 29.016 1 94.75 100 THR B N 1
ATOM 3008 C CA . THR B 1 100 ? -3.336 26.547 29.734 1 94.75 100 THR B CA 1
ATOM 3009 C C . THR B 1 100 ? -1.815 26.625 29.844 1 94.75 100 THR B C 1
ATOM 3011 O O . THR B 1 100 ? -1.257 27.703 30.078 1 94.75 100 THR B O 1
ATOM 3014 N N . GLN B 1 101 ? -1.122 25.516 29.641 1 95.69 101 GLN B N 1
ATOM 3015 C CA . GLN B 1 101 ? 0.334 25.469 29.719 1 95.69 101 GLN B CA 1
ATOM 3016 C C . GLN B 1 101 ? 0.966 25.906 28.406 1 95.69 101 GLN B C 1
ATOM 3018 O O . GLN B 1 101 ? 2.191 25.922 28.266 1 95.69 101 GLN B O 1
ATOM 3023 N N . GLY B 1 102 ? 0.18 26.203 27.406 1 95.19 102 GLY B N 1
ATOM 3024 C CA . GLY B 1 102 ? 0.677 26.703 26.141 1 95.19 102 GLY B CA 1
ATOM 3025 C C . GLY B 1 102 ? 1.59 25.719 25.422 1 95.19 102 GLY B C 1
ATOM 3026 O O . GLY B 1 102 ? 1.242 24.562 25.25 1 95.19 102 GLY B O 1
ATOM 3027 N N . PHE B 1 103 ? 2.734 26.125 25.031 1 94.69 103 PHE B N 1
ATOM 3028 C CA . PHE B 1 103 ? 3.689 25.375 24.234 1 94.69 103 PHE B CA 1
ATOM 3029 C C . PHE B 1 103 ? 4.043 24.047 24.922 1 94.69 103 PHE B C 1
ATOM 3031 O O . PHE B 1 103 ? 3.982 22.984 24.297 1 94.69 103 PHE B O 1
ATOM 3038 N N . GLU B 1 104 ? 4.379 24.156 26.219 1 96.12 104 GLU B N 1
ATOM 3039 C CA . GLU B 1 104 ? 4.766 22.953 26.953 1 96.12 104 GLU B CA 1
ATOM 3040 C C . GLU B 1 104 ? 3.59 22 27.094 1 96.12 104 GLU B C 1
ATOM 3042 O O . GLU B 1 104 ? 3.77 20.781 27.031 1 96.12 104 GLU B O 1
ATOM 3047 N N . GLY B 1 105 ? 2.414 22.531 27.297 1 95.69 105 GLY B N 1
ATOM 3048 C CA . GLY B 1 105 ? 1.226 21.688 27.328 1 95.69 105 GLY B CA 1
ATOM 3049 C C . GLY B 1 105 ? 0.974 20.938 26.031 1 95.69 105 GLY B C 1
ATOM 3050 O O . GLY B 1 105 ? 0.57 19.781 26.047 1 95.69 105 GLY B O 1
ATOM 3051 N N . GLY B 1 106 ? 1.189 21.625 24.906 1 95.62 106 GLY B N 1
ATOM 3052 C CA . GLY B 1 106 ? 1.054 20.984 23.609 1 95.62 106 GLY B CA 1
ATOM 3053 C C . GLY B 1 106 ? 2.008 19.828 23.406 1 95.62 106 GLY B C 1
ATOM 3054 O O . GLY B 1 106 ? 1.604 18.75 22.953 1 95.62 106 GLY B O 1
ATOM 3055 N N . LYS B 1 107 ? 3.238 20.031 23.734 1 94.69 107 LYS B N 1
ATOM 3056 C CA . LYS B 1 107 ? 4.238 18.969 23.641 1 94.69 107 LYS B CA 1
ATOM 3057 C C . LYS B 1 107 ? 3.84 17.75 24.484 1 94.69 107 LYS B C 1
ATOM 3059 O O . LYS B 1 107 ? 3.91 16.625 24.016 1 94.69 107 LYS B O 1
ATOM 3064 N N . LYS B 1 108 ? 3.434 18.078 25.688 1 94.56 108 LYS B N 1
ATOM 3065 C CA . LYS B 1 108 ? 2.994 17.016 26.578 1 94.56 108 LYS B CA 1
ATOM 3066 C C . LYS B 1 108 ? 1.791 16.266 26 1 94.56 108 LYS B C 1
ATOM 3068 O O . LYS B 1 108 ? 1.724 15.047 26.078 1 94.56 108 LYS B O 1
ATOM 3073 N N . ALA B 1 109 ? 0.843 17 25.453 1 93.5 109 ALA B N 1
ATOM 3074 C CA . ALA B 1 109 ? -0.376 16.422 24.906 1 93.5 109 ALA B CA 1
ATOM 3075 C C . ALA B 1 109 ? -0.054 15.445 23.766 1 93.5 109 ALA B C 1
ATOM 3077 O O . ALA B 1 109 ? -0.584 14.336 23.734 1 93.5 109 ALA B O 1
ATOM 3078 N N . SER B 1 110 ? 0.792 15.914 22.828 1 93.62 110 SER B N 1
ATOM 3079 C CA . SER B 1 110 ? 1.174 15.055 21.719 1 93.62 110 SER B CA 1
ATOM 3080 C C . SER B 1 110 ? 1.875 13.789 22.203 1 93.62 110 SER B C 1
ATOM 3082 O O . SER B 1 110 ? 1.607 12.695 21.703 1 93.62 110 SER B O 1
ATOM 3084 N N . GLY B 1 111 ? 2.777 13.945 23.141 1 91.81 111 GLY B N 1
ATOM 3085 C CA . GLY B 1 111 ? 3.475 12.797 23.703 1 91.81 111 GLY B CA 1
ATOM 3086 C C . GLY B 1 111 ? 2.551 11.828 24.406 1 91.81 111 GLY B C 1
ATOM 3087 O O . GLY B 1 111 ? 2.648 10.617 24.219 1 91.81 111 GLY B O 1
ATOM 3088 N N . MET B 1 112 ? 1.69 12.352 25.219 1 88.62 112 MET B N 1
ATOM 3089 C CA . MET B 1 112 ? 0.738 11.531 25.953 1 88.62 112 MET B CA 1
ATOM 3090 C C . MET B 1 112 ? -0.184 10.781 25 1 88.62 112 MET B C 1
ATOM 3092 O O . MET B 1 112 ? -0.441 9.586 25.188 1 88.62 112 MET B O 1
ATOM 3096 N N . LEU B 1 113 ? -0.654 11.492 24.031 1 87.81 113 LEU B N 1
ATOM 3097 C CA . LEU B 1 113 ? -1.541 10.883 23.047 1 87.81 113 LEU B CA 1
ATOM 3098 C C . LEU B 1 113 ? -0.836 9.75 22.312 1 87.81 113 LEU B C 1
ATOM 3100 O O . LEU B 1 113 ? -1.376 8.648 22.203 1 87.81 113 LEU B O 1
ATOM 3104 N N . ARG B 1 114 ? 0.332 10 21.812 1 88.75 114 ARG B N 1
ATOM 3105 C CA . ARG B 1 114 ? 1.115 9 21.094 1 88.75 114 ARG B CA 1
ATOM 3106 C C . ARG B 1 114 ? 1.378 7.777 21.969 1 88.75 114 ARG B C 1
ATOM 3108 O O . ARG B 1 114 ? 1.206 6.641 21.516 1 88.75 114 ARG B O 1
ATOM 3115 N N . GLN B 1 115 ? 1.798 8.023 23.188 1 86.12 115 GLN B N 1
ATOM 3116 C CA . GLN B 1 115 ? 2.086 6.934 24.109 1 86.12 115 GLN B CA 1
ATOM 3117 C C . GLN B 1 115 ? 0.843 6.09 24.375 1 86.12 115 GLN B C 1
ATOM 3119 O O . GLN B 1 115 ? 0.918 4.859 24.406 1 86.12 115 GLN B O 1
ATOM 3124 N N . THR B 1 116 ? -0.213 6.754 24.594 1 82 116 THR B N 1
ATOM 3125 C CA . THR B 1 116 ? -1.471 6.062 24.844 1 82 116 THR B CA 1
ATOM 3126 C C . THR B 1 116 ? -1.844 5.168 23.672 1 82 116 THR B C 1
ATOM 3128 O O . THR B 1 116 ? -2.234 4.012 23.859 1 82 116 THR B O 1
ATOM 3131 N N . ILE B 1 117 ? -1.714 5.668 22.484 1 82.62 117 ILE B N 1
ATOM 3132 C CA . ILE B 1 117 ? -2.059 4.918 21.281 1 82.62 117 ILE B CA 1
ATOM 3133 C C . ILE B 1 117 ? -1.113 3.73 21.125 1 82.62 117 ILE B C 1
ATOM 3135 O O . ILE B 1 117 ? -1.555 2.609 20.844 1 82.62 117 ILE B O 1
ATOM 3139 N N . LEU B 1 118 ? 0.135 3.977 21.297 1 83.56 118 LEU B N 1
ATOM 3140 C CA . LEU B 1 118 ? 1.134 2.924 21.172 1 83.56 118 LEU B CA 1
ATOM 3141 C C . LEU B 1 118 ? 0.876 1.797 22.156 1 83.56 118 LEU B C 1
ATOM 3143 O O . LEU B 1 118 ? 1.106 0.625 21.844 1 83.56 118 LEU B O 1
ATOM 3147 N N . GLU B 1 119 ? 0.439 2.174 23.297 1 78.81 119 GLU B N 1
ATOM 3148 C CA . GLU B 1 119 ? 0.15 1.178 24.328 1 78.81 119 GLU B CA 1
ATOM 3149 C C . GLU B 1 119 ? -1.089 0.361 23.969 1 78.81 119 GLU B C 1
ATOM 3151 O O . GLU B 1 119 ? -1.197 -0.807 24.344 1 78.81 119 GLU B O 1
ATOM 3156 N N . GLN B 1 120 ? -1.928 0.907 23.203 1 75.62 120 GLN B N 1
ATOM 3157 C CA . GLN B 1 120 ? -3.195 0.259 22.891 1 75.62 120 GLN B CA 1
ATOM 3158 C C . GLN B 1 120 ? -3.086 -0.58 21.609 1 75.62 120 GLN B C 1
ATOM 3160 O O . GLN B 1 120 ? -3.832 -1.543 21.438 1 75.62 120 GLN B O 1
ATOM 3165 N N . LEU B 1 121 ? -2.193 -0.224 20.766 1 78.25 121 LEU B N 1
ATOM 3166 C CA . LEU B 1 121 ? -2.105 -0.811 19.438 1 78.25 121 LEU B CA 1
ATOM 3167 C C . LEU B 1 121 ? -1.877 -2.316 19.516 1 78.25 121 LEU B C 1
ATOM 3169 O O . LEU B 1 121 ? -2.52 -3.088 18.797 1 78.25 121 LEU B O 1
ATOM 3173 N N . PRO B 1 122 ? -0.995 -2.85 20.469 1 78.25 122 PRO B N 1
ATOM 3174 C CA . PRO B 1 122 ? -0.778 -4.297 20.547 1 78.25 122 PRO B CA 1
ATOM 3175 C C . PRO B 1 122 ? -2.045 -5.062 20.922 1 78.25 122 PRO B C 1
ATOM 3177 O O . PRO B 1 122 ? -2.211 -6.219 20.531 1 78.25 122 PRO B O 1
ATOM 3180 N N . GLU B 1 123 ? -2.889 -4.414 21.672 1 74 123 GLU B N 1
ATOM 3181 C CA . GLU B 1 123 ? -4.148 -5.047 22.031 1 74 123 GLU B CA 1
ATOM 3182 C C . GLU B 1 123 ? -5.125 -5.07 20.859 1 74 123 GLU B C 1
ATOM 3184 O O . GLU B 1 123 ? -5.871 -6.035 20.688 1 74 123 GLU B O 1
ATOM 3189 N N . LEU B 1 124 ? -5.078 -4.062 20.062 1 70.81 124 LEU B N 1
ATOM 3190 C CA . LEU B 1 124 ? -5.988 -3.93 18.922 1 70.81 124 LEU B CA 1
ATOM 3191 C C . LEU B 1 124 ? -5.523 -4.789 17.75 1 70.81 124 LEU B C 1
ATOM 3193 O O . LEU B 1 124 ? -6.344 -5.324 17 1 70.81 124 LEU B O 1
ATOM 3197 N N . ASP B 1 125 ? -4.234 -4.832 17.609 1 75.12 125 ASP B N 1
ATOM 3198 C CA . ASP B 1 125 ? -3.621 -5.594 16.516 1 75.12 125 ASP B CA 1
ATOM 3199 C C . ASP B 1 125 ? -2.363 -6.316 17 1 75.12 125 ASP B C 1
ATOM 3201 O O . ASP B 1 125 ? -1.261 -5.77 16.922 1 75.12 125 ASP B O 1
ATOM 3205 N N . PRO B 1 126 ? -2.553 -7.574 17.484 1 78.5 126 PRO B N 1
ATOM 3206 C CA . PRO B 1 126 ? -1.415 -8.328 18.016 1 78.5 126 PRO B CA 1
ATOM 3207 C C . PRO B 1 126 ? -0.344 -8.602 16.953 1 78.5 126 PRO B C 1
ATOM 3209 O O . PRO B 1 126 ? 0.823 -8.812 17.297 1 78.5 126 PRO B O 1
ATOM 3212 N N . ASP B 1 127 ? -0.704 -8.492 15.742 1 77.44 127 ASP B N 1
ATOM 3213 C CA . ASP B 1 127 ? 0.24 -8.812 14.672 1 77.44 127 ASP B CA 1
ATOM 3214 C C . ASP B 1 127 ? 0.911 -7.547 14.141 1 77.44 127 ASP B C 1
ATOM 3216 O O . ASP B 1 127 ? 1.698 -7.605 13.195 1 77.44 127 ASP B O 1
ATOM 3220 N N . MET B 1 128 ? 0.61 -6.438 14.766 1 78.25 128 MET B N 1
ATOM 3221 C CA . MET B 1 128 ? 1.208 -5.184 14.312 1 78.25 128 MET B CA 1
ATOM 3222 C C . MET B 1 128 ? 2.713 -5.18 14.555 1 78.25 128 MET B C 1
ATOM 3224 O O . MET B 1 128 ? 3.168 -5.52 15.648 1 78.25 128 MET B O 1
ATOM 3228 N N . PRO B 1 129 ? 3.422 -4.883 13.523 1 79.31 129 PRO B N 1
ATOM 3229 C CA . PRO B 1 129 ? 4.867 -4.793 13.742 1 79.31 129 PRO B CA 1
ATOM 3230 C C . PRO B 1 129 ? 5.242 -3.789 14.828 1 79.31 129 PRO B C 1
ATOM 3232 O O . PRO B 1 129 ? 4.59 -2.75 14.961 1 79.31 129 PRO B O 1
ATOM 3235 N N . HIS B 1 130 ? 6.328 -4.027 15.539 1 78.69 130 HIS B N 1
ATOM 3236 C CA . HIS B 1 130 ? 6.773 -3.199 16.656 1 78.69 130 HIS B CA 1
ATOM 3237 C C . HIS B 1 130 ? 7.266 -1.838 16.172 1 78.69 130 HIS B C 1
ATOM 3239 O O . HIS B 1 130 ? 7.227 -0.857 16.906 1 78.69 130 HIS B O 1
ATOM 3245 N N . HIS B 1 131 ? 7.676 -1.832 14.898 1 80 131 HIS B N 1
ATOM 3246 C CA . HIS B 1 131 ? 8.242 -0.598 14.367 1 80 131 HIS B CA 1
ATOM 3247 C C . HIS B 1 131 ? 7.18 0.223 13.641 1 80 131 HIS B C 1
ATOM 3249 O O . HIS B 1 131 ? 7.504 1.185 12.938 1 80 131 HIS B O 1
ATOM 3255 N N . SER B 1 132 ? 5.922 -0.157 13.883 1 83.25 132 SER B N 1
ATOM 3256 C CA . SER B 1 132 ? 4.852 0.543 13.18 1 83.25 132 SER B CA 1
ATOM 3257 C C . SER B 1 132 ? 4.75 1.996 13.633 1 83.25 132 SER B C 1
ATOM 3259 O O . SER B 1 13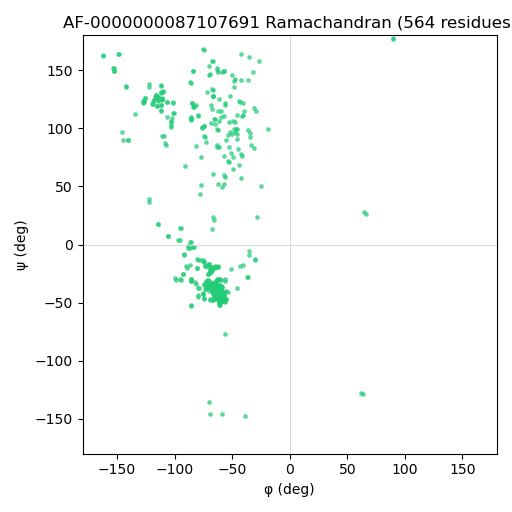2 ? 4.84 2.287 14.828 1 83.25 132 SER B O 1
ATOM 3261 N N . GLN B 1 133 ? 4.652 2.867 12.656 1 88 133 GLN B N 1
ATOM 3262 C CA . GLN B 1 133 ? 4.555 4.297 12.922 1 88 133 GLN B CA 1
ATOM 3263 C C . GLN B 1 133 ? 3.113 4.703 13.219 1 88 133 GLN B C 1
ATOM 3265 O O . GLN B 1 133 ? 2.172 4.023 12.805 1 88 133 GLN B O 1
ATOM 3270 N N . VAL B 1 134 ? 3.033 5.734 14.055 1 90.5 134 VAL B N 1
ATOM 3271 C CA . VAL B 1 134 ? 1.716 6.281 14.352 1 90.5 134 VAL B CA 1
ATOM 3272 C C . VAL B 1 134 ? 1.619 7.711 13.82 1 90.5 134 VAL B C 1
ATOM 3274 O O . VAL B 1 134 ? 2.443 8.562 14.164 1 90.5 134 VAL B O 1
ATOM 3277 N N . MET B 1 135 ? 0.712 7.902 12.945 1 93 135 MET B N 1
ATOM 3278 C CA . MET B 1 135 ? 0.432 9.234 12.414 1 93 135 MET B CA 1
ATOM 3279 C C . MET B 1 135 ? -0.805 9.836 13.07 1 93 135 MET B C 1
ATOM 3281 O O . MET B 1 135 ? -1.882 9.234 13.047 1 93 135 MET B O 1
ATOM 3285 N N . ILE B 1 136 ? -0.668 10.984 13.695 1 93.56 136 ILE B N 1
ATOM 3286 C CA . ILE B 1 136 ? -1.774 11.641 14.383 1 93.56 136 ILE B CA 1
ATOM 3287 C C . ILE B 1 136 ? -2.082 12.977 13.711 1 93.56 136 ILE B C 1
ATOM 3289 O O . ILE B 1 136 ? -1.185 13.805 13.508 1 93.56 136 ILE B O 1
ATOM 3293 N N . ARG B 1 137 ? -3.324 13.156 13.336 1 95.5 137 ARG B N 1
ATOM 3294 C CA . ARG B 1 137 ? -3.779 14.422 12.758 1 95.5 137 ARG B CA 1
ATOM 3295 C C . ARG B 1 137 ? -4.992 14.961 13.5 1 95.5 137 ARG B C 1
ATOM 3297 O O . ARG B 1 137 ? -6.008 14.266 13.625 1 95.5 137 ARG B O 1
ATOM 3304 N N . VAL B 1 138 ? -4.863 16.172 14.016 1 94.19 138 VAL B N 1
ATOM 3305 C CA . VAL B 1 138 ? -5.949 16.875 14.695 1 94.19 138 VAL B CA 1
ATOM 3306 C C . VAL B 1 138 ? -6.41 18.062 13.859 1 94.19 138 VAL B C 1
ATOM 3308 O O . VAL B 1 138 ? -5.594 18.875 13.414 1 94.19 138 VAL B O 1
ATOM 3311 N N . TYR B 1 139 ? -7.672 18.125 13.57 1 94.38 139 TYR B N 1
ATOM 3312 C CA . TYR B 1 139 ? -8.25 19.234 12.828 1 94.38 139 TYR B CA 1
ATOM 3313 C C . TYR B 1 139 ? -9.25 20 13.688 1 94.38 139 TYR B C 1
ATOM 3315 O O . TYR B 1 139 ? -10.117 19.406 14.328 1 94.38 139 TYR B O 1
ATOM 3323 N N . ALA B 1 140 ? -9.086 21.312 13.75 1 92.8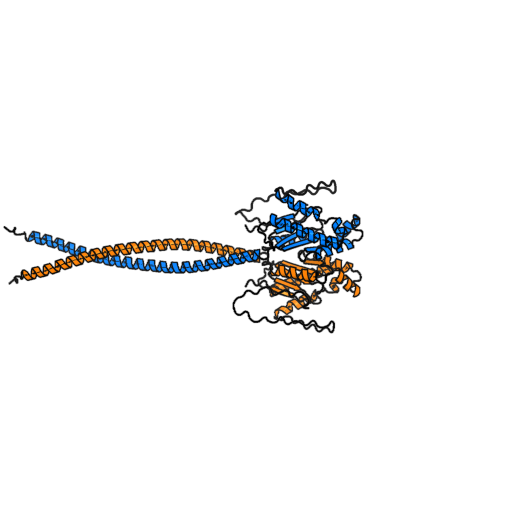1 140 ALA B N 1
ATOM 3324 C CA . ALA B 1 140 ? -10.016 22.141 14.531 1 92.81 140 ALA B CA 1
ATOM 3325 C C . ALA B 1 140 ? -10.078 23.562 13.977 1 92.81 140 ALA B C 1
ATOM 3327 O O . ALA B 1 140 ? -9.156 24.016 13.297 1 92.81 140 ALA B O 1
ATOM 3328 N N . ASN B 1 141 ? -11.211 24.172 14.18 1 93 141 ASN B N 1
ATOM 3329 C CA . ASN B 1 141 ? -11.336 25.625 13.992 1 93 141 ASN B CA 1
ATOM 3330 C C . ASN B 1 141 ? -10.664 26.391 15.117 1 93 141 ASN B C 1
ATOM 3332 O O . ASN B 1 141 ? -11.297 26.719 16.125 1 93 141 ASN B O 1
ATOM 3336 N N . LEU B 1 142 ? -9.398 26.75 14.914 1 93.44 142 LEU B N 1
ATOM 3337 C CA . LEU B 1 142 ? -8.602 27.312 16 1 93.44 142 LEU B CA 1
ATOM 3338 C C . LEU B 1 142 ? -9.125 28.688 16.406 1 93.44 142 LEU B C 1
ATOM 3340 O O . LEU B 1 142 ? -9.117 29.031 17.578 1 93.44 142 LEU B O 1
ATOM 3344 N N . LYS B 1 143 ? -9.555 29.469 15.406 1 90.75 143 LYS B N 1
ATOM 3345 C CA . LYS B 1 143 ? -10.117 30.766 15.727 1 90.75 143 LYS B CA 1
ATOM 3346 C C . LYS B 1 143 ? -11.352 30.625 16.609 1 90.75 143 LYS B C 1
ATOM 3348 O O . LYS B 1 143 ? -11.492 31.328 17.609 1 90.75 143 LYS B O 1
ATOM 3353 N N . GLY B 1 144 ? -12.219 29.703 16.188 1 90.5 144 GLY B N 1
ATOM 3354 C CA . GLY B 1 144 ? -13.406 29.438 16.984 1 90.5 144 GLY B CA 1
ATOM 3355 C C . GLY B 1 144 ? -13.086 28.891 18.375 1 90.5 144 GLY B C 1
ATOM 3356 O O . GLY B 1 144 ? -13.695 29.312 19.359 1 90.5 144 GLY B O 1
ATOM 3357 N N . LEU B 1 145 ? -12.188 28.016 18.484 1 90.44 145 LEU B N 1
ATOM 3358 C CA . LEU B 1 145 ? -11.773 27.438 19.75 1 90.44 145 LEU B CA 1
ATOM 3359 C C . LEU B 1 145 ? -11.18 28.484 20.688 1 90.44 145 LEU B C 1
ATOM 3361 O O . LEU B 1 145 ? -11.461 28.5 21.875 1 90.44 145 LEU B O 1
ATOM 3365 N N . ALA B 1 146 ? -10.32 29.328 20.109 1 91.06 146 ALA B N 1
ATOM 3366 C CA . ALA B 1 146 ? -9.703 30.391 20.906 1 91.06 146 ALA B CA 1
ATOM 3367 C C . ALA B 1 146 ? -10.773 31.297 21.516 1 91.06 146 ALA B C 1
ATOM 3369 O O . ALA B 1 146 ? -10.664 31.703 22.688 1 91.06 146 ALA B O 1
ATOM 3370 N N . LYS B 1 147 ? -11.766 31.609 20.75 1 89.44 147 LYS B N 1
ATOM 3371 C CA . LYS B 1 147 ? -12.875 32.438 21.234 1 89.44 147 LYS B CA 1
ATOM 3372 C C . LYS B 1 147 ? -13.609 31.734 22.375 1 89.44 147 LYS B C 1
ATOM 3374 O O . LYS B 1 147 ? -13.945 32.375 23.375 1 89.44 147 LYS B O 1
ATOM 3379 N N . VAL B 1 148 ? -13.852 30.469 22.234 1 88.44 148 VAL B N 1
ATOM 3380 C CA . VAL B 1 148 ? -14.539 29.688 23.266 1 88.44 148 VAL B CA 1
ATOM 3381 C C . VAL B 1 148 ? -13.727 29.719 24.547 1 88.44 148 VAL B C 1
ATOM 3383 O O . VAL B 1 148 ? -14.266 29.969 25.625 1 88.44 148 VAL B O 1
ATOM 3386 N N . TYR B 1 149 ? -12.414 29.516 24.484 1 90.19 149 TYR B N 1
ATOM 3387 C CA . TYR B 1 149 ? -11.539 29.516 25.641 1 90.19 149 TYR B CA 1
ATOM 3388 C C . TYR B 1 149 ? -11.5 30.875 26.312 1 90.19 149 TYR B C 1
ATOM 3390 O O . TYR B 1 149 ? -11.438 30.984 27.531 1 90.19 149 TYR B O 1
ATOM 3398 N N . HIS B 1 150 ? -11.547 31.891 25.469 1 91.56 150 HIS B N 1
ATOM 3399 C CA . HIS B 1 150 ? -11.539 33.25 25.984 1 91.56 150 HIS B CA 1
ATOM 3400 C C . HIS B 1 150 ? -12.852 33.562 26.703 1 91.56 150 HIS B C 1
ATOM 3402 O O . HIS B 1 150 ? -12.844 34.094 27.812 1 91.56 150 HIS B O 1
ATOM 3408 N N . ASP B 1 151 ? -13.969 33.25 26.094 1 90.62 151 ASP B N 1
ATOM 3409 C CA . ASP B 1 151 ? -15.289 33.562 26.625 1 90.62 151 ASP B CA 1
ATOM 3410 C C . ASP B 1 151 ? -15.531 32.812 27.938 1 90.62 151 ASP B C 1
ATOM 3412 O O . ASP B 1 151 ? -16.25 33.281 28.812 1 90.62 151 ASP B O 1
ATOM 3416 N N . THR B 1 152 ? -14.945 31.625 28 1 90.31 152 THR B N 1
ATOM 3417 C CA . THR B 1 152 ? -15.117 30.812 29.203 1 90.31 152 THR B CA 1
ATOM 3418 C C . THR B 1 152 ? -14.047 31.141 30.25 1 90.31 152 THR B C 1
ATOM 3420 O O . THR B 1 152 ? -13.984 30.516 31.297 1 90.31 152 THR B O 1
ATOM 3423 N N . GLN B 1 153 ? -13.141 32.031 29.984 1 89.75 153 GLN B N 1
ATOM 3424 C CA . GLN B 1 153 ? -12.109 32.562 30.859 1 89.75 153 GLN B CA 1
ATOM 3425 C C . GLN B 1 153 ? -11.117 31.469 31.266 1 89.75 153 GLN B C 1
ATOM 3427 O O . GLN B 1 153 ? -10.617 31.453 32.375 1 89.75 153 GLN B O 1
ATOM 3432 N N . ILE B 1 154 ? -11.031 30.531 30.359 1 89.38 154 ILE B N 1
ATOM 3433 C CA . ILE B 1 154 ? -10.023 29.5 30.562 1 89.38 154 ILE B CA 1
ATOM 3434 C C . ILE B 1 154 ? -8.656 30.031 30.141 1 89.38 154 ILE B C 1
ATOM 3436 O O . ILE B 1 154 ? -7.648 29.781 30.812 1 89.38 154 ILE B O 1
ATOM 3440 N N . LEU B 1 155 ? -8.586 30.703 28.984 1 91.81 155 LEU B N 1
ATOM 3441 C CA . LEU B 1 155 ? -7.375 31.359 28.5 1 91.81 155 LEU B CA 1
ATOM 3442 C C . LEU B 1 155 ? -7.527 32.875 28.531 1 91.81 155 LEU B C 1
ATOM 3444 O O . LEU B 1 155 ? -8.523 33.406 28.047 1 91.81 155 LEU B O 1
ATOM 3448 N N . LYS B 1 156 ? -6.617 33.562 29.203 1 88.12 156 LYS B N 1
ATOM 3449 C CA . LYS B 1 156 ? -6.613 35.031 29.234 1 88.12 156 LYS B CA 1
ATOM 3450 C C . LYS B 1 156 ? -6.148 35.594 27.906 1 88.12 156 LYS B C 1
ATOM 3452 O O . LYS B 1 156 ? -6.621 36.656 27.469 1 88.12 156 LYS B O 1
ATOM 3457 N N . ASN B 1 157 ? -5.195 34.938 27.328 1 90.44 157 ASN B N 1
ATOM 3458 C CA . ASN B 1 157 ? -4.605 35.312 26.062 1 90.44 157 ASN B CA 1
ATOM 3459 C C . ASN B 1 157 ? -4.793 34.219 25 1 90.44 157 ASN B C 1
ATOM 3461 O O . ASN B 1 157 ? -4.367 33.094 25.188 1 90.44 157 ASN B O 1
ATOM 3465 N N . VAL B 1 158 ? -5.406 34.625 23.891 1 85 158 VAL B N 1
ATOM 3466 C CA . VAL B 1 158 ? -5.738 33.688 22.828 1 85 158 VAL B CA 1
ATOM 3467 C C . VAL B 1 158 ? -4.453 33.125 22.219 1 85 158 VAL B C 1
ATOM 3469 O O . VAL B 1 158 ? -4.457 32.031 21.641 1 85 158 VAL B O 1
ATOM 3472 N N . GLU B 1 159 ? -3.342 33.781 22.391 1 90.12 159 GLU B N 1
ATOM 3473 C CA . GLU B 1 159 ? -2.062 33.375 21.828 1 90.12 159 GLU B CA 1
ATOM 3474 C C . GLU B 1 159 ? -1.588 32.062 22.484 1 90.12 159 GLU B C 1
ATOM 3476 O O . GLU B 1 159 ? -0.785 31.328 21.906 1 90.12 159 GLU B O 1
ATOM 3481 N N . ILE B 1 160 ? -2.105 31.812 23.688 1 94.44 160 ILE B N 1
ATOM 3482 C CA . ILE B 1 160 ? -1.703 30.625 24.422 1 94.44 160 ILE B CA 1
ATOM 3483 C C . ILE B 1 160 ? -2.131 29.375 23.641 1 94.44 160 ILE B C 1
ATOM 3485 O O . ILE B 1 160 ? -1.408 28.375 23.625 1 94.44 160 ILE B O 1
ATOM 3489 N N . LEU B 1 161 ? -3.291 29.422 23.016 1 94.38 161 LEU B N 1
ATOM 3490 C CA . LEU B 1 161 ? -3.752 28.281 22.234 1 94.38 161 LEU B CA 1
ATOM 3491 C C . LEU B 1 161 ? -2.826 28.031 21.047 1 94.38 161 LEU B C 1
ATOM 3493 O O . LEU B 1 161 ? -2.506 26.875 20.734 1 94.38 161 LEU B O 1
ATOM 3497 N N . ASN B 1 162 ? -2.42 29.109 20.344 1 92.81 162 ASN B N 1
ATOM 3498 C CA . ASN B 1 162 ? -1.474 28.969 19.25 1 92.81 162 ASN B CA 1
ATOM 3499 C C . ASN B 1 162 ? -0.161 28.344 19.703 1 92.81 162 ASN B C 1
ATOM 3501 O O . ASN B 1 162 ? 0.416 27.5 19.016 1 92.81 162 ASN B O 1
ATOM 3505 N N . ASP B 1 163 ? 0.254 28.781 20.875 1 94.62 163 ASP B N 1
ATOM 3506 C CA . ASP B 1 163 ? 1.457 28.188 21.453 1 94.62 163 ASP B CA 1
ATOM 3507 C C . ASP B 1 163 ? 1.258 26.688 21.719 1 94.62 163 ASP B C 1
ATOM 3509 O O . ASP B 1 163 ? 2.164 25.891 21.5 1 94.62 163 ASP B O 1
ATOM 3513 N N . PHE B 1 164 ? 0.097 26.344 22.234 1 95.81 164 PHE B N 1
ATOM 3514 C CA . PHE B 1 164 ? -0.24 24.938 22.469 1 95.81 164 PHE B CA 1
ATOM 3515 C C . PHE B 1 164 ? -0.146 24.125 21.188 1 95.81 164 PHE B C 1
ATOM 3517 O O . PHE B 1 164 ? 0.458 23.062 21.172 1 95.81 164 PHE B O 1
ATOM 3524 N N . VAL B 1 165 ? -0.758 24.641 20.141 1 95.81 165 VAL B N 1
ATOM 3525 C CA . VAL B 1 165 ? -0.774 23.969 18.844 1 95.81 165 VAL B CA 1
ATOM 3526 C C . VAL B 1 165 ? 0.654 23.812 18.328 1 95.81 165 VAL B C 1
ATOM 3528 O O . VAL B 1 165 ? 1.024 22.734 17.828 1 95.81 165 VAL B O 1
ATOM 3531 N N . ARG B 1 166 ? 1.438 24.812 18.453 1 94.31 166 ARG B N 1
ATOM 3532 C CA . ARG B 1 166 ? 2.84 24.75 18.047 1 94.31 166 ARG B CA 1
ATOM 3533 C C . ARG B 1 166 ? 3.584 23.672 18.828 1 94.31 166 ARG B C 1
ATOM 3535 O O . ARG B 1 166 ? 4.363 22.906 18.266 1 94.31 166 ARG B O 1
ATOM 3542 N N . GLY B 1 167 ? 3.393 23.719 20.109 1 95 167 GLY B N 1
ATOM 3543 C CA . GLY B 1 167 ? 3.984 22.672 20.938 1 95 167 GLY B CA 1
ATOM 3544 C C . GLY B 1 167 ? 3.566 21.266 20.516 1 95 167 GLY B C 1
ATOM 3545 O O . GLY B 1 167 ? 4.398 20.375 20.438 1 95 167 GLY B O 1
ATOM 3546 N N . PHE B 1 168 ? 2.314 21.094 20.312 1 95.56 168 PHE B N 1
ATOM 3547 C CA . PHE B 1 168 ? 1.783 19.797 19.875 1 95.56 168 PHE B CA 1
ATOM 3548 C C . PHE B 1 168 ? 2.477 19.344 18.594 1 95.56 168 PHE B C 1
ATOM 3550 O O . PHE B 1 168 ? 2.893 18.188 18.484 1 95.56 168 PHE B O 1
ATOM 3557 N N . ASN B 1 169 ? 2.613 20.266 17.594 1 95.81 169 ASN B N 1
ATOM 3558 C CA . ASN B 1 169 ? 3.189 19.953 16.297 1 95.81 169 ASN B CA 1
ATOM 3559 C C . ASN B 1 169 ? 4.68 19.656 16.391 1 95.81 169 ASN B C 1
ATOM 3561 O O . ASN B 1 169 ? 5.238 18.969 15.539 1 95.81 169 ASN B O 1
ATOM 3565 N N . ARG B 1 170 ? 5.281 20.062 17.406 1 92.25 170 ARG B N 1
ATOM 3566 C CA . ARG B 1 170 ? 6.711 19.844 17.594 1 92.25 170 ARG B CA 1
ATOM 3567 C C . ARG B 1 170 ? 6.965 18.516 18.312 1 92.25 170 ARG B C 1
ATOM 3569 O O . ARG B 1 170 ? 8.078 17.984 18.281 1 92.25 170 ARG B O 1
ATOM 3576 N N . GLY B 1 171 ? 6 18.031 18.953 1 88.69 171 GLY B N 1
ATOM 3577 C CA . GLY B 1 171 ? 6.168 16.859 19.797 1 88.69 171 GLY B CA 1
ATOM 3578 C C . GLY B 1 171 ? 6.605 15.633 19.016 1 88.69 171 GLY B C 1
ATOM 3579 O O . GLY B 1 171 ? 7.348 14.789 19.531 1 88.69 171 GLY B O 1
ATOM 3580 N N . SER B 1 172 ? 6.121 15.531 17.812 1 88.75 172 SER B N 1
ATOM 3581 C CA . SER B 1 172 ? 6.473 14.43 16.922 1 88.75 172 SER B CA 1
ATOM 3582 C C . SER B 1 172 ? 6.367 14.844 15.461 1 88.75 172 SER B C 1
ATOM 3584 O O . SER B 1 172 ? 5.48 15.617 15.094 1 88.75 172 SER B O 1
ATOM 3586 N N . SER B 1 173 ? 7.199 14.227 14.68 1 90.25 173 SER B N 1
ATOM 3587 C CA . SER B 1 173 ? 7.238 14.57 13.258 1 90.25 173 SER B CA 1
ATOM 3588 C C . SER B 1 173 ? 5.98 14.086 12.539 1 90.25 173 SER B C 1
ATOM 3590 O O . SER B 1 173 ? 5.652 14.578 11.461 1 90.25 173 SER B O 1
ATOM 3592 N N . LEU B 1 174 ? 5.254 13.188 13.156 1 92.81 174 LEU B N 1
ATOM 3593 C CA . LEU B 1 174 ? 4.082 12.633 12.492 1 92.81 174 LEU B CA 1
ATOM 3594 C C . LEU B 1 174 ? 2.805 13.023 13.227 1 92.81 174 LEU B C 1
ATOM 3596 O O . LEU B 1 174 ? 1.748 12.43 13.008 1 92.81 174 LEU B O 1
ATOM 3600 N N . CYS B 1 175 ? 2.92 14.078 14.102 1 93.5 175 CYS B N 1
ATOM 3601 C CA . CYS B 1 175 ? 1.762 14.664 14.773 1 93.5 175 CYS B CA 1
ATOM 3602 C C . CYS B 1 175 ? 1.491 16.078 14.266 1 93.5 175 CYS B C 1
ATOM 3604 O O . CYS B 1 175 ? 2.365 16.938 14.336 1 93.5 175 CYS B O 1
ATOM 3606 N N . ASP B 1 176 ? 0.305 16.188 13.734 1 96.31 176 ASP B N 1
ATOM 3607 C CA . ASP B 1 176 ? -0.047 17.5 13.195 1 96.31 176 ASP B CA 1
ATOM 3608 C C . ASP B 1 176 ? -1.376 17.984 13.766 1 96.31 176 ASP B C 1
ATOM 3610 O O . ASP B 1 176 ? -2.375 17.266 13.734 1 96.31 176 ASP B O 1
ATOM 3614 N N . PHE B 1 177 ? -1.311 19.125 14.352 1 96.62 177 PHE B N 1
ATOM 3615 C CA . PHE B 1 177 ? -2.502 19.891 14.688 1 96.62 177 PHE B CA 1
ATOM 3616 C C . PHE B 1 177 ? -2.734 21 13.672 1 96.62 177 PHE B C 1
ATOM 3618 O O . PHE B 1 177 ? -1.931 21.938 13.562 1 96.62 177 PHE B O 1
ATOM 3625 N N . VAL B 1 178 ? -3.832 20.891 12.891 1 96.75 178 VAL B N 1
ATOM 3626 C CA . VAL B 1 178 ? -4.059 21.75 11.734 1 96.75 178 VAL B CA 1
ATOM 3627 C C . VAL B 1 178 ? -5.246 22.672 12 1 96.75 178 VAL B C 1
ATOM 3629 O O . VAL B 1 178 ? -6.293 22.219 12.477 1 96.75 178 VAL B O 1
ATOM 3632 N N . ASP B 1 179 ? -5.051 23.953 11.75 1 95.44 179 ASP B N 1
ATOM 3633 C CA . ASP B 1 179 ? -6.16 24.891 11.758 1 95.44 179 ASP B CA 1
ATOM 3634 C C . ASP B 1 179 ? -7.027 24.734 10.508 1 95.44 179 ASP B C 1
ATOM 3636 O O . ASP B 1 179 ? -6.695 25.25 9.445 1 95.44 179 ASP B O 1
ATOM 3640 N N . ALA B 1 180 ? -8.172 24.062 10.68 1 93.31 180 ALA B N 1
ATOM 3641 C CA . ALA B 1 180 ? -9.047 23.734 9.555 1 93.31 180 ALA B CA 1
ATOM 3642 C C . ALA B 1 180 ? -9.898 24.938 9.164 1 93.31 180 ALA B C 1
ATOM 3644 O O . ALA B 1 180 ? -10.531 24.938 8.102 1 93.31 180 ALA B O 1
ATOM 3645 N N . GLY B 1 181 ? -9.961 26.016 10.016 1 89.12 181 GLY B N 1
ATOM 3646 C CA . GLY B 1 181 ? -10.727 27.203 9.703 1 89.12 181 GLY B CA 1
ATOM 3647 C C . GLY B 1 181 ? -12.156 27.141 10.188 1 89.12 181 GLY B C 1
ATOM 3648 O O . GLY B 1 181 ? -12.555 26.172 10.852 1 89.12 181 GLY B O 1
ATOM 3649 N N . ASN B 1 182 ? -13.023 28.188 10.023 1 79.44 182 ASN B N 1
ATOM 3650 C CA . ASN B 1 182 ? -14.312 28.438 10.664 1 79.44 182 ASN B CA 1
ATOM 3651 C C . ASN B 1 182 ? -15.453 27.75 9.906 1 79.44 182 ASN B C 1
ATOM 3653 O O . ASN B 1 182 ? -16.578 27.672 10.414 1 79.44 182 ASN B O 1
ATOM 3657 N N . GLY B 1 183 ? -15.242 27.062 8.938 1 68.69 183 GLY B N 1
ATOM 3658 C CA . GLY B 1 183 ? -16.391 26.484 8.273 1 68.69 183 GLY B CA 1
ATOM 3659 C C . GLY B 1 183 ? -16.875 25.188 8.922 1 68.69 183 GLY B C 1
ATOM 3660 O O . GLY B 1 183 ? -16.062 24.406 9.406 1 68.69 183 GLY B O 1
ATOM 3661 N N . LYS B 1 184 ? -18.266 25.203 9.461 1 58.47 184 LYS B N 1
ATOM 3662 C CA . LYS B 1 184 ? -18.844 24.031 10.117 1 58.47 184 LYS B CA 1
ATOM 3663 C C . LYS B 1 184 ? -18.391 22.734 9.438 1 58.47 184 LYS B C 1
ATOM 3665 O O . LYS B 1 184 ? -18.109 21.75 10.109 1 58.47 184 LYS B O 1
ATOM 3670 N N . GLU B 1 185 ? -18.125 22.906 8.203 1 67.38 185 GLU B N 1
ATOM 3671 C CA . GLU B 1 185 ? -17.906 21.703 7.418 1 67.38 185 GLU B CA 1
ATOM 3672 C C . GLU B 1 185 ? -16.438 21.5 7.105 1 67.38 185 GLU B C 1
ATOM 3674 O O . GLU B 1 185 ? -16.047 20.484 6.539 1 67.38 185 GLU B O 1
ATOM 3679 N N . CYS B 1 186 ? -15.516 22.359 7.723 1 82.56 186 CYS B N 1
ATOM 3680 C CA . CYS B 1 186 ? -14.133 22.281 7.27 1 82.56 186 CYS B CA 1
ATOM 3681 C C . CYS B 1 186 ? -13.375 21.188 8.008 1 82.56 186 CYS B C 1
ATOM 3683 O O . CYS B 1 186 ? -12.859 20.266 7.387 1 82.56 186 CYS B O 1
ATOM 3685 N N . ALA B 1 187 ? -13.445 21.266 9.359 1 87.19 187 ALA B N 1
ATOM 3686 C CA . ALA B 1 187 ? -12.758 20.234 10.141 1 87.19 187 ALA B CA 1
ATOM 3687 C C . ALA B 1 187 ? -13.352 18.859 9.883 1 87.19 187 ALA B C 1
ATOM 3689 O O . ALA B 1 187 ? -12.625 17.875 9.742 1 87.19 187 ALA B O 1
ATOM 3690 N N . ASP B 1 188 ? -14.641 18.812 9.695 1 83.94 188 ASP B N 1
ATOM 3691 C CA . ASP B 1 188 ? -15.344 17.547 9.453 1 83.94 188 ASP B CA 1
ATOM 3692 C C . ASP B 1 188 ? -14.914 16.922 8.125 1 83.94 188 ASP B C 1
ATOM 3694 O O . ASP B 1 188 ? -14.695 15.719 8.039 1 83.94 188 ASP B O 1
ATOM 3698 N N . GLU B 1 189 ? -14.867 17.719 7.164 1 87.5 189 GLU B N 1
ATOM 3699 C CA . GLU B 1 189 ? -14.477 17.234 5.844 1 87.5 189 GLU B CA 1
ATOM 3700 C C . GLU B 1 189 ? -13.039 16.734 5.844 1 87.5 189 GLU B C 1
ATOM 3702 O O . GLU B 1 189 ? -12.734 15.711 5.227 1 87.5 189 GLU B O 1
ATOM 3707 N N . LYS B 1 190 ? -12.195 17.453 6.523 1 92.44 190 LYS B N 1
ATOM 3708 C CA . LYS B 1 190 ? -10.797 17.031 6.609 1 92.44 190 LYS B CA 1
ATOM 3709 C C . LYS B 1 190 ? -10.672 15.719 7.371 1 92.44 190 LYS B C 1
ATOM 3711 O O . LYS B 1 190 ? -9.945 14.812 6.945 1 92.44 190 LYS B O 1
ATOM 3716 N N . VAL B 1 191 ? -11.367 15.594 8.445 1 89.12 191 VAL B N 1
ATOM 3717 C CA . VAL B 1 191 ? -11.367 14.367 9.234 1 89.12 191 VAL B CA 1
ATOM 3718 C C . VAL B 1 191 ? -11.852 13.195 8.375 1 89.12 191 VAL B C 1
ATOM 3720 O O . VAL B 1 191 ? -11.219 12.141 8.328 1 89.12 191 VAL B O 1
ATOM 3723 N N . LYS B 1 192 ? -12.906 13.398 7.672 1 85.94 192 LYS B N 1
ATOM 3724 C CA . LYS B 1 192 ? -13.492 12.367 6.828 1 85.94 192 LYS B CA 1
ATOM 3725 C C . LYS B 1 192 ? -12.516 11.906 5.754 1 85.94 192 LYS B C 1
ATOM 3727 O O . LYS B 1 192 ? -12.281 10.711 5.586 1 85.94 192 LYS B O 1
ATOM 3732 N N . GLU B 1 193 ? -11.961 12.836 5.016 1 88.31 193 GLU B N 1
ATOM 3733 C CA . GLU B 1 193 ? -11.078 12.508 3.898 1 88.31 193 GLU B CA 1
ATOM 3734 C C . GLU B 1 193 ? -9.812 11.812 4.387 1 88.31 193 GLU B C 1
ATOM 3736 O O . GLU B 1 193 ? -9.336 10.859 3.758 1 88.31 193 GLU B O 1
ATOM 3741 N N . ASN B 1 194 ? -9.32 12.32 5.477 1 90.12 194 ASN B N 1
ATOM 3742 C CA . ASN B 1 194 ? -8.102 11.703 5.996 1 90.12 194 ASN B CA 1
ATOM 3743 C C . ASN B 1 194 ? -8.383 10.336 6.605 1 90.12 194 ASN B C 1
ATOM 3745 O O . ASN B 1 194 ? -7.543 9.438 6.535 1 90.12 194 ASN B O 1
ATOM 3749 N N . PHE B 1 195 ? -9.539 10.195 7.156 1 86 195 PHE B N 1
ATOM 3750 C CA . PHE B 1 195 ? -9.977 8.891 7.637 1 86 195 PHE B CA 1
ATOM 3751 C C . PHE B 1 195 ? -10.078 7.895 6.484 1 86 195 PHE B C 1
ATOM 3753 O O . PHE B 1 195 ? -9.562 6.781 6.574 1 86 195 PHE B O 1
ATOM 3760 N N . GLU B 1 196 ? -10.633 8.336 5.41 1 84.56 196 GLU B N 1
ATOM 3761 C CA . GLU B 1 196 ? -10.805 7.488 4.234 1 84.56 196 GLU B CA 1
ATOM 3762 C C . GLU B 1 196 ? -9.453 7.121 3.619 1 84.56 196 GLU B C 1
ATOM 3764 O O . GLU B 1 196 ? -9.266 5.988 3.162 1 84.56 196 GLU B O 1
ATOM 3769 N N . LEU B 1 197 ? -8.547 8.062 3.604 1 86.12 197 LEU B N 1
ATOM 3770 C CA . LEU B 1 197 ? -7.211 7.789 3.094 1 86.12 197 LEU B CA 1
ATOM 3771 C C . LEU B 1 197 ? -6.543 6.672 3.893 1 86.12 197 LEU B C 1
ATOM 3773 O O . LEU B 1 197 ? -5.934 5.77 3.314 1 86.12 197 LEU B O 1
ATOM 3777 N N . GLY B 1 198 ? -6.68 6.758 5.223 1 85.56 198 GLY B N 1
ATOM 3778 C CA . GLY B 1 198 ? -6.125 5.711 6.066 1 85.56 198 GLY B CA 1
ATOM 3779 C C . GLY B 1 198 ? -6.781 4.359 5.852 1 85.56 198 GLY B C 1
ATOM 3780 O O . GLY B 1 198 ? -6.098 3.336 5.785 1 85.56 198 GLY B O 1
ATOM 3781 N N . LEU B 1 199 ? -8.039 4.371 5.656 1 81.38 199 LEU B N 1
ATOM 3782 C CA . LEU B 1 199 ? -8.805 3.145 5.477 1 81.38 199 LEU B CA 1
ATOM 3783 C C . LEU B 1 199 ? -8.422 2.451 4.172 1 81.38 199 LEU B C 1
ATOM 3785 O O . LEU B 1 199 ? -8.383 1.22 4.109 1 81.38 199 LEU B O 1
ATOM 3789 N N . ASN B 1 200 ? -8.109 3.23 3.227 1 81.44 200 ASN B N 1
ATOM 3790 C CA . ASN B 1 200 ? -7.871 2.697 1.891 1 81.44 200 ASN B CA 1
ATOM 3791 C C . ASN B 1 200 ? -6.398 2.363 1.676 1 81.44 200 ASN B C 1
ATOM 3793 O O . ASN B 1 200 ? -6.039 1.745 0.672 1 81.44 200 ASN B O 1
ATOM 3797 N N . ASP B 1 201 ? -5.594 2.76 2.617 1 84.06 201 ASP B N 1
ATOM 3798 C CA . ASP B 1 201 ? -4.164 2.5 2.504 1 84.06 201 ASP B CA 1
ATOM 3799 C C . ASP B 1 201 ? -3.812 1.111 3.029 1 84.06 201 ASP B C 1
ATOM 3801 O O . ASP B 1 201 ? -4.066 0.801 4.195 1 84.06 201 ASP B O 1
ATOM 3805 N N . VAL B 1 202 ? -3.221 0.288 2.209 1 80.94 202 VAL B N 1
ATOM 3806 C CA . VAL B 1 202 ? -2.947 -1.101 2.564 1 80.94 202 VAL B CA 1
ATOM 3807 C C . VAL B 1 202 ? -1.864 -1.155 3.639 1 80.94 202 VAL B C 1
ATOM 3809 O O . VAL B 1 202 ? -1.722 -2.164 4.332 1 80.94 202 VAL B O 1
ATOM 3812 N N . HIS B 1 203 ? -1.068 -0.052 3.715 1 84.19 203 HIS B N 1
ATOM 3813 C CA . HIS B 1 203 ? -0.03 -0.009 4.738 1 84.19 203 HIS B CA 1
ATOM 3814 C C . HIS B 1 203 ? -0.607 0.392 6.09 1 84.19 203 HIS B C 1
ATOM 3816 O O . HIS B 1 203 ? 0.04 0.212 7.125 1 84.19 203 HIS B O 1
ATOM 3822 N N . CYS B 1 204 ? -1.741 1.001 6.012 1 86.5 204 CYS B N 1
ATOM 3823 C CA . CYS B 1 204 ? -2.385 1.433 7.246 1 86.5 204 CYS B CA 1
ATOM 3824 C C . CYS B 1 204 ? -3.1 0.271 7.926 1 86.5 204 CYS B C 1
ATOM 3826 O O . CYS B 1 204 ? -4.164 -0.158 7.473 1 86.5 204 CYS B O 1
ATOM 3828 N N . ARG B 1 205 ? -2.584 -0.177 9.055 1 82.06 205 ARG B N 1
ATOM 3829 C CA . ARG B 1 205 ? -3.094 -1.377 9.711 1 82.06 205 ARG B CA 1
ATOM 3830 C C . ARG B 1 205 ? -4.281 -1.048 10.609 1 82.06 205 ARG B C 1
ATOM 3832 O O . ARG B 1 205 ? -5.168 -1.882 10.812 1 82.06 205 ARG B O 1
ATOM 3839 N N . ARG B 1 206 ? -4.207 0.185 11.133 1 82.56 206 ARG B N 1
ATOM 3840 C CA . ARG B 1 206 ? -5.266 0.627 12.031 1 82.56 206 ARG B CA 1
ATOM 3841 C C . ARG B 1 206 ? -5.594 2.1 11.812 1 82.56 206 ARG B C 1
ATOM 3843 O O . ARG B 1 206 ? -4.691 2.924 11.648 1 82.56 206 ARG B O 1
ATOM 3850 N N . VAL B 1 207 ? -6.902 2.373 11.781 1 85.62 207 VAL B N 1
ATOM 3851 C CA . VAL B 1 207 ? -7.367 3.756 11.734 1 85.62 207 VAL B CA 1
ATOM 3852 C C . VAL B 1 207 ? -8.211 4.062 12.969 1 85.62 207 VAL B C 1
ATOM 3854 O O . VAL B 1 207 ? -9.156 3.336 13.281 1 85.62 207 VAL B O 1
ATOM 3857 N N . LEU B 1 208 ? -7.754 5.043 13.695 1 82.88 208 LEU B N 1
ATOM 3858 C CA . LEU B 1 208 ? -8.477 5.484 14.891 1 82.88 208 LEU B CA 1
ATOM 3859 C C . LEU B 1 208 ? -9.086 6.863 14.672 1 82.88 208 LEU B C 1
ATOM 3861 O O . LEU B 1 208 ? -8.422 7.77 14.156 1 82.88 208 LEU B O 1
ATOM 3865 N N . LEU B 1 209 ? -10.32 7.008 15 1 83.69 209 LEU B N 1
ATOM 3866 C CA . LEU B 1 209 ? -11.031 8.273 14.859 1 83.69 209 LEU B CA 1
ATOM 3867 C C . LEU B 1 209 ? -11.43 8.828 16.219 1 83.69 209 LEU B C 1
ATOM 3869 O O . LEU B 1 209 ? -12.008 8.109 17.047 1 83.69 209 LEU B O 1
ATOM 3873 N N . GLY B 1 210 ? -10.984 10.07 16.453 1 79.19 210 GLY B N 1
ATOM 3874 C CA . GLY B 1 210 ? -11.422 10.789 17.641 1 79.19 210 GLY B CA 1
ATOM 3875 C C . GLY B 1 210 ? -12.469 11.844 17.344 1 79.19 210 GLY B C 1
ATOM 3876 O O . GLY B 1 210 ? -12.195 12.828 16.656 1 79.19 210 GLY B O 1
ATOM 3877 N N . GLY B 1 211 ? -13.688 11.781 17.609 1 71.44 211 GLY B N 1
ATOM 3878 C CA . GLY B 1 211 ? -14.766 12.734 17.391 1 71.44 211 GLY B CA 1
ATOM 3879 C C . GLY B 1 211 ? -16 12.445 18.234 1 71.44 211 GLY B C 1
ATOM 3880 O O . GLY B 1 211 ? -16.016 11.492 19.016 1 71.44 211 GLY B O 1
ATOM 3881 N N . SER B 1 212 ? -16.953 13.656 18.328 1 53.84 212 SER B N 1
ATOM 3882 C CA . SER B 1 212 ? -18.172 13.508 19.125 1 53.84 212 SER B CA 1
ATOM 3883 C C . SER B 1 212 ? -19.109 12.477 18.5 1 53.84 212 SER B C 1
ATOM 3885 O O . SER B 1 212 ? -19.109 12.289 17.281 1 53.84 212 SER B O 1
ATOM 3887 N N . GLY B 1 213 ? -19.281 11.516 18.906 1 44.41 213 GLY B N 1
ATOM 3888 C CA . GLY B 1 213 ? -20.281 10.531 18.516 1 44.41 213 GLY B CA 1
ATOM 3889 C C . GLY B 1 213 ? -21.547 11.156 17.969 1 44.41 213 GLY B C 1
ATOM 3890 O O . GLY B 1 213 ? -22.516 10.461 17.672 1 44.41 213 GLY B O 1
ATOM 3891 N N . ASP B 1 214 ? -21.844 12.461 18.094 1 39.69 214 ASP B N 1
ATOM 3892 C CA . ASP B 1 214 ? -23.141 12.875 17.562 1 39.69 214 ASP B CA 1
ATOM 3893 C C . ASP B 1 214 ? -23.188 12.773 16.047 1 39.69 214 ASP B C 1
ATOM 3895 O O . ASP B 1 214 ? -22.219 13.125 15.367 1 39.69 214 ASP B O 1
ATOM 3899 N N . ASN B 1 215 ? -24.016 11.938 15.422 1 36.03 215 ASN B N 1
ATOM 3900 C CA . ASN B 1 215 ? -24.422 11.562 14.07 1 36.03 215 ASN B CA 1
ATOM 3901 C C . ASN B 1 215 ? -24.547 12.781 13.164 1 36.03 215 ASN B C 1
ATOM 3903 O O . ASN B 1 215 ? -25.141 12.711 12.086 1 36.03 215 ASN B O 1
ATOM 3907 N N . GLY B 1 216 ? -24.641 13.906 13.609 1 34.59 216 GLY B N 1
ATOM 3908 C CA . GLY B 1 216 ? -25 14.812 12.531 1 34.59 216 GLY B CA 1
ATOM 3909 C C . GLY B 1 216 ? -23.969 14.82 11.406 1 34.59 216 GLY B C 1
ATOM 3910 O O . GLY B 1 216 ? -24.156 15.523 10.406 1 34.59 216 GLY B O 1
ATOM 3911 N N . GLY B 1 217 ? -22.766 14.609 11.672 1 35.5 217 GLY B N 1
ATOM 3912 C CA . GLY B 1 217 ? -21.875 14.742 10.523 1 35.5 217 GLY B CA 1
ATOM 3913 C C . GLY B 1 217 ? -21.969 13.57 9.57 1 35.5 217 GLY B C 1
ATOM 3914 O O . GLY B 1 217 ? -22.688 12.602 9.828 1 35.5 217 GLY B O 1
ATOM 3915 N N . THR B 1 218 ? -21.406 13.609 8.273 1 35.62 218 THR B N 1
ATOM 3916 C CA . THR B 1 218 ? -21.484 12.75 7.098 1 35.62 218 THR B CA 1
ATOM 3917 C C . THR B 1 218 ? -21.234 11.297 7.48 1 35.62 218 THR B C 1
ATOM 3919 O O . THR B 1 218 ? -20.25 10.984 8.148 1 35.62 218 THR B O 1
ATOM 3922 N N . PRO B 1 219 ? -22.312 10.5 7.477 1 34.53 219 PRO B N 1
ATOM 3923 C CA . PRO B 1 219 ? -22.156 9.047 7.574 1 34.53 219 PRO B CA 1
ATOM 3924 C C . PRO B 1 219 ? -20.891 8.547 6.891 1 34.53 219 PRO B C 1
ATOM 3926 O O . PRO B 1 219 ? -20.609 8.898 5.738 1 34.53 219 PRO B O 1
ATOM 3929 N N . ILE B 1 220 ? -19.797 8.562 7.574 1 35.56 220 ILE B N 1
ATOM 3930 C CA . ILE B 1 220 ? -18.766 7.816 6.852 1 35.56 220 ILE B CA 1
ATOM 3931 C C . ILE B 1 220 ? -19.375 6.535 6.281 1 35.56 220 ILE B C 1
ATOM 3933 O O . ILE B 1 220 ? -19.828 5.664 7.031 1 35.56 220 ILE B O 1
ATOM 3937 N N . ARG B 1 221 ? -20.156 6.59 5.113 1 28.91 221 ARG B N 1
ATOM 3938 C CA . ARG B 1 221 ? -20.734 5.441 4.43 1 28.91 221 ARG B CA 1
ATOM 3939 C C . ARG B 1 221 ? -19.859 4.203 4.594 1 28.91 221 ARG B C 1
ATOM 3941 O O . ARG B 1 221 ? -18.641 4.273 4.41 1 28.91 221 ARG B O 1
ATOM 3948 N N . GLU B 1 222 ? -20.344 3.209 5.191 1 31.55 222 GLU B N 1
ATOM 3949 C CA . GLU B 1 222 ? -19.797 1.853 5.188 1 31.55 222 GLU B CA 1
ATOM 3950 C C . GLU B 1 222 ? -19.375 1.431 3.785 1 31.55 222 GLU B C 1
ATOM 3952 O O . GLU B 1 222 ? -20.203 1.375 2.871 1 31.55 222 GLU B O 1
ATOM 3957 N N . GLY B 1 223 ? -18.484 1.893 3.207 1 27.56 223 GLY B N 1
ATOM 3958 C CA . GLY B 1 223 ? -18.156 1.38 1.888 1 27.56 223 GLY B CA 1
ATOM 3959 C C . GLY B 1 223 ? -18.453 -0.1 1.731 1 27.56 223 GLY B C 1
ATOM 3960 O O . GLY B 1 223 ? -18.641 -0.811 2.723 1 27.56 223 GLY B O 1
ATOM 3961 N N . ALA B 1 224 ? -18.828 -0.609 0.482 1 26.56 224 ALA B N 1
ATOM 3962 C CA . ALA B 1 224 ? -19.281 -1.839 -0.17 1 26.56 224 ALA B CA 1
ATOM 3963 C C . ALA B 1 224 ? -18.625 -3.062 0.465 1 26.56 224 ALA B C 1
ATOM 3965 O O . ALA B 1 224 ? -17.391 -3.178 0.483 1 26.56 224 ALA B O 1
ATOM 3966 N N . GLY B 1 225 ? -19.297 -3.77 1.442 1 26.64 225 GLY B N 1
ATOM 3967 C CA . GLY B 1 225 ? -19.047 -5.145 1.852 1 26.64 225 GLY B CA 1
ATOM 3968 C C . GLY B 1 225 ? -18.844 -6.086 0.681 1 26.64 225 GLY B C 1
ATOM 3969 O O . GLY B 1 225 ? -19.453 -5.91 -0.378 1 26.64 225 GLY B O 1
ATOM 3970 N N . ARG B 1 226 ? -17.891 -6.742 0.544 1 28.92 226 ARG B N 1
ATOM 3971 C CA . ARG B 1 226 ? -17.719 -7.797 -0.447 1 28.92 226 ARG B CA 1
ATOM 3972 C C . ARG B 1 226 ? -18.797 -8.859 -0.312 1 28.92 226 ARG B C 1
ATOM 3974 O O . ARG B 1 226 ? -19.219 -9.195 0.799 1 28.92 226 ARG B O 1
ATOM 3981 N N . SER B 1 227 ? -19.844 -9.141 -1.192 1 24.92 227 SER B N 1
ATOM 3982 C CA . SER B 1 227 ? -20.766 -10.242 -1.486 1 24.92 227 SER B CA 1
ATOM 3983 C C . SER B 1 227 ? -20.172 -11.578 -1.054 1 24.92 227 SER B C 1
ATOM 3985 O O . SER B 1 227 ? -19.469 -12.234 -1.83 1 24.92 227 SER B O 1
ATOM 3987 N N . SER B 1 228 ? -19.625 -12.203 -0.129 1 24.67 228 SER B N 1
ATOM 3988 C CA . SER B 1 228 ? -19.922 -13.609 -0.372 1 24.67 228 SER B CA 1
ATOM 3989 C C . SER B 1 228 ? -21.422 -13.859 -0.407 1 24.67 228 SER B C 1
ATOM 3991 O O . SER B 1 228 ? -22.219 -12.93 -0.307 1 24.67 228 SER B O 1
ATOM 3993 N N . GLY B 1 229 ? -22.078 -15.141 0.092 1 25.62 229 GLY B N 1
ATOM 3994 C CA . GLY B 1 229 ? -23.328 -15.727 0.567 1 25.62 229 GLY B CA 1
ATOM 3995 C C . GLY B 1 229 ? -24.125 -14.805 1.466 1 25.62 229 GLY B C 1
ATOM 3996 O O . GLY B 1 229 ? -23.672 -13.695 1.771 1 25.62 229 GLY B O 1
ATOM 3997 N N . GLN B 1 230 ? -24.969 -15.344 2.592 1 22.47 230 GLN B N 1
ATOM 3998 C CA . GLN B 1 230 ? -26.078 -14.719 3.299 1 22.47 230 GLN B CA 1
ATOM 3999 C C . GLN B 1 230 ? -25.625 -13.438 4.004 1 22.47 230 GLN B C 1
ATOM 4001 O O . GLN B 1 230 ? -24.812 -13.492 4.93 1 22.47 230 GLN B O 1
ATOM 4006 N N . LEU B 1 231 ? -25.609 -12.492 3.369 1 26.55 231 LEU B N 1
ATOM 4007 C CA . LEU B 1 231 ? -25.281 -11.164 3.871 1 26.55 231 LEU B CA 1
ATOM 4008 C C . LEU B 1 231 ? -26.203 -10.773 5.023 1 26.55 231 LEU B C 1
ATOM 4010 O O . LEU B 1 231 ? -27.406 -10.641 4.84 1 26.55 231 LEU B O 1
ATOM 4014 N N . PRO B 1 232 ? -25.906 -11.414 6.301 1 24.55 232 PRO B N 1
ATOM 4015 C CA . PRO B 1 232 ? -26.969 -11.062 7.242 1 24.55 232 PRO B CA 1
ATOM 4016 C C . PRO B 1 232 ? -27.375 -9.594 7.156 1 24.55 232 PRO B C 1
ATOM 4018 O O . PRO B 1 232 ? -26.625 -8.781 6.594 1 24.55 232 PRO B O 1
ATOM 4021 N N . SER B 1 233 ? -28.594 -9.289 7.754 1 23.77 233 SER B N 1
ATOM 4022 C CA . SER B 1 233 ? -29.438 -8.102 7.867 1 23.77 233 SER B CA 1
ATOM 4023 C C . SER B 1 233 ? -28.625 -6.887 8.305 1 23.77 233 SER B C 1
ATOM 4025 O O . SER B 1 233 ? -27.594 -7.027 8.969 1 23.77 233 SER B O 1
ATOM 4027 N N . PRO B 1 234 ? -28.984 -5.824 7.707 1 25.56 234 PRO B N 1
ATOM 4028 C CA . PRO B 1 234 ? -28.531 -4.438 7.852 1 25.56 234 PRO B CA 1
ATOM 4029 C C . PRO B 1 234 ? -28.5 -3.977 9.305 1 25.56 234 PRO B C 1
ATOM 4031 O O . PRO B 1 234 ? -29.547 -3.992 9.977 1 25.56 234 PRO B O 1
ATOM 4034 N N . VAL B 1 235 ? -27.625 -4.613 10.086 1 23.95 235 VAL B N 1
ATOM 4035 C CA . VAL B 1 235 ? -27.938 -4.152 11.43 1 23.95 235 VAL B CA 1
ATOM 4036 C C . VAL B 1 235 ? -28.109 -2.631 11.43 1 23.95 235 VAL B C 1
ATOM 4038 O O . VAL B 1 235 ? -27.281 -1.916 10.859 1 23.95 235 VAL B O 1
ATOM 4041 N N . PRO B 1 236 ? -29.375 -2.209 11.656 1 23 236 PRO B N 1
ATOM 4042 C CA . PRO B 1 236 ? -29.812 -0.815 11.719 1 23 236 PRO B CA 1
ATOM 4043 C C . PRO B 1 236 ? -28.891 0.059 12.57 1 23 236 PRO B C 1
ATOM 4045 O O . PRO B 1 236 ? -28.531 -0.322 13.688 1 23 236 PRO B O 1
ATOM 4048 N N . PHE B 1 237 ? -28.016 0.56 11.867 1 24.95 237 PHE B N 1
ATOM 4049 C CA . PHE B 1 237 ? -27.266 1.544 12.648 1 24.95 237 PHE B CA 1
ATOM 4050 C C . PHE B 1 237 ? -28.219 2.494 13.367 1 24.95 237 PHE B C 1
ATOM 4052 O O . PHE B 1 237 ? -28.969 3.238 12.719 1 24.95 237 PHE B O 1
ATOM 4059 N N . GLN B 1 238 ? -28.828 1.981 14.438 1 22.48 238 GLN B N 1
ATOM 4060 C CA . GLN B 1 238 ? -29.734 2.771 15.273 1 22.48 238 GLN B CA 1
ATOM 4061 C C . GLN B 1 238 ? -29.203 4.188 15.469 1 22.48 238 GLN B C 1
ATOM 4063 O O . GLN B 1 238 ? -28.016 4.379 15.789 1 22.48 238 GLN B O 1
ATOM 4068 N N . ARG B 1 239 ? -29.953 5.078 14.945 1 23.83 239 ARG B N 1
ATOM 4069 C CA . ARG B 1 239 ? -30 6.535 14.969 1 23.83 239 ARG B CA 1
ATOM 4070 C C . ARG B 1 239 ? -29.812 7.066 16.391 1 23.83 239 ARG B C 1
ATOM 4072 O O . ARG B 1 239 ? -30.625 6.773 17.266 1 23.83 239 ARG B O 1
ATOM 4079 N N . ILE B 1 240 ? -28.656 7.148 16.781 1 23.25 240 ILE B N 1
ATOM 4080 C CA . ILE B 1 240 ? -28.734 7.742 18.109 1 23.25 240 ILE B CA 1
ATOM 4081 C C . ILE B 1 240 ? -29.312 9.156 18 1 23.25 240 ILE B C 1
ATOM 4083 O O . ILE B 1 240 ? -28.812 9.977 17.219 1 23.25 240 ILE B O 1
ATOM 4087 N N . GLN B 1 241 ? -30.625 9.453 18.25 1 22.62 241 GLN B N 1
ATOM 4088 C CA . GLN B 1 241 ? -31.438 10.656 18.438 1 22.62 241 GLN B CA 1
ATOM 4089 C C . GLN B 1 241 ? -30.703 11.68 19.297 1 22.62 241 GLN B C 1
ATOM 4091 O O . GLN B 1 241 ? -30.172 11.344 20.359 1 22.62 241 GLN B O 1
ATOM 4096 N N . GLY B 1 242 ? -30.344 12.719 18.641 1 23.09 242 GLY B N 1
ATOM 4097 C CA . GLY B 1 242 ? -29.719 13.898 19.188 1 23.09 242 GLY B CA 1
ATOM 4098 C C . GLY B 1 242 ? -30.516 14.531 20.312 1 23.09 242 GLY B C 1
ATOM 4099 O O . GLY B 1 242 ? -31.672 14.898 20.109 1 23.09 242 GLY B O 1
ATOM 4100 N N . ALA B 1 243 ? -30.203 14.039 21.656 1 21.33 243 ALA B N 1
ATOM 4101 C CA . ALA B 1 243 ? -30.781 14.742 22.797 1 21.33 243 ALA B CA 1
ATOM 4102 C C . ALA B 1 243 ? -30.578 16.25 22.672 1 21.33 243 ALA B C 1
ATOM 4104 O O . ALA B 1 243 ? -29.625 16.703 22.031 1 21.33 243 ALA B O 1
ATOM 4105 N N . GLU B 1 244 ? -31.625 16.984 22.953 1 22.38 244 GLU B N 1
ATOM 4106 C CA . GLU B 1 244 ? -31.734 18.406 23.266 1 22.38 244 GLU B CA 1
ATOM 4107 C C . GLU B 1 244 ? -30.547 18.875 24.094 1 22.38 244 GLU B C 1
ATOM 4109 O O . GLU B 1 244 ? -29.891 18.078 24.781 1 22.38 244 GLU B O 1
ATOM 4114 N N . ALA B 1 245 ? -30 20.062 23.906 1 24.7 245 ALA B N 1
ATOM 4115 C CA . ALA B 1 245 ? -29.016 20.797 24.703 1 24.7 245 ALA B CA 1
ATOM 4116 C C . ALA B 1 245 ? -29.234 20.531 26.188 1 24.7 245 ALA B C 1
ATOM 4118 O O . ALA B 1 245 ? -28.516 21.078 27.031 1 24.7 245 ALA B O 1
ATOM 4119 N N . PRO B 1 246 ? -30.438 19.703 26.594 1 21.58 246 PRO B N 1
ATOM 4120 C CA . PRO B 1 246 ? -30.484 19.734 28.047 1 21.58 246 PRO B CA 1
ATOM 4121 C C . PRO B 1 246 ? -29.359 18.953 28.703 1 21.58 246 PRO B C 1
ATOM 4123 O O . PRO B 1 246 ? -28.656 18.188 28.016 1 21.58 246 PRO B O 1
ATOM 4126 N N . LYS B 1 247 ? -29.719 18.094 29.812 1 25.5 247 LYS B N 1
ATOM 4127 C CA . LYS B 1 247 ? -29.047 17.328 30.859 1 25.5 247 LYS B CA 1
ATOM 4128 C C . LYS B 1 247 ? -28.156 16.234 30.25 1 25.5 247 LYS B C 1
ATOM 4130 O O . LYS B 1 247 ? -28.5 15.641 29.234 1 25.5 247 LYS B O 1
ATOM 4135 N N . ARG B 1 248 ? -27.016 15.883 30.938 1 25.12 248 ARG B N 1
ATOM 4136 C CA . ARG B 1 248 ? -25.688 15.305 30.766 1 25.12 248 ARG B CA 1
ATOM 4137 C C . ARG B 1 248 ? -25.766 13.836 30.375 1 25.12 248 ARG B C 1
ATOM 4139 O O . ARG B 1 248 ? -24.781 13.109 30.438 1 25.12 248 ARG B O 1
ATOM 4146 N N . GLN B 1 249 ? -26.953 13.344 29.984 1 20.38 249 GLN B N 1
ATOM 4147 C CA . GLN B 1 249 ? -27.031 11.891 30.094 1 20.38 249 GLN B CA 1
ATOM 4148 C C . GLN B 1 249 ? -26.375 11.219 28.875 1 20.38 249 GLN B C 1
ATOM 4150 O O . GLN B 1 249 ? -26.812 11.422 27.75 1 20.38 249 GLN B O 1
ATOM 4155 N N . THR B 1 250 ? -25.125 11.023 28.859 1 24.3 250 THR B N 1
ATOM 4156 C CA . THR B 1 250 ? -24.125 10.531 27.938 1 24.3 250 THR B CA 1
ATOM 4157 C C . THR B 1 250 ? -24.391 9.078 27.562 1 24.3 250 THR B C 1
ATOM 4159 O O . THR B 1 250 ? -24.188 8.172 28.375 1 24.3 250 THR B O 1
ATOM 4162 N N . THR B 1 251 ? -25.625 8.672 27.094 1 22.22 251 THR B N 1
ATOM 4163 C CA . THR B 1 251 ? -25.859 7.238 26.969 1 22.22 251 THR B CA 1
ATOM 4164 C C . THR B 1 251 ? -25.156 6.691 25.719 1 22.22 251 THR B C 1
ATOM 4166 O O . THR B 1 251 ? -25.609 6.91 24.594 1 22.22 251 THR B O 1
ATOM 4169 N N . GLY B 1 252 ? -23.906 6.941 25.5 1 24.91 252 GLY B N 1
ATOM 4170 C CA . GLY B 1 252 ? -23.125 6.715 24.297 1 24.91 252 GLY B CA 1
ATOM 4171 C C . GLY B 1 252 ? -23.031 5.25 23.906 1 24.91 252 GLY B C 1
ATOM 4172 O O . GLY B 1 252 ? -22.828 4.387 24.766 1 24.91 252 GLY B O 1
ATOM 4173 N N . ILE B 1 253 ? -23.828 4.805 22.984 1 23.75 253 ILE B N 1
ATOM 4174 C CA . ILE B 1 253 ? -24.031 3.402 22.641 1 23.75 253 ILE B CA 1
ATOM 4175 C C . ILE B 1 253 ? -22.75 2.832 22.047 1 23.75 253 ILE B C 1
ATOM 4177 O O . ILE B 1 253 ? -22.297 3.271 20.984 1 23.75 253 ILE B O 1
ATOM 4181 N N . VAL B 1 254 ? -21.562 2.783 22.719 1 26.89 254 VAL B N 1
ATOM 4182 C CA . VAL B 1 254 ? -20.234 2.213 22.516 1 26.89 254 VAL B CA 1
ATOM 4183 C C . VAL B 1 254 ? -20.359 0.74 22.141 1 26.89 254 VAL B C 1
ATOM 4185 O O . VAL B 1 254 ? -21.062 -0.024 22.797 1 26.89 254 VAL B O 1
ATOM 4188 N N . SER B 1 255 ? -20.359 0.435 20.875 1 25.84 255 SER B N 1
ATOM 4189 C CA . SER B 1 255 ? -20.344 -1.018 20.734 1 25.84 255 SER B CA 1
ATOM 4190 C C . SER B 1 255 ? -19.203 -1.637 21.531 1 25.84 255 SER B C 1
ATOM 4192 O O . SER B 1 255 ? -18.062 -1.148 21.484 1 25.84 255 SER B O 1
ATOM 4194 N N . THR B 1 256 ? -19.406 -2.279 22.672 1 27.64 256 THR B N 1
ATOM 4195 C CA . THR B 1 256 ? -18.875 -2.902 23.875 1 27.64 256 THR B CA 1
ATOM 4196 C C . THR B 1 256 ? -18.078 -4.152 23.531 1 27.64 256 THR B C 1
ATOM 4198 O O . THR B 1 256 ? -18.5 -5.273 23.828 1 27.64 256 THR B O 1
ATOM 4201 N N . HIS B 1 257 ? -17.516 -4.375 22.375 1 28.83 257 HIS B N 1
ATOM 4202 C CA . HIS B 1 257 ? -16.797 -5.57 22.797 1 28.83 257 HIS B CA 1
ATOM 4203 C C . HIS B 1 257 ? -15.859 -5.266 23.969 1 28.83 257 HIS B C 1
ATOM 4205 O O . HIS B 1 257 ? -15.422 -4.125 24.125 1 28.83 257 HIS B O 1
ATOM 4211 N N . PRO B 1 258 ? -15.531 -6.156 24.953 1 31.77 258 PRO B N 1
ATOM 4212 C CA . PRO B 1 258 ? -14.797 -5.957 26.219 1 31.77 258 PRO B CA 1
ATOM 4213 C C . PRO B 1 258 ? -13.531 -5.125 26.031 1 31.77 258 PRO B C 1
ATOM 4215 O O . PRO B 1 258 ? -13.164 -4.348 26.922 1 31.77 258 PRO B O 1
ATOM 4218 N N . SER B 1 259 ? -12.797 -5.25 24.969 1 33.62 259 SER B N 1
ATOM 4219 C CA . SER B 1 259 ? -11.492 -4.625 24.766 1 33.62 259 SER B CA 1
ATOM 4220 C C . SER B 1 259 ? -11.625 -3.139 24.469 1 33.62 259 SER B C 1
ATOM 4222 O O . SER B 1 259 ? -10.625 -2.434 24.312 1 33.62 259 SER B O 1
ATOM 4224 N N . ASP B 1 260 ? -12.625 -2.531 24.172 1 36.94 260 ASP B N 1
ATOM 4225 C CA . ASP B 1 260 ? -13.031 -1.148 23.922 1 36.94 260 ASP B CA 1
ATOM 4226 C C . ASP B 1 260 ? -12.82 -0.288 25.172 1 36.94 260 ASP B C 1
ATOM 4228 O O . ASP B 1 260 ? -12.586 0.918 25.062 1 36.94 260 ASP B O 1
ATOM 4232 N N . ASP B 1 261 ? -12.906 -0.824 26.25 1 37.09 261 ASP B N 1
ATOM 4233 C CA . ASP B 1 261 ? -12.805 -0.151 27.547 1 37.09 261 ASP B CA 1
ATOM 4234 C C . ASP B 1 261 ? -11.422 0.471 27.734 1 37.09 261 ASP B C 1
ATOM 4236 O O . ASP B 1 261 ? -11.297 1.536 28.344 1 37.09 261 ASP B O 1
ATOM 4240 N N . THR B 1 262 ? -10.516 -0.207 27.281 1 35.53 262 THR B N 1
ATOM 4241 C CA . THR B 1 262 ? -9.156 0.205 27.609 1 35.53 262 THR B CA 1
ATOM 4242 C C . THR B 1 262 ? -8.789 1.496 26.891 1 35.53 262 THR B C 1
ATOM 4244 O O . THR B 1 262 ? -8.102 2.354 27.438 1 35.53 262 THR B O 1
ATOM 4247 N N . VAL B 1 263 ? -9.18 1.632 25.672 1 41.12 263 VAL B N 1
ATOM 4248 C CA . VAL B 1 263 ? -8.867 2.873 24.969 1 41.12 263 VAL B CA 1
ATOM 4249 C C . VAL B 1 263 ? -9.539 4.047 25.688 1 41.12 263 VAL B C 1
ATOM 4251 O O . VAL B 1 263 ? -8.992 5.152 25.734 1 41.12 263 VAL B O 1
ATOM 4254 N N . ARG B 1 264 ? -10.688 3.801 26.328 1 41.94 264 ARG B N 1
ATOM 4255 C CA . ARG B 1 264 ? -11.43 4.832 27.047 1 41.94 264 ARG B CA 1
ATOM 4256 C C . ARG B 1 264 ? -10.586 5.422 28.172 1 41.94 264 ARG B C 1
ATOM 4258 O O . ARG B 1 264 ? -10.609 6.633 28.391 1 41.94 264 ARG B O 1
ATOM 4265 N N . GLY B 1 265 ? -10.055 4.539 28.891 1 40.16 265 GLY B N 1
ATOM 4266 C CA . GLY B 1 265 ? -9.32 5.02 30.062 1 40.16 265 GLY B CA 1
ATOM 4267 C C . GLY B 1 265 ? -8.18 5.953 29.703 1 40.16 265 GLY B C 1
ATOM 4268 O O . GLY B 1 265 ? -7.938 6.938 30.391 1 40.16 265 GLY B O 1
ATOM 4269 N N . LEU B 1 266 ? -7.43 5.531 28.781 1 43.09 266 LEU B N 1
ATOM 4270 C CA . LEU B 1 266 ? -6.184 6.227 28.484 1 43.09 266 LEU B CA 1
ATOM 4271 C C . LEU B 1 266 ? -6.461 7.578 27.828 1 43.09 266 LEU B C 1
ATOM 4273 O O . LEU B 1 266 ? -5.754 8.555 28.094 1 43.09 266 LEU B O 1
ATOM 4277 N N . CYS B 1 267 ? -7.516 7.648 27.016 1 49.34 267 CYS B N 1
ATOM 4278 C CA . CYS B 1 267 ? -7.82 8.914 26.359 1 49.34 267 CYS B CA 1
ATOM 4279 C C . CYS B 1 267 ? -8.43 9.906 27.344 1 49.34 267 CYS B C 1
ATOM 4281 O O . CYS B 1 267 ? -8.438 11.109 27.078 1 49.34 267 CYS B O 1
ATOM 4283 N N . SER B 1 268 ? -8.859 9.422 28.484 1 49.09 268 SER B N 1
ATOM 4284 C CA . SER B 1 268 ? -9.406 10.344 29.469 1 49.09 268 SER B CA 1
ATOM 4285 C C . SER B 1 268 ? -8.336 11.312 29.984 1 49.09 268 SER B C 1
ATOM 4287 O O . SER B 1 268 ? -8.656 12.406 30.453 1 49.09 268 SER B O 1
ATOM 4289 N N . ARG B 1 269 ? -7.125 10.867 29.75 1 47.12 269 ARG B N 1
ATOM 4290 C CA . ARG B 1 269 ? -6.086 11.742 30.281 1 47.12 269 ARG B CA 1
ATOM 4291 C C . ARG B 1 269 ? -5.801 12.898 29.312 1 47.12 269 ARG B C 1
ATOM 4293 O O . ARG B 1 269 ? -5.367 13.969 29.75 1 47.12 269 ARG B O 1
ATOM 4300 N N . CYS B 1 270 ? -5.941 12.664 28 1 48.75 270 CYS B N 1
ATOM 4301 C CA . CYS B 1 270 ? -5.598 13.711 27.047 1 48.75 270 CYS B CA 1
ATOM 4302 C C . CYS B 1 270 ? -6.836 14.5 26.641 1 48.75 270 CYS B C 1
ATOM 4304 O O . CYS B 1 270 ? -6.742 15.695 26.359 1 48.75 270 CYS B O 1
ATOM 4306 N N . PHE B 1 271 ? -8.023 13.648 26.703 1 52.5 271 PHE B N 1
ATOM 4307 C CA . PHE B 1 271 ? -9.227 14.258 26.141 1 52.5 271 PHE B CA 1
ATOM 4308 C C . PHE B 1 271 ? -10.336 14.32 27.188 1 52.5 271 PHE B C 1
ATOM 4310 O O . PHE B 1 271 ? -10.398 13.477 28.078 1 52.5 271 PHE B O 1
ATOM 4317 N N . GLU B 1 272 ? -10.992 15.328 27.25 1 45.28 272 GLU B N 1
ATOM 4318 C CA . GLU B 1 272 ? -12.188 15.336 28.078 1 45.28 272 GLU B CA 1
ATOM 4319 C C . GLU B 1 272 ? -13.141 14.211 27.688 1 45.28 272 GLU B C 1
ATOM 4321 O O . GLU B 1 272 ? -13.805 13.625 28.562 1 45.28 272 GLU B O 1
ATOM 4326 N N . SER B 1 273 ? -13.375 13.859 26.328 1 39.81 273 SER B N 1
ATOM 4327 C CA . SER B 1 273 ? -14.211 12.781 25.812 1 39.81 273 SER B CA 1
ATOM 4328 C C . SER B 1 273 ? -13.625 12.18 24.531 1 39.81 273 SER B C 1
ATOM 4330 O O . SER B 1 273 ? -13.117 12.906 23.672 1 39.81 273 SER B O 1
ATOM 4332 N N . PHE B 1 274 ? -12.852 11.016 24.656 1 47 274 PHE B N 1
ATOM 4333 C CA . PHE B 1 274 ? -12.266 10.461 23.438 1 47 274 PHE B CA 1
ATOM 4334 C C . PHE B 1 274 ? -12.992 9.188 23.016 1 47 274 PHE B C 1
ATOM 4336 O O . PHE B 1 274 ? -13.297 8.336 23.859 1 47 274 PHE B O 1
ATOM 4343 N N . ARG B 1 275 ? -13.734 9.203 21.953 1 42.84 275 ARG B N 1
ATOM 4344 C CA . ARG B 1 275 ? -14.25 7.961 21.375 1 42.84 275 ARG B CA 1
ATOM 4345 C C . ARG B 1 275 ? -13.461 7.559 20.141 1 42.84 275 ARG B C 1
ATOM 4347 O O . ARG B 1 275 ? -13.266 8.367 19.234 1 42.84 275 ARG B O 1
ATOM 4354 N N . PHE B 1 276 ? -12.562 6.574 20.281 1 46.25 276 PHE B N 1
ATOM 4355 C CA . PHE B 1 276 ? -11.844 6.102 19.109 1 46.25 276 PHE B CA 1
ATOM 4356 C C . PHE B 1 276 ? -12.656 5.059 18.359 1 46.25 276 PHE B C 1
ATOM 4358 O O . PHE B 1 276 ? -13.32 4.223 18.969 1 46.25 276 PHE B O 1
ATOM 4365 N N . ILE B 1 277 ? -13.008 5.328 17.141 1 43.34 277 ILE B N 1
ATOM 4366 C CA . ILE B 1 277 ? -13.523 4.293 16.25 1 43.34 277 ILE B CA 1
ATOM 4367 C C . ILE B 1 277 ? -12.359 3.576 15.57 1 43.34 277 ILE B C 1
ATOM 4369 O O . ILE B 1 277 ? -11.477 4.219 15 1 43.34 277 ILE B O 1
ATOM 4373 N N . ASN B 1 278 ? -12.07 2.301 15.969 1 43.5 278 ASN B N 1
ATOM 4374 C CA . ASN B 1 278 ? -11.023 1.474 15.375 1 43.5 278 ASN B CA 1
ATOM 4375 C C . ASN B 1 278 ? -11.531 0.739 14.141 1 43.5 278 ASN B C 1
ATOM 4377 O O . ASN B 1 278 ? -12.539 0.037 14.195 1 43.5 278 ASN B O 1
ATOM 4381 N N . LEU B 1 279 ? -11.055 1.146 12.961 1 43.72 279 LEU B N 1
ATOM 4382 C CA . LEU B 1 279 ? -11.391 0.376 11.766 1 43.72 279 LEU B CA 1
ATOM 4383 C C . LEU B 1 279 ? -10.18 -0.381 11.242 1 43.72 279 LEU B C 1
ATOM 4385 O O . LEU B 1 279 ? -9.125 0.216 11 1 43.72 279 LEU B O 1
ATOM 4389 N N . GLY B 1 280 ? -9.852 -1.678 11.734 1 41.53 280 GLY B N 1
ATOM 4390 C CA . GLY B 1 280 ? -8.789 -2.539 11.242 1 41.53 280 GLY B CA 1
ATOM 4391 C C . GLY B 1 280 ? -8.898 -2.83 9.758 1 41.53 280 GLY B C 1
ATOM 4392 O O . GLY B 1 280 ? -10.008 -2.922 9.219 1 41.53 280 GLY B O 1
ATOM 4393 N N . ASN B 1 281 ? -7.84 -2.445 8.93 1 45.94 281 ASN B N 1
ATOM 4394 C CA . ASN B 1 281 ? -7.824 -2.932 7.551 1 45.94 281 ASN B CA 1
ATOM 4395 C C . ASN B 1 281 ? -7.703 -4.453 7.496 1 45.94 281 ASN B C 1
ATOM 4397 O O . ASN B 1 281 ? -6.781 -5.027 8.078 1 45.94 281 ASN B O 1
ATOM 4401 N N . HIS B 1 282 ? -8.766 -5.363 7.613 1 36.09 282 HIS B N 1
ATOM 4402 C CA . HIS B 1 282 ? -8.852 -6.82 7.684 1 36.09 282 HIS B CA 1
ATOM 4403 C C . HIS B 1 282 ? -8.125 -7.473 6.52 1 36.09 282 HIS B C 1
ATOM 4405 O O . HIS B 1 282 ? -8.508 -7.293 5.359 1 36.09 282 HIS B O 1
ATOM 4411 N N . SER B 1 283 ? -6.828 -7.535 6.352 1 34.06 283 SER B N 1
ATOM 4412 C CA . SER B 1 283 ? -6.387 -8.672 5.547 1 34.06 283 SER B CA 1
ATOM 4413 C C . SER B 1 283 ? -6.875 -9.992 6.137 1 34.06 283 SER B C 1
ATOM 4415 O O . SER B 1 283 ? -6.402 -10.422 7.191 1 34.06 283 SER B O 1
ATOM 4417 N N . ASP B 1 284 ? -8.047 -10.398 6.391 1 27.55 284 ASP B N 1
ATOM 4418 C CA . ASP B 1 284 ? -8.281 -11.836 6.512 1 27.55 284 ASP B CA 1
ATOM 4419 C C . ASP B 1 284 ? -8.055 -12.539 5.176 1 27.55 284 ASP B C 1
ATOM 4421 O O . ASP B 1 284 ? -8.469 -12.039 4.125 1 27.55 284 ASP B O 1
#